Protein AF-A0A538Q862-F1 (afdb_monomer)

Sequence (382 aa):
MLGKLAQQFGRAMGKHSALRDAIGEVVAGRWRPKRPDPQALASTFEPHERGSILVAAVFDAFQAIYERRASDLYRIATSGSGVLPEGHLHPDLVNRLAAEAAKSAKHVLRMCIRALDYCPPVDVTFGDFLRAIITADVDLVRDDDLSYRVAFIEAFRRRGIYPRDVRTLSVDSLRWPDSGRGHEADRVGRLAALIDDKLKELRDDARTRKVYFERSQRLAEDLRNMIRASDFVRHELEQLIRRHVVMSSPHPEIENDRSDLPQFEVHAVRPAHRVGPDGDVVNHAVVVIAQRRKVRLDPADPASPPLTFRGGVTLIFNLATFTLQYAIGKGILDDDRLHQQRELLSTGRVGSAWNTYFGAPHLGLAAEPFAMLHRSDEELAP

Structure (mmCIF, N/CA/C/O backbone):
data_AF-A0A538Q862-F1
#
_entry.id   AF-A0A538Q862-F1
#
loop_
_atom_site.group_PDB
_atom_site.id
_atom_site.type_symbol
_atom_site.label_atom_id
_atom_site.label_alt_id
_atom_site.label_comp_id
_atom_site.label_asym_id
_atom_site.label_entity_id
_atom_site.label_seq_id
_atom_site.pdbx_PDB_ins_code
_atom_site.Cartn_x
_atom_site.Cartn_y
_atom_site.Cartn_z
_atom_site.occupancy
_atom_site.B_iso_or_equiv
_atom_site.auth_seq_id
_atom_site.auth_comp_id
_atom_site.auth_asym_id
_atom_site.auth_atom_id
_atom_site.pdbx_PDB_model_num
ATOM 1 N N . MET A 1 1 ? -22.636 5.666 16.667 1.00 45.03 1 MET A N 1
ATOM 2 C CA . MET A 1 1 ? -22.267 6.902 17.407 1.00 45.03 1 MET A CA 1
ATOM 3 C C . MET A 1 1 ? -21.090 7.659 16.782 1.00 45.03 1 MET A C 1
ATOM 5 O O . MET A 1 1 ? -21.138 8.882 16.761 1.00 45.03 1 MET A O 1
ATOM 9 N N . LEU A 1 2 ? -20.071 6.989 16.227 1.00 46.00 2 LEU A N 1
ATOM 10 C CA . LEU A 1 2 ? -18.866 7.643 15.684 1.00 46.00 2 LEU A CA 1
ATOM 11 C C . LEU A 1 2 ? -19.107 8.577 14.484 1.00 46.00 2 LEU A C 1
ATOM 13 O O . LEU A 1 2 ? -18.455 9.609 14.387 1.00 46.00 2 LEU A O 1
ATOM 17 N N . GLY A 1 3 ? -20.105 8.307 13.637 1.00 48.94 3 GLY A N 1
ATOM 18 C CA . GLY A 1 3 ? -20.510 9.244 12.578 1.00 48.94 3 GLY A CA 1
ATOM 19 C C . GLY A 1 3 ? -20.995 10.610 13.093 1.00 48.94 3 GLY A C 1
ATOM 20 O O . GLY A 1 3 ? -20.809 11.618 12.422 1.00 48.94 3 GLY A O 1
ATOM 21 N N . LYS A 1 4 ? -21.535 10.680 14.325 1.00 44.47 4 LYS A N 1
ATOM 22 C CA . LYS A 1 4 ? -21.856 11.952 15.005 1.00 44.47 4 LYS A CA 1
ATOM 23 C C . LYS A 1 4 ? -20.616 12.616 15.622 1.00 44.47 4 LYS A C 1
ATOM 25 O O . LYS A 1 4 ? -20.566 13.835 15.696 1.00 44.47 4 LYS A O 1
ATOM 30 N N . LEU A 1 5 ? -19.597 11.849 16.019 1.00 48.53 5 LEU A N 1
ATOM 31 C CA . LEU A 1 5 ? -18.295 12.386 16.446 1.00 48.53 5 LEU A CA 1
ATOM 32 C C . LEU A 1 5 ? -17.510 12.963 15.265 1.00 48.53 5 LEU A C 1
ATOM 34 O O . LEU A 1 5 ? -16.943 14.041 15.400 1.00 48.53 5 LEU A O 1
ATOM 38 N N . ALA A 1 6 ? -17.561 12.332 14.089 1.00 47.84 6 ALA A N 1
ATOM 39 C CA . ALA A 1 6 ? -17.036 12.911 12.852 1.00 47.84 6 ALA A CA 1
ATOM 40 C C . ALA A 1 6 ? -17.667 14.286 12.535 1.00 47.84 6 ALA A C 1
ATOM 42 O O . ALA A 1 6 ? -16.979 15.164 12.020 1.00 47.84 6 ALA A O 1
ATOM 43 N N . GLN A 1 7 ? -18.931 14.528 12.929 1.00 45.50 7 GLN A N 1
ATOM 44 C CA . GLN A 1 7 ? -19.550 15.864 12.842 1.00 45.50 7 GLN A CA 1
ATOM 45 C C . GLN A 1 7 ? -18.880 16.887 13.766 1.00 45.50 7 GLN A C 1
ATOM 47 O O . GLN A 1 7 ? -18.753 18.048 13.387 1.00 45.50 7 GLN A O 1
ATOM 52 N N . GLN A 1 8 ? -18.472 16.479 14.971 1.00 48.03 8 GLN A N 1
ATOM 53 C CA . GLN A 1 8 ? -17.840 17.366 15.953 1.00 48.03 8 GLN A CA 1
ATOM 54 C C . GLN A 1 8 ? -16.360 17.608 15.626 1.00 48.03 8 GLN A C 1
ATOM 56 O O . GLN A 1 8 ? -15.909 18.748 15.664 1.00 48.03 8 GLN A O 1
ATOM 61 N N . PHE A 1 9 ? -15.631 16.571 15.196 1.00 42.38 9 PHE A N 1
ATOM 62 C CA . PHE A 1 9 ? -14.250 16.690 14.713 1.00 42.38 9 PHE A CA 1
ATOM 63 C C . PHE A 1 9 ? -14.149 17.562 13.452 1.00 42.38 9 PHE A C 1
ATOM 65 O O . PHE A 1 9 ? -13.276 18.423 13.378 1.00 42.38 9 PHE A O 1
ATOM 72 N N . GLY A 1 10 ? -15.073 17.409 12.495 1.00 41.66 10 GLY A N 1
ATOM 73 C CA . GLY A 1 10 ? -15.118 18.254 11.296 1.00 41.66 10 GLY A CA 1
ATOM 74 C C . GLY A 1 10 ? -15.444 19.725 11.592 1.00 41.66 10 GLY A C 1
ATOM 75 O O . GLY A 1 10 ? -14.902 20.613 10.944 1.00 41.66 10 GLY A O 1
ATOM 76 N N . ARG A 1 11 ? -16.279 20.004 12.605 1.00 40.28 11 ARG A N 1
ATOM 77 C CA . ARG A 1 11 ? -16.581 21.377 13.055 1.00 40.28 11 ARG A CA 1
ATOM 78 C C . ARG A 1 11 ? -15.412 22.038 13.791 1.00 40.28 11 ARG A C 1
ATOM 80 O O . ARG A 1 11 ? -15.232 23.240 13.652 1.00 40.28 11 ARG A O 1
ATOM 87 N N . ALA A 1 12 ? -14.618 21.270 14.540 1.00 38.84 12 ALA A N 1
ATOM 88 C CA . ALA A 1 12 ? -13.482 21.785 15.307 1.00 38.84 12 ALA A CA 1
ATOM 89 C C . ALA A 1 12 ? -12.240 22.109 14.450 1.00 38.84 12 ALA A C 1
ATOM 91 O O . ALA A 1 12 ? -11.432 22.938 14.857 1.00 38.84 12 ALA A O 1
ATOM 92 N N . MET A 1 13 ? -12.080 21.485 13.273 1.00 37.19 13 MET A N 1
ATOM 93 C CA . MET A 1 13 ? -10.894 21.656 12.411 1.00 37.19 13 MET A CA 1
ATOM 94 C C . MET A 1 13 ? -11.044 22.698 11.286 1.00 37.19 13 MET A C 1
ATOM 96 O O . MET A 1 13 ? -10.127 22.857 10.486 1.00 37.19 13 MET A O 1
ATOM 100 N N . GLY A 1 14 ? -12.172 23.412 11.191 1.00 33.19 14 GLY A N 1
ATOM 101 C CA . GLY A 1 14 ? -12.341 24.583 10.310 1.00 33.19 14 GLY A CA 1
ATOM 102 C C . GLY A 1 14 ? -12.302 24.344 8.787 1.00 33.19 14 GLY A C 1
ATOM 103 O O . GLY A 1 14 ? -12.682 25.240 8.040 1.00 33.19 14 GLY A O 1
ATOM 104 N N . LYS A 1 15 ? -11.908 23.157 8.302 1.00 41.16 15 LYS A N 1
ATOM 105 C CA . LYS A 1 15 ? -11.822 22.813 6.871 1.00 41.16 15 LYS A CA 1
ATOM 106 C C . LYS A 1 15 ? -12.761 21.644 6.505 1.00 41.16 15 LYS A C 1
ATOM 108 O O . LYS A 1 15 ? -12.445 20.479 6.706 1.00 41.16 15 LYS A O 1
ATOM 113 N N . HIS A 1 16 ? -13.920 22.040 5.976 1.00 49.41 16 HIS A N 1
ATOM 114 C CA . HIS A 1 16 ? -14.822 21.402 4.994 1.00 49.41 16 HIS A CA 1
ATOM 115 C C . HIS A 1 16 ? -15.451 20.010 5.249 1.00 49.41 16 HIS A C 1
ATOM 117 O O . HIS A 1 16 ? -14.850 19.063 5.745 1.00 49.41 16 HIS A O 1
ATOM 123 N N . SER A 1 17 ? -16.714 19.889 4.819 1.00 52.25 17 SER A N 1
ATOM 124 C CA . SER A 1 17 ? -17.664 18.770 4.968 1.00 52.25 17 SER A CA 1
ATOM 125 C C . SER A 1 17 ? -17.244 17.402 4.392 1.00 52.25 17 SER A C 1
ATOM 127 O O . SER A 1 17 ? -18.003 16.443 4.513 1.00 52.25 17 SER A O 1
ATOM 129 N N . ALA A 1 18 ? -16.048 17.258 3.817 1.00 59.19 18 ALA A N 1
ATOM 130 C CA . ALA A 1 18 ? -15.670 16.118 2.976 1.00 59.19 18 ALA A CA 1
ATOM 131 C C . ALA A 1 18 ? -15.754 14.756 3.692 1.00 59.19 18 ALA A C 1
ATOM 133 O O . ALA A 1 18 ? -16.362 13.818 3.181 1.00 59.19 18 ALA A O 1
ATOM 134 N N . LEU A 1 19 ? -15.221 14.642 4.917 1.00 61.78 19 LEU A N 1
ATOM 135 C CA . LEU A 1 19 ? -15.312 13.386 5.674 1.00 61.78 19 LEU A CA 1
ATOM 136 C C . LEU A 1 19 ? -16.756 13.079 6.097 1.00 61.78 19 LEU A C 1
ATOM 138 O O . LEU A 1 19 ? -17.171 11.922 6.103 1.00 61.78 19 LEU A O 1
ATOM 142 N N . ARG A 1 20 ? -17.525 14.116 6.447 1.00 66.62 20 ARG A N 1
ATOM 143 C CA . ARG A 1 20 ? -18.928 13.995 6.867 1.00 66.62 20 ARG A CA 1
ATOM 144 C C . ARG A 1 20 ? -19.804 13.475 5.728 1.00 66.62 20 ARG A C 1
ATOM 146 O O . ARG A 1 20 ? -20.664 12.637 5.998 1.00 66.62 20 ARG A O 1
ATOM 153 N N . ASP A 1 21 ? -19.577 13.974 4.518 1.00 65.88 21 ASP A N 1
ATOM 154 C CA . ASP A 1 21 ? -20.352 13.637 3.323 1.00 65.88 21 ASP A CA 1
ATOM 155 C C . ASP A 1 21 ? -19.901 12.292 2.720 1.00 65.88 21 ASP A C 1
ATOM 157 O O . ASP A 1 21 ? -20.712 11.534 2.185 1.00 65.88 21 ASP A O 1
ATOM 161 N N . ALA A 1 22 ? -18.626 11.920 2.896 1.00 68.50 22 ALA A N 1
ATOM 162 C CA . ALA A 1 22 ? -18.109 10.611 2.492 1.00 68.50 22 ALA A CA 1
ATOM 163 C C . ALA A 1 22 ? -18.747 9.446 3.276 1.00 68.50 22 ALA A C 1
ATOM 165 O O . ALA A 1 22 ? -19.014 8.382 2.712 1.00 68.50 22 ALA A O 1
ATOM 166 N N . ILE A 1 23 ? -19.005 9.634 4.577 1.00 77.75 23 ILE A N 1
ATOM 167 C CA . ILE A 1 23 ? -19.484 8.566 5.477 1.00 77.75 23 ILE A CA 1
ATOM 168 C C . ILE A 1 23 ? -20.987 8.648 5.793 1.00 77.75 23 ILE A C 1
ATOM 170 O O . ILE A 1 23 ? -21.545 7.743 6.420 1.00 77.75 23 ILE A O 1
ATOM 174 N N . GLY A 1 24 ? -21.676 9.708 5.366 1.00 77.88 24 GLY A N 1
ATOM 175 C CA . GLY A 1 24 ? -23.111 9.864 5.580 1.00 77.88 24 GLY A CA 1
ATOM 176 C C . GLY A 1 24 ? -23.712 11.090 4.924 1.00 77.88 24 GLY A C 1
ATOM 177 O O . GLY A 1 24 ? -23.041 11.874 4.276 1.00 77.88 24 GLY A O 1
ATOM 178 N N . GLU A 1 25 ? -25.013 11.247 5.103 1.00 80.00 25 GLU A N 1
ATOM 179 C CA . GLU A 1 25 ? -25.808 12.286 4.456 1.00 80.00 25 GLU A CA 1
ATOM 180 C C . GLU A 1 25 ? -26.851 12.831 5.429 1.00 80.00 25 GLU A C 1
ATOM 182 O O . GLU A 1 25 ? -27.253 12.154 6.378 1.00 80.00 25 GLU A O 1
ATOM 187 N N . VAL A 1 26 ? -27.302 14.067 5.215 1.00 78.12 26 VAL A N 1
ATOM 188 C CA . VAL A 1 26 ? -28.403 14.647 5.992 1.00 78.12 26 VAL A CA 1
ATOM 189 C C . VAL A 1 26 ? -29.698 14.479 5.219 1.00 78.12 26 VAL A C 1
ATOM 191 O O . VAL A 1 26 ? -29.865 15.058 4.154 1.00 78.12 26 VAL A O 1
ATOM 194 N N . VAL A 1 27 ? -30.633 13.724 5.790 1.00 79.31 27 VAL A N 1
ATOM 195 C CA . VAL A 1 27 ? -31.965 13.507 5.223 1.00 79.31 27 VAL A CA 1
ATOM 196 C C . VAL A 1 27 ? -33.002 13.981 6.228 1.00 79.31 27 VAL A C 1
ATOM 198 O O . VAL A 1 27 ? -32.973 13.586 7.393 1.00 79.31 27 VAL A O 1
ATOM 201 N N . ALA A 1 28 ? -33.885 14.882 5.789 1.00 81.75 28 ALA A N 1
ATOM 202 C CA . ALA A 1 28 ? -34.883 15.540 6.641 1.00 81.75 28 ALA A CA 1
ATOM 203 C C . ALA A 1 28 ? -34.272 16.175 7.913 1.00 81.75 28 ALA A C 1
ATOM 205 O O . ALA A 1 28 ? -34.752 15.977 9.028 1.00 81.75 28 ALA A O 1
ATOM 206 N N . GLY A 1 29 ? -33.146 16.884 7.760 1.00 78.88 29 GLY A N 1
ATOM 207 C CA . GLY A 1 29 ? -32.446 17.551 8.867 1.00 78.88 29 GLY A CA 1
ATOM 208 C C . GLY A 1 29 ? -31.713 16.613 9.837 1.00 78.88 29 GLY A C 1
ATOM 209 O O . GLY A 1 29 ? -31.067 17.085 10.771 1.00 78.88 29 GLY A O 1
ATOM 210 N N . ARG A 1 30 ? -31.759 15.290 9.622 1.00 75.69 30 ARG A N 1
ATOM 211 C CA . ARG A 1 30 ? -31.055 14.294 10.439 1.00 75.69 30 ARG A CA 1
ATOM 212 C C . ARG A 1 30 ? -29.948 13.628 9.636 1.00 75.69 30 ARG A C 1
ATOM 214 O O . ARG A 1 30 ? -30.176 13.095 8.556 1.00 75.69 30 ARG A O 1
ATOM 221 N N . TRP A 1 31 ? -28.738 13.634 10.184 1.00 77.69 31 TRP A N 1
ATOM 222 C CA . TRP A 1 31 ? -27.631 12.891 9.591 1.00 77.69 31 TRP A CA 1
ATOM 223 C C . TRP A 1 31 ? -27.836 11.385 9.770 1.00 77.69 31 TRP A C 1
ATOM 225 O O . TRP A 1 31 ? -28.121 10.926 10.882 1.00 77.69 31 TRP A O 1
ATOM 235 N N . ARG A 1 32 ? -27.644 10.626 8.693 1.00 77.38 32 ARG A N 1
ATOM 236 C CA . ARG A 1 32 ? -27.649 9.164 8.675 1.00 77.38 32 ARG A CA 1
ATOM 237 C C . ARG A 1 32 ? -26.384 8.638 7.983 1.00 77.38 32 ARG A C 1
ATOM 239 O O . ARG A 1 32 ? -25.922 9.261 7.028 1.00 77.38 32 ARG A O 1
ATOM 246 N N . PRO A 1 33 ? -25.821 7.507 8.441 1.00 77.25 33 PRO A N 1
ATOM 247 C CA . PRO A 1 33 ? -24.679 6.891 7.776 1.00 77.25 33 PRO A CA 1
ATOM 248 C C . PRO A 1 33 ? -25.064 6.420 6.369 1.00 77.25 33 PRO A C 1
ATOM 250 O O . PRO A 1 33 ? -26.160 5.888 6.164 1.00 77.25 33 PRO A O 1
ATOM 253 N N . LYS A 1 34 ? -24.157 6.607 5.406 1.00 80.62 34 LYS A N 1
ATOM 254 C CA . LYS A 1 34 ? -24.361 6.182 4.017 1.00 80.62 34 LYS A CA 1
ATOM 255 C C . LYS A 1 34 ? -24.216 4.667 3.959 1.00 80.62 34 LYS A C 1
ATOM 257 O O . LYS A 1 34 ? -23.213 4.122 4.424 1.00 80.62 34 LYS A O 1
ATOM 262 N N . ARG A 1 35 ? -25.217 3.976 3.409 1.00 85.00 35 ARG A N 1
ATOM 263 C CA . ARG A 1 35 ? -25.136 2.521 3.240 1.00 85.00 35 ARG A CA 1
ATOM 264 C C . ARG A 1 35 ? -24.024 2.189 2.236 1.00 85.00 35 ARG A C 1
ATOM 266 O O . ARG A 1 35 ? -23.950 2.862 1.208 1.00 85.00 35 ARG A O 1
ATOM 273 N N . PRO A 1 36 ? -23.162 1.197 2.521 1.00 87.88 36 PRO A N 1
ATOM 274 C CA . PRO A 1 36 ? -22.190 0.728 1.545 1.00 87.88 36 PRO A CA 1
ATOM 275 C C . PRO A 1 36 ? -22.897 0.223 0.286 1.00 87.88 36 PRO A C 1
ATOM 277 O O . PRO A 1 36 ? -23.870 -0.526 0.383 1.00 87.88 36 PRO A O 1
ATOM 280 N N . ASP A 1 37 ? -22.398 0.642 -0.872 1.00 90.19 37 ASP A N 1
ATOM 281 C CA . ASP A 1 37 ? -22.844 0.173 -2.178 1.00 90.19 37 ASP A CA 1
ATOM 282 C C . ASP A 1 37 ? -21.658 -0.505 -2.887 1.00 90.19 37 ASP A C 1
ATOM 284 O O . ASP A 1 37 ? -20.680 0.175 -3.218 1.00 90.19 37 ASP A O 1
ATOM 288 N N . PRO A 1 38 ? -21.716 -1.831 -3.117 1.00 91.75 38 PRO A N 1
ATOM 289 C CA . PRO A 1 38 ? -20.674 -2.559 -3.830 1.00 91.75 38 PRO A CA 1
ATOM 290 C C . PRO A 1 38 ? -20.490 -2.149 -5.297 1.00 91.75 38 PRO A C 1
ATOM 292 O O . PRO A 1 38 ? -19.468 -2.495 -5.882 1.00 91.75 38 PRO A O 1
ATOM 295 N N . GLN A 1 39 ? -21.450 -1.453 -5.911 1.00 91.25 39 GLN A N 1
ATOM 296 C CA . GLN A 1 39 ? -21.355 -1.014 -7.306 1.00 91.25 39 GLN A CA 1
ATOM 297 C C . GLN A 1 39 ? -20.794 0.404 -7.454 1.00 91.25 39 GLN A C 1
ATOM 299 O O . GLN A 1 39 ? -20.309 0.747 -8.532 1.00 91.25 39 GLN A O 1
ATOM 304 N N . ALA A 1 40 ? -20.767 1.195 -6.375 1.00 88.56 40 ALA A N 1
ATOM 305 C CA . ALA A 1 40 ? -20.378 2.604 -6.418 1.00 88.56 40 ALA A CA 1
ATOM 306 C C . ALA A 1 40 ? -19.008 2.827 -7.079 1.00 88.56 40 ALA A C 1
ATOM 308 O O . ALA A 1 40 ? -18.860 3.691 -7.939 1.00 88.56 40 ALA A O 1
ATOM 309 N N . LEU A 1 41 ? -18.002 2.011 -6.746 1.00 89.62 41 LEU A N 1
ATOM 310 C CA . LEU A 1 41 ? -16.662 2.172 -7.317 1.00 89.62 41 LEU A CA 1
ATOM 311 C C . LEU A 1 41 ? -16.615 1.913 -8.830 1.00 89.62 41 LEU A C 1
ATOM 313 O O . LEU A 1 41 ? -15.764 2.479 -9.517 1.00 89.62 41 LEU A O 1
ATOM 317 N N . ALA A 1 42 ? -17.487 1.047 -9.349 1.00 87.69 42 ALA A N 1
ATOM 318 C CA . ALA A 1 42 ? -17.532 0.722 -10.770 1.00 87.69 42 ALA A CA 1
ATOM 319 C C . ALA A 1 42 ? -18.175 1.848 -11.598 1.00 87.69 42 ALA A C 1
ATOM 321 O O . ALA A 1 42 ? -17.805 2.039 -12.754 1.00 87.69 42 ALA A O 1
ATOM 322 N N . SER A 1 43 ? -19.105 2.604 -11.006 1.00 87.81 43 SER A N 1
ATOM 323 C CA . SER A 1 43 ? -19.846 3.682 -11.674 1.00 87.81 43 SER A CA 1
ATOM 324 C C . SER A 1 43 ? -19.292 5.090 -11.431 1.00 87.81 43 SER A C 1
ATOM 326 O O . SER A 1 43 ? -19.652 6.013 -12.157 1.00 87.81 43 SER A O 1
ATOM 328 N N . THR A 1 44 ? -18.446 5.287 -10.419 1.00 87.56 44 THR A N 1
ATOM 329 C CA . THR A 1 44 ? -17.886 6.603 -10.072 1.00 87.56 44 THR A CA 1
ATOM 330 C C . THR A 1 44 ? -16.533 6.817 -10.745 1.00 87.56 44 THR A C 1
ATOM 332 O O . THR A 1 44 ? -15.597 6.057 -10.507 1.00 87.56 44 THR A O 1
ATOM 335 N N . PHE A 1 45 ? -16.386 7.880 -11.535 1.00 83.12 45 PHE A N 1
ATOM 336 C CA . PHE A 1 45 ? -15.138 8.193 -12.253 1.00 83.12 45 PHE A CA 1
ATOM 337 C C . PHE A 1 45 ? -14.407 9.419 -11.697 1.00 83.12 45 PHE A C 1
ATOM 339 O O . PHE A 1 45 ? -13.192 9.522 -11.849 1.00 83.12 45 PHE A O 1
ATOM 346 N N . GLU A 1 46 ? -15.124 10.310 -11.010 1.00 81.19 46 GLU A N 1
ATOM 347 C CA . GLU A 1 46 ? -14.561 11.532 -10.439 1.00 81.19 46 GLU A CA 1
ATOM 348 C C . GLU A 1 46 ? -13.592 11.193 -9.278 1.00 81.19 46 GLU A C 1
ATOM 350 O O . GLU A 1 46 ? -13.957 10.426 -8.378 1.00 81.19 46 GLU A O 1
ATOM 355 N N . PRO A 1 47 ? -12.335 11.683 -9.300 1.00 82.12 47 PRO A N 1
ATOM 356 C CA . PRO A 1 47 ? -11.318 11.316 -8.313 1.00 82.12 47 PRO A CA 1
ATOM 357 C C . PRO A 1 47 ? -11.687 11.561 -6.842 1.00 82.12 47 PRO A C 1
ATOM 359 O O . PRO A 1 47 ? -11.379 10.706 -6.007 1.00 82.12 47 PRO A O 1
ATOM 362 N N . HIS A 1 48 ? -12.342 12.673 -6.500 1.00 80.19 48 HIS A N 1
ATOM 363 C CA . HIS A 1 48 ? -12.704 13.006 -5.115 1.00 80.19 48 HIS A CA 1
ATOM 364 C C . HIS A 1 48 ? -13.850 12.126 -4.590 1.00 80.19 48 HIS A C 1
ATOM 366 O O . HIS A 1 48 ? -13.810 11.653 -3.448 1.00 80.19 48 HIS A O 1
ATOM 372 N N . GLU A 1 49 ? -14.839 11.823 -5.428 1.00 82.00 49 GLU A N 1
ATOM 373 C CA . GLU A 1 49 ? -15.916 10.883 -5.134 1.00 82.00 49 GLU A CA 1
ATOM 374 C C . GLU A 1 49 ? -15.369 9.461 -4.973 1.00 82.00 49 GLU A C 1
ATOM 376 O O . GLU A 1 49 ? -15.709 8.769 -4.008 1.00 82.00 49 GLU A O 1
ATOM 381 N N . ARG A 1 50 ? -14.449 9.030 -5.850 1.00 87.81 50 ARG A N 1
ATOM 382 C CA . ARG A 1 50 ? -13.743 7.745 -5.693 1.00 87.81 50 ARG A CA 1
ATOM 383 C C . ARG A 1 50 ? -12.937 7.717 -4.396 1.00 87.81 50 ARG A C 1
ATOM 385 O O . ARG A 1 50 ? -12.998 6.732 -3.661 1.00 87.81 50 ARG A O 1
ATOM 392 N N . GLY A 1 51 ? -12.216 8.793 -4.086 1.00 87.56 51 GLY A N 1
ATOM 393 C CA . GLY A 1 51 ? -11.481 8.944 -2.830 1.00 87.56 51 GLY A CA 1
ATOM 394 C C . GLY A 1 51 ? -12.391 8.829 -1.605 1.00 87.56 51 GLY A C 1
ATOM 395 O O . GLY A 1 51 ? -12.051 8.139 -0.643 1.00 87.56 51 GLY A O 1
ATOM 396 N N . SER A 1 52 ? -13.594 9.402 -1.668 1.00 87.06 52 SER A N 1
ATOM 397 C CA . SER A 1 52 ? -14.603 9.291 -0.608 1.00 87.06 52 SER A CA 1
ATOM 398 C C . SER A 1 52 ? -15.037 7.842 -0.353 1.00 87.06 52 SER A C 1
ATOM 400 O O . SER A 1 52 ? -15.241 7.462 0.801 1.00 87.06 52 SER A O 1
ATOM 402 N N . ILE A 1 53 ? -15.109 6.997 -1.391 1.00 91.12 53 ILE A N 1
ATOM 403 C CA . ILE A 1 53 ? -15.396 5.557 -1.243 1.00 91.12 53 ILE A CA 1
ATOM 404 C C . ILE A 1 53 ? -14.293 4.861 -0.433 1.00 91.12 53 ILE A C 1
ATOM 406 O O . ILE A 1 53 ? -14.602 4.098 0.485 1.00 91.12 53 ILE A O 1
ATOM 410 N N . LEU A 1 54 ? -13.019 5.143 -0.735 1.00 94.50 54 LEU A N 1
ATOM 411 C CA . LEU A 1 54 ? -11.882 4.584 0.003 1.00 94.50 54 LEU A CA 1
ATOM 412 C C . LEU A 1 54 ? -11.875 5.052 1.465 1.00 94.50 54 LEU A C 1
ATOM 414 O O . LEU A 1 54 ? -11.746 4.231 2.372 1.00 94.50 54 LEU A O 1
ATOM 418 N N . VAL A 1 55 ? -12.048 6.355 1.706 1.00 92.12 55 VAL A N 1
ATOM 419 C CA . VAL A 1 55 ? -12.102 6.924 3.065 1.00 92.12 55 VAL A CA 1
ATOM 420 C C . VAL A 1 55 ? -13.216 6.274 3.878 1.00 92.12 55 VAL A C 1
ATOM 422 O O . VAL A 1 55 ? -13.006 5.893 5.030 1.00 92.12 55 VAL A O 1
ATOM 425 N N . ALA A 1 56 ? -14.387 6.086 3.272 1.00 90.81 56 ALA A N 1
ATOM 426 C CA . ALA A 1 56 ? -15.503 5.441 3.935 1.00 90.81 56 ALA A CA 1
ATOM 427 C C . ALA A 1 56 ? -15.226 3.955 4.241 1.00 90.81 56 ALA A C 1
ATOM 429 O O . ALA A 1 56 ? -15.625 3.480 5.301 1.00 90.81 56 ALA A O 1
ATOM 430 N N . ALA A 1 57 ? -14.479 3.239 3.389 1.00 95.12 57 ALA A N 1
ATOM 431 C CA . ALA A 1 57 ? -14.018 1.876 3.681 1.00 95.12 57 ALA A CA 1
ATOM 432 C C . ALA A 1 57 ? -13.072 1.844 4.894 1.00 95.12 57 ALA A C 1
ATOM 434 O O . ALA A 1 57 ? -13.253 1.051 5.815 1.00 95.12 57 ALA A O 1
ATOM 435 N N . VAL A 1 58 ? -12.087 2.743 4.943 1.00 96.38 58 VAL A N 1
ATOM 436 C CA . VAL A 1 58 ? -11.156 2.838 6.080 1.00 96.38 58 VAL A CA 1
ATOM 437 C C . VAL A 1 58 ? -11.902 3.194 7.372 1.00 96.38 58 VAL A C 1
ATOM 439 O O . VAL A 1 58 ? -11.613 2.638 8.432 1.00 96.38 58 VAL A O 1
ATOM 442 N N . PHE A 1 59 ? -12.900 4.078 7.295 1.00 93.38 59 PHE A N 1
ATOM 443 C CA . PHE A 1 59 ? -13.711 4.465 8.449 1.00 93.38 59 PHE A CA 1
ATOM 444 C C . PHE A 1 59 ? -14.628 3.334 8.944 1.00 93.38 59 PHE A C 1
ATOM 446 O O . PHE A 1 59 ? -14.809 3.177 10.153 1.00 93.38 59 PHE A O 1
ATOM 453 N N . ASP A 1 60 ? -15.180 2.521 8.042 1.00 92.44 60 ASP A N 1
ATOM 454 C CA . ASP A 1 60 ? -15.943 1.321 8.405 1.00 92.44 60 ASP A CA 1
ATOM 455 C C . ASP A 1 60 ? -15.050 0.294 9.122 1.00 92.44 60 ASP A C 1
ATOM 457 O O . ASP A 1 60 ? -15.449 -0.254 10.152 1.00 92.44 60 ASP A O 1
ATOM 461 N N . ALA A 1 61 ? -13.813 0.094 8.647 1.00 96.56 61 ALA A N 1
ATOM 462 C CA . ALA A 1 61 ? -12.840 -0.770 9.318 1.00 96.56 61 ALA A CA 1
ATOM 463 C C . ALA A 1 61 ? -12.496 -0.239 10.721 1.00 96.56 61 ALA A C 1
ATOM 465 O O . ALA A 1 61 ? -12.514 -0.989 11.697 1.00 96.56 61 ALA A O 1
ATOM 466 N N . PHE A 1 62 ? -12.251 1.070 10.842 1.00 95.94 62 PHE A N 1
ATOM 467 C CA . PHE A 1 62 ? -12.010 1.734 12.125 1.00 95.94 62 PHE A CA 1
ATOM 468 C C . PHE A 1 62 ? -13.164 1.541 13.115 1.00 95.94 62 PHE A C 1
ATOM 470 O O . PHE A 1 62 ? -12.911 1.221 14.276 1.00 95.94 62 PHE A O 1
ATOM 477 N N . GLN A 1 63 ? -14.414 1.714 12.675 1.00 92.25 63 GLN A N 1
ATOM 478 C CA . GLN A 1 63 ? -15.583 1.504 13.532 1.00 92.25 63 GLN A CA 1
ATOM 479 C C . GLN A 1 63 ? -15.648 0.063 14.042 1.00 92.25 63 GLN A C 1
ATOM 481 O O . GLN A 1 63 ? -15.770 -0.136 15.248 1.00 92.25 63 GLN A O 1
ATOM 486 N N . ALA A 1 64 ? -15.490 -0.924 13.155 1.00 94.88 64 ALA A N 1
ATOM 487 C CA . ALA A 1 64 ? -15.518 -2.335 13.535 1.00 94.88 64 ALA A CA 1
ATOM 488 C C . ALA A 1 64 ? -14.400 -2.691 14.536 1.00 94.88 64 ALA A C 1
ATOM 490 O O . ALA A 1 64 ? -14.631 -3.394 15.521 1.00 94.88 64 ALA A O 1
ATOM 491 N N . ILE A 1 65 ? -13.195 -2.153 14.326 1.00 96.50 65 ILE A N 1
ATOM 492 C CA . ILE A 1 65 ? -12.060 -2.312 15.245 1.00 96.50 65 ILE A CA 1
ATOM 493 C C . ILE A 1 65 ? -12.368 -1.683 16.607 1.00 96.50 65 ILE A C 1
ATOM 495 O O . ILE A 1 65 ? -12.150 -2.311 17.645 1.00 96.50 65 ILE A O 1
ATOM 499 N N . TYR A 1 66 ? -12.872 -0.448 16.621 1.00 95.56 66 TYR A N 1
ATOM 500 C CA . TYR A 1 66 ? -13.212 0.253 17.855 1.00 95.56 66 TYR A CA 1
ATOM 501 C C . TYR A 1 66 ? -14.284 -0.492 18.654 1.00 95.56 66 TYR A C 1
ATOM 503 O O . TYR A 1 66 ? -14.118 -0.691 19.856 1.00 95.56 66 TYR A O 1
ATOM 511 N N . GLU A 1 67 ? -15.353 -0.938 17.995 1.00 92.69 67 GLU A N 1
ATOM 512 C CA . GLU A 1 67 ? -16.435 -1.694 18.628 1.00 92.69 67 GLU A CA 1
ATOM 513 C C . GLU A 1 67 ? -15.910 -2.969 19.290 1.00 92.69 67 GLU A C 1
ATOM 515 O O . GLU A 1 67 ? -16.259 -3.261 20.435 1.00 92.69 67 GLU A O 1
ATOM 520 N N . ARG A 1 68 ? -15.000 -3.689 18.620 1.00 94.75 68 ARG A N 1
ATOM 521 C CA . ARG A 1 68 ? -14.370 -4.877 19.200 1.00 94.75 68 ARG A CA 1
ATOM 522 C C . ARG A 1 68 ? -13.515 -4.538 20.419 1.00 94.75 68 ARG A C 1
ATOM 524 O O . ARG A 1 68 ? -13.583 -5.243 21.422 1.00 94.75 68 ARG A O 1
ATOM 531 N N . ARG A 1 69 ? -12.745 -3.450 20.356 1.00 94.31 69 ARG A N 1
ATOM 532 C CA . ARG A 1 69 ? -11.838 -3.019 21.436 1.00 94.31 69 ARG A CA 1
ATOM 533 C C . ARG A 1 69 ? -12.543 -2.439 22.646 1.00 94.31 69 ARG A C 1
ATOM 535 O O . ARG A 1 69 ? -12.026 -2.564 23.742 1.00 94.31 69 ARG A O 1
ATOM 542 N N . ALA A 1 70 ? -13.702 -1.827 22.450 1.00 94.81 70 ALA A N 1
ATOM 543 C CA . ALA A 1 70 ? -14.525 -1.294 23.527 1.00 94.81 70 ALA A CA 1
ATOM 544 C C . ALA A 1 70 ? -15.511 -2.331 24.096 1.00 94.81 70 ALA A C 1
ATOM 546 O O . ALA A 1 70 ? -16.234 -2.031 25.046 1.00 94.81 70 ALA A O 1
ATOM 547 N N . SER A 1 71 ? -15.597 -3.528 23.504 1.00 93.12 71 SER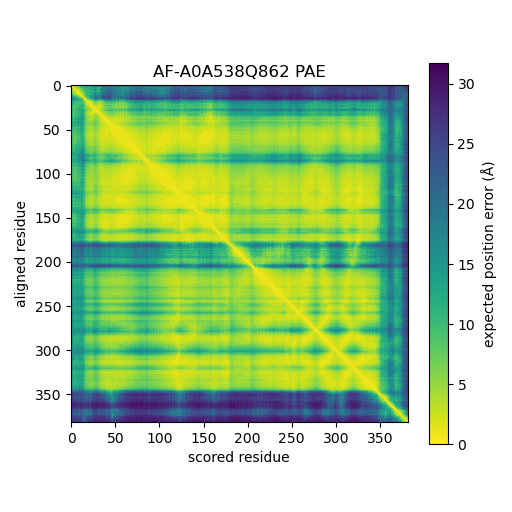 A N 1
ATOM 548 C CA . SER A 1 71 ? -16.630 -4.522 23.823 1.00 93.12 71 SER A CA 1
ATOM 549 C C . SER A 1 71 ? -16.623 -4.943 25.296 1.00 93.12 71 SER A C 1
ATOM 551 O O . SER A 1 71 ? -17.680 -5.138 25.895 1.00 93.12 71 SER A O 1
ATOM 553 N N . ASP A 1 72 ? -15.446 -5.059 25.904 1.00 94.25 72 ASP A N 1
ATOM 554 C CA . ASP A 1 72 ? -15.291 -5.345 27.329 1.00 94.25 72 ASP A CA 1
ATOM 555 C C . ASP A 1 72 ? -15.811 -4.203 28.211 1.00 94.25 72 ASP A C 1
ATOM 557 O O . ASP A 1 72 ? -16.563 -4.464 29.148 1.00 94.25 72 ASP A O 1
ATOM 561 N N . LEU A 1 73 ? -15.505 -2.948 27.874 1.00 94.06 73 LEU A N 1
ATOM 562 C CA . LEU A 1 73 ? -15.999 -1.763 28.572 1.00 94.06 73 LEU A CA 1
ATOM 563 C C . LEU A 1 73 ? -17.524 -1.693 28.529 1.00 94.06 73 LEU A C 1
ATOM 565 O O . LEU A 1 73 ? -18.148 -1.431 29.557 1.00 94.06 73 LEU A O 1
ATOM 569 N N . TYR A 1 74 ? -18.128 -1.981 27.370 1.00 92.00 74 TYR A N 1
ATOM 570 C CA . TYR A 1 74 ? -19.581 -2.088 27.257 1.00 92.00 74 TYR A CA 1
ATOM 571 C C . TYR A 1 74 ? -20.119 -3.189 28.168 1.00 92.00 74 TYR A C 1
ATOM 573 O O . TYR A 1 74 ? -21.030 -2.923 28.944 1.00 92.00 74 TYR A O 1
ATOM 581 N N . ARG A 1 75 ? -19.553 -4.402 28.150 1.00 93.62 75 ARG A N 1
ATOM 582 C CA . ARG A 1 75 ? -20.019 -5.488 29.034 1.00 93.62 75 ARG A CA 1
ATOM 583 C C . ARG A 1 75 ? -19.901 -5.123 30.513 1.00 93.62 75 ARG A C 1
ATOM 585 O O . ARG A 1 75 ? -20.846 -5.361 31.256 1.00 93.62 75 ARG A O 1
ATOM 592 N N . ILE A 1 76 ? -18.789 -4.519 30.930 1.00 93.12 76 ILE A N 1
ATOM 593 C CA . ILE A 1 76 ? -18.568 -4.090 32.319 1.00 93.12 76 ILE A CA 1
ATOM 594 C C . ILE A 1 76 ? -19.612 -3.046 32.730 1.00 93.12 76 ILE A C 1
ATOM 596 O O . ILE A 1 76 ? -20.254 -3.194 33.765 1.00 93.12 76 ILE A O 1
ATOM 600 N N . ALA A 1 77 ? -19.823 -2.021 31.902 1.00 91.69 77 ALA A N 1
ATOM 601 C CA . ALA A 1 77 ? -20.740 -0.920 32.199 1.00 91.69 77 ALA A CA 1
ATOM 602 C C . ALA A 1 77 ? -22.226 -1.311 32.183 1.00 91.69 77 ALA A C 1
ATOM 604 O O . ALA A 1 77 ? -23.063 -0.559 32.674 1.00 91.69 77 ALA A O 1
ATOM 605 N N . THR A 1 78 ? -22.559 -2.454 31.586 1.00 91.50 78 THR A N 1
ATOM 606 C CA . THR A 1 78 ? -23.944 -2.872 31.316 1.00 91.50 78 THR A CA 1
ATOM 607 C C . THR A 1 78 ? -24.311 -4.190 31.989 1.00 91.50 78 THR A C 1
ATOM 609 O O . THR A 1 78 ? -25.334 -4.790 31.658 1.00 91.50 78 THR A O 1
ATOM 612 N N . SER A 1 79 ? -23.454 -4.682 32.891 1.00 90.94 79 SER A N 1
ATOM 613 C CA . SER A 1 79 ? -23.604 -5.996 33.530 1.00 90.94 79 SER A CA 1
ATOM 614 C C . SER A 1 79 ? -23.818 -7.131 32.515 1.00 90.94 79 SER A C 1
ATOM 616 O O . SER A 1 79 ? -24.576 -8.066 32.751 1.00 90.94 79 SER A O 1
ATOM 618 N N . GLY A 1 80 ? -23.150 -7.037 31.363 1.00 88.69 80 GLY A N 1
ATOM 619 C CA . GLY A 1 80 ? -23.169 -8.040 30.300 1.00 88.69 80 GLY A CA 1
ATOM 620 C C . GLY A 1 80 ? -24.247 -7.864 29.227 1.00 88.69 80 GLY A C 1
ATOM 621 O O . GLY A 1 80 ? -24.183 -8.580 28.231 1.00 88.69 80 GLY A O 1
ATOM 622 N N . SER A 1 81 ? -25.188 -6.919 29.356 1.00 88.62 81 SER A N 1
ATOM 623 C CA . SER A 1 81 ? -26.252 -6.744 28.349 1.00 88.62 81 SER A CA 1
ATOM 624 C C . SER A 1 81 ? -25.750 -6.147 27.026 1.00 88.62 81 SER A C 1
ATOM 626 O O . SER A 1 81 ? -26.366 -6.342 25.980 1.00 88.62 81 SER A O 1
ATOM 628 N N . GLY A 1 82 ? -24.641 -5.401 27.061 1.00 83.50 82 GLY A N 1
ATOM 629 C CA . GLY A 1 82 ? -24.093 -4.668 25.917 1.00 83.50 82 GLY A CA 1
ATOM 630 C C . GLY A 1 82 ? -24.864 -3.391 25.562 1.00 83.50 82 GLY A C 1
ATOM 631 O O . GLY A 1 82 ? -24.425 -2.645 24.687 1.00 83.50 82 GLY A O 1
ATOM 632 N N . VAL A 1 83 ? -25.978 -3.105 26.244 1.00 86.12 83 VAL A N 1
ATOM 633 C CA . VAL A 1 83 ? -26.815 -1.921 26.018 1.00 86.12 83 VAL A CA 1
ATOM 634 C C . VAL A 1 83 ? -26.591 -0.929 27.150 1.00 86.12 83 VAL A C 1
ATOM 636 O O . VAL A 1 83 ? -26.858 -1.230 28.313 1.00 86.12 83 VAL A O 1
ATOM 639 N N . LEU A 1 84 ? -26.075 0.254 26.812 1.00 85.62 84 LEU A N 1
ATOM 640 C CA . LEU A 1 84 ? -25.840 1.311 27.793 1.00 85.62 84 LEU A CA 1
ATOM 641 C C . LEU A 1 84 ? -27.163 1.804 28.404 1.00 85.62 84 LEU A C 1
ATOM 643 O O . LEU A 1 84 ? -28.135 1.963 27.661 1.00 85.62 84 LEU A O 1
ATOM 647 N N . PRO A 1 85 ? -27.199 2.068 29.724 1.00 83.88 85 PRO A N 1
ATOM 648 C CA . PRO A 1 85 ? -28.383 2.608 30.377 1.00 83.88 85 PRO A CA 1
ATOM 649 C C . PRO A 1 85 ? -28.706 4.013 29.860 1.00 83.88 85 PRO A C 1
ATOM 651 O O . PRO A 1 85 ? -27.827 4.746 29.398 1.00 83.88 85 PRO A O 1
ATOM 654 N N . GLU A 1 86 ? -29.97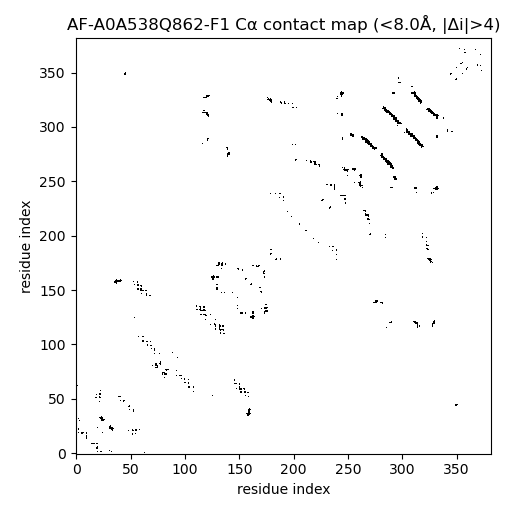7 4.395 29.963 1.00 85.00 86 GLU A N 1
ATOM 655 C CA . GLU A 1 86 ? -30.394 5.769 29.697 1.00 85.00 86 GLU A CA 1
ATOM 656 C C . GLU A 1 86 ? -29.791 6.741 30.723 1.00 85.00 86 GLU A C 1
ATOM 658 O O . GLU A 1 86 ? -29.522 6.385 31.871 1.00 85.00 86 GLU A O 1
ATOM 663 N N . GLY A 1 87 ? -29.592 7.992 30.306 1.00 87.06 87 GLY A N 1
ATOM 664 C CA . GLY A 1 87 ? -28.996 9.039 31.135 1.00 87.06 87 GLY A CA 1
ATOM 665 C C . GLY A 1 87 ? -27.501 9.248 30.885 1.00 87.06 87 GLY A C 1
ATOM 666 O O . GLY A 1 87 ? -26.953 8.883 29.842 1.00 87.06 87 GLY A O 1
ATOM 667 N N . HIS A 1 88 ? -26.842 9.926 31.825 1.00 84.94 88 HIS A N 1
ATOM 668 C CA . HIS A 1 88 ? -25.425 10.254 31.706 1.00 84.94 88 HIS A CA 1
ATOM 669 C C . HIS A 1 88 ? -24.550 9.032 31.981 1.00 84.94 88 HIS A C 1
ATOM 671 O O . HIS A 1 88 ? -24.681 8.367 33.006 1.00 84.94 88 HIS A O 1
ATOM 677 N N . LEU A 1 89 ? -23.602 8.781 31.080 1.00 89.44 89 LEU A N 1
ATOM 678 C CA . LEU A 1 89 ? -22.554 7.794 31.305 1.00 89.44 89 LEU A CA 1
ATOM 679 C C . LEU A 1 89 ? -21.555 8.319 32.337 1.00 89.44 89 LEU A C 1
ATOM 681 O O . LEU A 1 89 ? -21.225 9.506 32.340 1.00 89.44 89 LEU A O 1
ATOM 685 N N . HIS A 1 90 ? -21.035 7.419 33.173 1.00 92.56 90 HIS A N 1
ATOM 686 C CA . HIS A 1 90 ? -19.990 7.763 34.132 1.00 92.56 90 HIS A CA 1
ATOM 687 C C . HIS A 1 90 ? -18.771 8.367 33.401 1.00 92.56 90 HIS A C 1
ATOM 689 O O . HIS A 1 90 ? -18.330 7.780 32.404 1.00 92.56 90 HIS A O 1
ATOM 695 N N . PRO A 1 91 ? -18.188 9.489 33.869 1.00 93.69 91 PRO A N 1
ATOM 696 C CA . PRO A 1 91 ? -17.060 10.142 33.196 1.00 93.69 91 PRO A CA 1
ATOM 697 C C . PRO A 1 91 ? -15.886 9.198 32.905 1.00 93.69 91 PRO A C 1
ATOM 699 O O . PRO A 1 91 ? -15.320 9.235 31.816 1.00 93.69 91 PRO A O 1
ATOM 702 N N . ASP A 1 92 ? -15.575 8.280 33.823 1.00 95.62 92 ASP A N 1
ATOM 703 C CA . ASP A 1 92 ? -14.501 7.294 33.621 1.00 95.62 92 ASP A CA 1
ATOM 704 C C . ASP A 1 92 ? -14.775 6.327 32.467 1.00 95.62 92 ASP A C 1
ATOM 706 O O . ASP A 1 92 ? -13.854 5.961 31.734 1.00 95.62 92 ASP A O 1
ATOM 710 N N . LEU A 1 93 ? -16.038 5.935 32.262 1.00 93.50 93 LEU A N 1
ATOM 711 C CA . LEU A 1 93 ? -16.421 5.113 31.117 1.00 93.50 93 LEU A CA 1
ATOM 712 C C . LEU A 1 93 ? -16.231 5.901 29.821 1.00 93.50 93 LEU A C 1
ATOM 714 O O . LEU A 1 93 ? -15.651 5.380 28.872 1.00 93.50 93 LEU A O 1
ATOM 718 N N . VAL A 1 94 ? -16.661 7.165 29.796 1.00 92.81 94 VAL A N 1
ATOM 719 C CA . VAL A 1 94 ? -16.463 8.056 28.644 1.00 92.81 94 VAL A CA 1
ATOM 720 C C . VAL A 1 94 ? -14.973 8.207 28.329 1.00 92.81 94 VAL A C 1
ATOM 722 O O . VAL A 1 94 ? -14.576 8.036 27.177 1.00 92.81 94 VAL A O 1
ATOM 725 N N . ASN A 1 95 ? -14.137 8.442 29.343 1.00 95.81 95 ASN A N 1
ATOM 726 C CA . ASN A 1 95 ? -12.688 8.580 29.192 1.00 95.81 95 ASN A CA 1
ATOM 727 C C . ASN A 1 95 ? -12.037 7.295 28.660 1.00 95.81 95 ASN A C 1
ATOM 729 O O . ASN A 1 95 ? -11.217 7.352 27.743 1.00 95.81 95 ASN A O 1
ATOM 733 N N . ARG A 1 96 ? -12.430 6.125 29.179 1.00 96.56 96 ARG A N 1
ATOM 734 C CA . ARG A 1 96 ? -11.933 4.826 28.697 1.00 96.56 96 ARG A CA 1
ATOM 735 C C . ARG A 1 96 ? -12.367 4.538 27.259 1.00 96.56 96 ARG A C 1
ATOM 737 O O . ARG A 1 96 ? -11.540 4.138 26.443 1.00 96.56 96 ARG A O 1
ATOM 744 N N . LEU A 1 97 ? -13.626 4.808 26.915 1.00 93.19 97 LEU A N 1
ATOM 745 C CA . LEU A 1 97 ? -14.131 4.680 25.546 1.00 93.19 97 LEU A CA 1
ATOM 746 C C . LEU A 1 97 ? -13.410 5.635 24.581 1.00 93.19 97 LEU A C 1
ATOM 748 O O . LEU A 1 97 ? -13.096 5.245 23.457 1.00 93.19 97 LEU A O 1
ATOM 752 N N . ALA A 1 98 ? -13.120 6.866 25.007 1.00 93.69 98 ALA A N 1
ATOM 753 C CA . ALA A 1 98 ? -12.372 7.836 24.211 1.00 93.69 98 ALA A CA 1
ATOM 754 C C . ALA A 1 98 ? -10.917 7.392 23.985 1.00 93.69 98 ALA A C 1
ATOM 756 O O . ALA A 1 98 ? -10.416 7.481 22.861 1.00 93.69 98 ALA A O 1
ATOM 757 N N . ALA A 1 99 ? -10.257 6.855 25.016 1.00 96.06 99 ALA A N 1
ATOM 758 C CA . ALA A 1 99 ? -8.915 6.289 24.897 1.00 96.06 99 ALA A CA 1
ATOM 759 C C . ALA A 1 99 ? -8.879 5.117 23.902 1.00 96.06 99 ALA A C 1
ATOM 761 O O . ALA A 1 99 ? -7.984 5.049 23.054 1.00 96.06 99 ALA A O 1
ATOM 762 N N . GLU A 1 100 ? -9.887 4.241 23.935 1.00 96.06 100 GLU A N 1
ATOM 763 C CA . GLU A 1 100 ? -9.998 3.139 22.980 1.00 96.06 100 GLU A CA 1
ATOM 764 C C . GLU A 1 100 ? -10.239 3.614 21.544 1.00 96.06 100 GLU A C 1
ATOM 766 O O . GLU A 1 100 ? -9.642 3.071 20.607 1.00 96.06 100 GLU A O 1
ATOM 771 N N . ALA A 1 101 ? -11.033 4.669 21.349 1.00 92.94 101 ALA A N 1
ATOM 772 C CA . ALA A 1 101 ? -11.220 5.285 20.038 1.00 92.94 101 ALA A CA 1
ATOM 773 C C . ALA A 1 101 ? -9.905 5.876 19.503 1.00 92.94 101 ALA A C 1
ATOM 775 O O . ALA A 1 101 ? -9.506 5.573 18.377 1.00 92.94 101 ALA A O 1
ATOM 776 N N . ALA A 1 102 ? -9.189 6.654 20.322 1.00 95.50 102 ALA A N 1
ATOM 777 C CA . ALA A 1 102 ? -7.917 7.268 19.942 1.00 95.50 102 ALA A CA 1
ATOM 778 C C . ALA A 1 102 ? -6.849 6.219 19.592 1.00 95.50 102 ALA A C 1
ATOM 780 O O . ALA A 1 102 ? -6.159 6.339 18.576 1.00 95.50 102 ALA A O 1
ATOM 781 N N . LYS A 1 103 ? -6.739 5.152 20.394 1.00 94.88 103 LYS A N 1
ATOM 782 C CA . LYS A 1 103 ? -5.800 4.052 20.139 1.00 94.88 103 LYS A CA 1
ATOM 783 C C . LYS A 1 103 ? -6.144 3.299 18.850 1.00 94.88 103 LYS A C 1
ATOM 785 O O . LYS A 1 103 ? -5.254 3.058 18.037 1.00 94.88 103 LYS A O 1
ATOM 790 N N . SER A 1 104 ? -7.426 3.020 18.610 1.00 95.81 104 SER A N 1
ATOM 791 C CA . SER A 1 104 ? -7.893 2.370 17.375 1.00 95.81 104 SER A CA 1
ATOM 792 C C . SER A 1 104 ? -7.599 3.221 16.136 1.00 95.81 104 SER A C 1
ATOM 794 O O . SER A 1 104 ? -7.057 2.714 15.157 1.00 95.81 104 SER A O 1
ATOM 796 N N . ALA A 1 105 ? -7.866 4.530 16.198 1.00 94.56 105 ALA A N 1
ATOM 797 C CA . ALA A 1 105 ? -7.579 5.457 15.104 1.00 94.56 105 ALA A CA 1
ATOM 798 C C . ALA A 1 105 ? -6.074 5.528 14.800 1.00 94.56 105 ALA A C 1
ATOM 800 O O . ALA A 1 105 ? -5.665 5.469 13.640 1.00 94.56 105 ALA A O 1
ATOM 801 N N . LYS A 1 106 ? -5.232 5.579 15.842 1.00 94.56 106 LYS A N 1
ATOM 802 C CA . LYS A 1 106 ? -3.769 5.562 15.707 1.00 94.56 106 LYS A CA 1
ATOM 803 C C . LYS A 1 106 ? -3.269 4.283 15.034 1.00 94.56 106 LYS A C 1
ATOM 805 O O . LYS A 1 106 ? -2.361 4.352 14.208 1.00 94.56 106 LYS A O 1
ATOM 810 N N . HIS A 1 107 ? -3.837 3.128 15.378 1.00 94.31 107 HIS A N 1
ATOM 811 C CA . HIS A 1 107 ? -3.471 1.857 14.754 1.00 94.31 107 HIS A CA 1
ATOM 812 C C . HIS A 1 107 ? -3.892 1.810 13.280 1.00 94.31 107 HIS A C 1
ATOM 814 O O . HIS A 1 107 ? -3.050 1.542 12.428 1.00 94.31 107 HIS A O 1
ATOM 820 N N . VAL A 1 108 ? -5.144 2.162 12.967 1.00 96.38 108 VAL A N 1
ATOM 821 C CA . VAL A 1 108 ? -5.661 2.231 11.587 1.00 96.38 108 VAL A CA 1
ATOM 822 C C . VAL A 1 108 ? -4.807 3.155 10.715 1.00 96.38 108 VAL A C 1
ATOM 824 O O . VAL A 1 108 ? -4.398 2.765 9.622 1.00 96.38 108 VAL A O 1
ATOM 827 N N . LEU A 1 109 ? -4.466 4.348 11.215 1.00 95.62 109 LEU A N 1
ATOM 828 C CA . LEU A 1 109 ? -3.596 5.290 10.510 1.00 95.62 109 LEU A CA 1
ATOM 829 C C . LEU A 1 109 ? -2.213 4.685 10.232 1.00 95.62 109 LEU A C 1
ATOM 831 O O . LEU A 1 109 ? -1.717 4.768 9.111 1.00 95.62 109 LEU A O 1
ATOM 835 N N . ARG A 1 110 ? -1.593 4.052 11.234 1.00 93.88 110 ARG A N 1
ATOM 836 C CA . ARG A 1 110 ? -0.279 3.410 11.079 1.00 93.88 110 ARG A CA 1
ATOM 837 C C . ARG A 1 110 ? -0.308 2.259 10.076 1.00 93.88 110 ARG A C 1
ATOM 839 O O . ARG A 1 110 ? 0.630 2.147 9.293 1.00 93.88 110 ARG A O 1
ATOM 846 N N . MET A 1 111 ? -1.371 1.451 10.061 1.00 96.50 111 MET A N 1
ATOM 847 C CA . MET A 1 111 ? -1.557 0.405 9.049 1.00 96.50 111 MET A CA 1
ATOM 848 C C . MET A 1 111 ? -1.614 1.005 7.640 1.00 96.50 111 MET A C 1
ATOM 850 O O . MET A 1 111 ? -0.905 0.531 6.755 1.00 96.50 111 MET A O 1
ATOM 854 N N . CYS A 1 112 ? -2.386 2.081 7.448 1.00 97.56 112 CYS A N 1
ATOM 855 C CA . CYS A 1 112 ? -2.508 2.763 6.157 1.00 97.56 112 CYS A CA 1
ATOM 856 C C . CYS A 1 112 ? -1.185 3.398 5.698 1.00 97.56 112 CYS A C 1
ATOM 858 O O . CYS A 1 112 ? -0.805 3.242 4.543 1.00 97.56 112 CYS A O 1
ATOM 860 N N . ILE A 1 113 ? -0.455 4.076 6.594 1.00 94.25 113 ILE A N 1
ATOM 861 C CA . ILE A 1 113 ? 0.851 4.681 6.272 1.00 94.25 113 ILE A CA 1
ATOM 862 C C . ILE A 1 113 ? 1.853 3.598 5.867 1.00 94.25 113 ILE A C 1
ATOM 864 O O . ILE A 1 113 ? 2.530 3.726 4.851 1.00 94.25 113 ILE A O 1
ATOM 868 N N . ARG A 1 114 ? 1.933 2.511 6.641 1.00 94.19 114 ARG A N 1
ATOM 869 C CA . ARG A 1 114 ? 2.856 1.401 6.375 1.00 94.19 114 ARG A CA 1
ATOM 870 C C . ARG A 1 114 ? 2.559 0.716 5.039 1.00 94.19 114 ARG A C 1
ATOM 872 O O . ARG A 1 114 ? 3.490 0.301 4.357 1.00 94.19 114 ARG A O 1
ATOM 879 N N . ALA A 1 115 ? 1.285 0.619 4.658 1.00 96.88 115 ALA A N 1
ATOM 880 C CA . ALA A 1 115 ? 0.858 0.025 3.395 1.00 96.88 115 ALA A CA 1
ATOM 881 C C . ALA A 1 115 ? 1.417 0.749 2.159 1.00 96.88 115 ALA A C 1
ATOM 883 O O . ALA A 1 115 ? 1.592 0.119 1.122 1.00 96.88 115 ALA A O 1
ATOM 884 N N . LEU A 1 116 ? 1.754 2.040 2.250 1.00 95.25 116 LEU A N 1
ATOM 885 C CA . LEU A 1 116 ? 2.328 2.781 1.119 1.00 95.25 116 LEU A CA 1
ATOM 886 C C . LEU A 1 116 ? 3.645 2.165 0.626 1.00 95.25 116 LEU A C 1
ATOM 888 O O . LEU A 1 116 ? 3.908 2.151 -0.572 1.00 95.25 116 LEU A O 1
ATOM 892 N N . ASP A 1 117 ? 4.435 1.581 1.530 1.00 94.25 117 ASP A N 1
ATOM 893 C CA . ASP A 1 117 ? 5.674 0.880 1.178 1.00 94.25 117 ASP A CA 1
ATOM 894 C C . ASP A 1 117 ? 5.426 -0.475 0.485 1.00 94.25 117 ASP A C 1
ATOM 896 O O . ASP A 1 117 ? 6.345 -1.030 -0.105 1.00 94.25 117 ASP A O 1
ATOM 900 N N . TYR A 1 118 ? 4.204 -1.012 0.570 1.00 96.88 118 TYR A N 1
ATOM 901 C CA . TYR A 1 118 ? 3.773 -2.294 -0.012 1.00 96.88 118 TYR A CA 1
ATOM 902 C C . TYR A 1 118 ? 2.868 -2.108 -1.232 1.00 96.88 118 TYR A C 1
ATOM 904 O O . TYR A 1 118 ? 2.184 -3.042 -1.659 1.00 96.88 118 TYR A O 1
ATOM 912 N N . CYS A 1 119 ? 2.824 -0.897 -1.781 1.00 97.12 119 CYS A N 1
ATOM 913 C CA . CYS A 1 119 ? 2.125 -0.622 -3.023 1.00 97.12 119 CYS A CA 1
ATOM 914 C C . CYS A 1 119 ? 3.061 -0.828 -4.225 1.00 97.12 119 CYS A C 1
ATOM 916 O O . CYS A 1 119 ? 4.275 -0.611 -4.113 1.00 97.12 119 CYS A O 1
ATOM 918 N N . PRO A 1 120 ? 2.515 -1.198 -5.397 1.00 95.88 120 PRO A N 1
ATOM 919 C CA . PRO A 1 120 ? 3.254 -1.054 -6.643 1.00 95.88 120 PRO A CA 1
ATOM 920 C C . PRO A 1 120 ? 3.623 0.425 -6.854 1.00 95.88 120 PRO A C 1
ATOM 922 O O . PRO A 1 120 ? 2.922 1.310 -6.360 1.00 95.88 120 PRO A O 1
ATOM 925 N N . PRO A 1 121 ? 4.700 0.734 -7.589 1.00 94.75 121 PRO A N 1
ATOM 926 C CA . PRO A 1 121 ? 5.207 2.105 -7.652 1.00 94.75 121 PRO A CA 1
ATOM 927 C C . PRO A 1 121 ? 4.416 3.019 -8.591 1.00 94.75 121 PRO A C 1
ATOM 929 O O . PRO A 1 121 ? 4.635 4.227 -8.611 1.00 94.75 121 PRO A O 1
ATOM 932 N N . VAL A 1 122 ? 3.523 2.447 -9.398 1.00 92.94 122 VAL A N 1
ATOM 933 C CA . VAL A 1 122 ? 2.719 3.148 -10.399 1.00 92.94 122 VAL A CA 1
ATOM 934 C C . VAL A 1 122 ? 1.323 2.535 -10.452 1.00 92.94 122 VAL A C 1
ATOM 936 O O . VAL A 1 122 ? 1.146 1.366 -10.103 1.00 92.94 122 VAL A O 1
ATOM 939 N N . ASP A 1 123 ? 0.345 3.325 -10.895 1.00 90.19 123 ASP A N 1
ATOM 940 C CA . ASP A 1 123 ? -1.046 2.914 -11.133 1.00 90.19 123 ASP A CA 1
ATOM 941 C C . ASP A 1 123 ? -1.669 2.106 -9.980 1.00 90.19 123 ASP A C 1
ATOM 943 O O . ASP A 1 123 ? -2.319 1.077 -10.186 1.00 90.19 123 ASP A O 1
ATOM 947 N N . VAL A 1 124 ? -1.449 2.570 -8.746 1.00 93.25 124 VAL A N 1
ATOM 948 C CA . VAL A 1 124 ? -1.990 1.944 -7.534 1.00 93.25 124 VAL A CA 1
ATOM 949 C C . VAL A 1 124 ? -3.514 1.985 -7.572 1.00 93.25 124 VAL A C 1
ATOM 951 O O . VAL A 1 124 ? -4.128 3.051 -7.618 1.00 93.25 124 VAL A O 1
ATOM 954 N N . THR A 1 125 ? -4.142 0.816 -7.500 1.00 93.62 125 THR A N 1
ATOM 955 C CA . THR A 1 125 ? -5.593 0.698 -7.333 1.00 93.62 125 THR A CA 1
ATOM 956 C C . THR A 1 125 ? -5.965 0.572 -5.855 1.00 93.62 125 THR A C 1
ATOM 958 O O . THR A 1 125 ? -5.152 0.184 -5.017 1.00 93.62 125 THR A O 1
ATOM 961 N N . PHE A 1 126 ? -7.230 0.824 -5.504 1.00 96.25 126 PHE A N 1
ATOM 962 C CA . PHE A 1 126 ? -7.707 0.583 -4.133 1.00 96.25 126 PHE A CA 1
ATOM 963 C C . PHE A 1 126 ? -7.605 -0.895 -3.719 1.00 96.25 126 PHE A C 1
ATOM 965 O O . PHE A 1 126 ? -7.416 -1.189 -2.540 1.00 96.25 126 PHE A O 1
ATOM 972 N N . GLY A 1 127 ? -7.685 -1.821 -4.681 1.00 96.31 127 GLY A N 1
ATOM 973 C CA . GLY A 1 127 ? -7.431 -3.241 -4.449 1.00 96.31 127 GLY A CA 1
ATOM 974 C C . GLY A 1 127 ? -5.966 -3.520 -4.108 1.00 96.31 127 GLY A C 1
ATOM 975 O O . GLY A 1 127 ? -5.699 -4.243 -3.152 1.00 96.31 127 GLY A O 1
ATOM 976 N N . ASP A 1 128 ? -5.021 -2.892 -4.818 1.00 97.31 128 ASP A N 1
ATOM 977 C CA . ASP A 1 128 ? -3.590 -2.978 -4.484 1.00 97.31 128 ASP A CA 1
ATOM 978 C C . ASP A 1 128 ? -3.325 -2.421 -3.080 1.00 97.31 128 ASP A C 1
ATOM 980 O O . ASP A 1 128 ? -2.594 -3.027 -2.300 1.00 97.31 128 ASP A O 1
ATOM 984 N N . PHE A 1 129 ? -3.973 -1.308 -2.722 1.00 98.25 129 PHE A N 1
ATOM 985 C CA . PHE A 1 129 ? -3.845 -0.715 -1.393 1.00 98.25 129 PHE A CA 1
ATOM 986 C C . PHE A 1 129 ? -4.388 -1.630 -0.284 1.00 98.25 129 PHE A C 1
ATOM 988 O O . PHE A 1 129 ? -3.756 -1.755 0.763 1.00 98.25 129 PHE A O 1
ATOM 995 N N . LEU A 1 130 ? -5.503 -2.339 -0.512 1.00 98.31 130 LEU A N 1
ATOM 996 C CA . LEU A 1 130 ? -5.984 -3.361 0.426 1.00 98.31 130 LEU A CA 1
ATOM 997 C C . LEU A 1 130 ? -4.943 -4.466 0.625 1.00 98.31 130 LEU A C 1
ATOM 999 O O . LEU A 1 130 ? -4.603 -4.793 1.760 1.00 98.31 130 LEU A O 1
ATOM 1003 N N . ARG A 1 131 ? -4.411 -5.023 -0.469 1.00 97.94 131 ARG A N 1
ATOM 1004 C CA . ARG A 1 131 ? -3.360 -6.050 -0.403 1.00 97.94 131 ARG A CA 1
ATOM 1005 C C . ARG A 1 131 ? -2.136 -5.554 0.351 1.00 97.94 131 ARG A C 1
ATOM 1007 O O . ARG A 1 131 ? -1.584 -6.280 1.177 1.00 97.94 131 ARG A O 1
ATOM 1014 N N . ALA A 1 132 ? -1.759 -4.303 0.119 1.00 98.06 132 ALA A N 1
ATOM 1015 C CA . ALA A 1 132 ? -0.659 -3.648 0.796 1.00 98.06 132 ALA A CA 1
ATOM 1016 C C . ALA A 1 132 ? -0.904 -3.505 2.309 1.00 98.06 132 ALA A C 1
ATOM 1018 O O . ALA A 1 132 ? -0.017 -3.837 3.091 1.00 98.06 132 ALA A O 1
ATOM 1019 N N . ILE A 1 133 ? -2.109 -3.097 2.739 1.00 98.25 133 ILE A N 1
ATOM 1020 C CA . ILE A 1 133 ? -2.493 -3.028 4.163 1.00 98.25 133 ILE A CA 1
ATOM 1021 C C . ILE A 1 133 ? -2.357 -4.397 4.825 1.00 98.25 133 ILE A C 1
ATOM 1023 O O . ILE A 1 133 ? -1.722 -4.506 5.875 1.00 98.25 133 ILE A O 1
ATOM 1027 N N . ILE A 1 134 ? -2.935 -5.432 4.209 1.00 97.94 134 ILE A N 1
ATOM 1028 C CA . ILE A 1 134 ? -2.948 -6.784 4.775 1.00 97.94 134 ILE A CA 1
ATOM 1029 C C . ILE A 1 134 ? -1.535 -7.366 4.833 1.00 97.94 134 ILE A C 1
ATOM 1031 O O . ILE A 1 134 ? -1.123 -7.846 5.886 1.00 97.94 134 ILE A O 1
ATOM 1035 N N . THR A 1 135 ? -0.765 -7.263 3.747 1.00 96.75 135 THR A N 1
ATOM 1036 C CA . THR A 1 135 ? 0.619 -7.764 3.692 1.00 96.75 135 THR A CA 1
ATOM 1037 C C . THR A 1 135 ? 1.494 -7.081 4.737 1.00 96.75 135 THR A C 1
ATOM 1039 O O . THR A 1 135 ? 2.151 -7.748 5.532 1.00 96.75 135 THR A O 1
ATOM 1042 N N . ALA A 1 136 ? 1.452 -5.748 4.786 1.00 95.75 136 ALA A N 1
ATOM 1043 C CA . ALA A 1 136 ? 2.260 -4.974 5.714 1.00 95.75 136 ALA A CA 1
ATOM 1044 C C . ALA A 1 136 ? 1.924 -5.268 7.181 1.00 95.75 136 ALA A C 1
ATOM 1046 O O . ALA A 1 136 ? 2.781 -5.134 8.054 1.00 95.75 136 ALA A O 1
ATOM 1047 N N . ASP A 1 137 ? 0.663 -5.596 7.471 1.00 95.88 137 ASP A N 1
ATOM 1048 C CA . ASP A 1 137 ? 0.238 -5.951 8.818 1.00 95.88 137 ASP A CA 1
ATOM 1049 C C . ASP A 1 137 ? 0.667 -7.343 9.246 1.00 95.88 137 ASP A C 1
ATOM 1051 O O . ASP A 1 137 ? 1.182 -7.476 10.350 1.00 95.88 137 ASP A O 1
ATOM 1055 N N . VAL A 1 138 ? 0.536 -8.335 8.363 1.00 94.44 138 VAL A N 1
ATOM 1056 C CA . VAL A 1 138 ? 1.035 -9.697 8.602 1.00 94.44 138 VAL A CA 1
ATOM 1057 C C . VAL A 1 138 ? 2.533 -9.696 8.915 1.00 94.44 138 VAL A C 1
ATOM 1059 O O . VAL A 1 138 ? 2.976 -10.444 9.781 1.00 94.44 138 VAL A O 1
ATOM 1062 N N . ASP A 1 139 ? 3.313 -8.845 8.245 1.00 92.00 139 ASP A N 1
ATOM 1063 C CA . ASP A 1 139 ? 4.757 -8.768 8.479 1.00 92.00 139 ASP A CA 1
ATOM 1064 C C . ASP A 1 139 ? 5.131 -8.178 9.845 1.00 92.00 139 ASP A C 1
ATOM 1066 O O . ASP A 1 139 ? 6.161 -8.553 10.401 1.00 92.00 139 ASP A O 1
ATOM 1070 N N . LEU A 1 140 ? 4.347 -7.223 10.363 1.00 91.75 140 LEU A N 1
ATOM 1071 C CA . LEU A 1 140 ? 4.686 -6.518 11.607 1.00 91.75 140 LEU A CA 1
ATOM 1072 C C . LEU A 1 140 ? 4.022 -7.127 12.842 1.00 91.75 140 LEU A C 1
ATOM 1074 O O . LEU A 1 140 ? 4.599 -7.094 13.921 1.00 91.75 140 LEU A O 1
ATOM 1078 N N . VAL A 1 141 ? 2.792 -7.606 12.700 1.00 91.12 141 VAL A N 1
ATOM 1079 C CA . VAL A 1 141 ? 1.984 -8.147 13.790 1.00 91.12 141 VAL A CA 1
ATOM 1080 C C . VAL A 1 141 ? 1.704 -9.592 13.426 1.00 91.12 141 VAL A C 1
ATOM 1082 O O . VAL A 1 141 ? 1.096 -9.851 12.397 1.00 91.12 141 VAL A O 1
ATOM 1085 N N . ARG A 1 142 ? 2.149 -10.569 14.213 1.00 85.38 142 ARG A N 1
ATOM 1086 C CA . ARG A 1 142 ? 1.862 -11.974 13.876 1.00 85.38 142 ARG A CA 1
ATOM 1087 C C . ARG A 1 142 ? 0.418 -12.322 14.223 1.00 85.38 142 ARG A C 1
ATOM 1089 O O . ARG A 1 142 ? -0.343 -12.724 13.337 1.00 85.38 142 ARG A O 1
ATOM 1096 N N . ASP A 1 143 ? 0.038 -12.032 15.461 1.00 88.38 143 ASP A N 1
ATOM 1097 C CA . ASP A 1 143 ? -1.263 -12.375 16.024 1.00 88.38 143 ASP A CA 1
ATOM 1098 C C . ASP A 1 143 ? -2.244 -11.199 15.918 1.00 88.38 143 ASP A C 1
ATOM 1100 O O . ASP A 1 143 ? -2.057 -10.132 16.500 1.00 88.38 143 ASP A O 1
ATOM 1104 N N . ASP A 1 144 ? -3.306 -11.384 15.130 1.00 92.06 144 ASP A N 1
ATOM 1105 C CA . ASP A 1 144 ? -4.378 -10.398 14.942 1.00 92.06 144 ASP A CA 1
ATOM 1106 C C . ASP A 1 144 ? -5.602 -10.752 15.802 1.00 92.06 144 ASP A C 1
ATOM 1108 O O . ASP A 1 144 ? -6.702 -11.009 15.299 1.00 92.06 144 ASP A O 1
ATOM 1112 N N . ASP A 1 145 ? -5.411 -10.773 17.123 1.00 90.25 145 ASP A N 1
ATOM 1113 C CA . ASP A 1 145 ? -6.427 -11.177 18.112 1.00 90.25 145 ASP A CA 1
ATOM 1114 C C . ASP A 1 145 ? -7.721 -10.363 18.008 1.00 90.25 145 ASP A C 1
ATOM 1116 O O . ASP A 1 145 ? -8.834 -10.821 18.286 1.00 90.25 145 ASP A O 1
ATOM 1120 N N . LEU A 1 146 ? -7.588 -9.114 17.569 1.00 92.12 146 LEU A N 1
ATOM 1121 C CA . LEU A 1 146 ? -8.697 -8.189 17.402 1.00 92.12 146 LEU A CA 1
ATOM 1122 C C . LEU A 1 146 ? -9.225 -8.138 15.959 1.00 92.12 146 LEU A C 1
ATOM 1124 O O . LEU A 1 146 ? -10.139 -7.364 15.682 1.00 92.12 146 LEU A O 1
ATOM 1128 N N . SER A 1 147 ? -8.722 -9.002 15.077 1.00 95.50 147 SER A N 1
ATOM 1129 C CA . SER A 1 147 ? -9.172 -9.193 13.694 1.00 95.50 147 SER A CA 1
ATOM 1130 C C . SER A 1 147 ? -9.246 -7.893 12.882 1.00 95.50 147 SER A C 1
ATOM 1132 O O . SER A 1 147 ? -10.185 -7.676 12.109 1.00 95.50 147 SER A O 1
ATOM 1134 N N . TYR A 1 148 ? -8.247 -7.026 13.043 1.00 97.31 148 TYR A N 1
ATOM 1135 C CA . TYR A 1 148 ? -8.088 -5.789 12.283 1.00 97.31 148 TYR A CA 1
ATOM 1136 C C . TYR A 1 148 ? -8.056 -6.068 10.781 1.00 97.31 148 TYR A C 1
ATOM 1138 O O . TYR A 1 148 ? -8.710 -5.366 10.009 1.00 97.31 148 TYR A O 1
ATOM 1146 N N . ARG A 1 149 ? -7.346 -7.117 10.352 1.00 97.88 149 ARG A N 1
ATOM 1147 C CA . ARG A 1 149 ? -7.251 -7.504 8.937 1.00 97.88 149 ARG A CA 1
ATOM 1148 C C . ARG A 1 149 ? -8.621 -7.833 8.374 1.00 97.88 149 ARG A C 1
ATOM 1150 O O . ARG A 1 149 ? -8.988 -7.327 7.319 1.00 97.88 149 ARG A O 1
ATOM 1157 N N . VAL A 1 150 ? -9.406 -8.619 9.109 1.00 97.50 150 VAL A N 1
ATOM 1158 C CA . VAL A 1 150 ? -10.774 -8.984 8.714 1.00 97.50 150 VAL A CA 1
ATOM 1159 C C . VAL A 1 150 ? -11.667 -7.744 8.638 1.00 97.50 150 VAL A C 1
ATOM 1161 O O . VAL A 1 150 ? -12.436 -7.615 7.688 1.00 97.50 150 VAL A O 1
ATOM 1164 N N . ALA A 1 151 ? -11.527 -6.799 9.574 1.00 97.88 151 ALA A N 1
ATOM 1165 C CA . ALA A 1 151 ? -12.269 -5.540 9.539 1.00 97.88 151 ALA A CA 1
ATOM 1166 C C . ALA A 1 151 ? -11.984 -4.728 8.262 1.00 97.88 151 ALA A C 1
ATOM 1168 O O . ALA A 1 151 ? -12.923 -4.240 7.631 1.00 97.88 151 ALA A O 1
ATOM 1169 N N . PHE A 1 152 ? -10.719 -4.628 7.838 1.00 98.44 152 PHE A N 1
ATOM 1170 C CA . PHE A 1 152 ? -10.355 -3.992 6.566 1.00 98.44 152 PHE A CA 1
ATOM 1171 C C . PHE A 1 152 ? -10.923 -4.739 5.359 1.00 98.44 152 PHE A C 1
ATOM 1173 O O . PHE A 1 152 ? -11.524 -4.115 4.485 1.00 98.44 152 PHE A O 1
ATOM 1180 N N . ILE A 1 153 ? -10.774 -6.066 5.323 1.00 98.06 153 ILE A N 1
ATOM 1181 C CA . ILE A 1 153 ? -11.262 -6.903 4.219 1.00 98.06 153 ILE A CA 1
ATOM 1182 C C . ILE A 1 153 ? -12.768 -6.717 4.022 1.00 98.06 153 ILE A C 1
ATOM 1184 O O . ILE A 1 153 ? -13.219 -6.423 2.915 1.00 98.06 153 ILE A O 1
ATOM 1188 N N . GLU A 1 154 ? -13.548 -6.835 5.095 1.00 97.19 154 GLU A N 1
ATOM 1189 C CA . GLU A 1 154 ? -15.004 -6.708 5.037 1.00 97.19 154 GLU A CA 1
ATOM 1190 C C . GLU A 1 154 ? -15.449 -5.285 4.686 1.00 97.19 154 GLU A C 1
ATOM 1192 O O . GLU A 1 154 ? -16.374 -5.103 3.891 1.00 97.19 154 GLU A O 1
ATOM 1197 N N . ALA A 1 155 ? -14.777 -4.262 5.216 1.00 96.06 1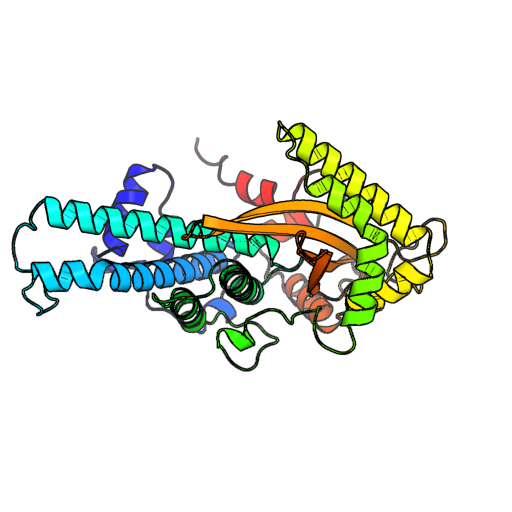55 ALA A N 1
ATOM 1198 C CA . ALA A 1 155 ? -15.096 -2.874 4.902 1.00 96.06 155 ALA A CA 1
ATOM 1199 C C . ALA A 1 155 ? -14.857 -2.529 3.423 1.00 96.06 155 ALA A C 1
ATOM 1201 O O . ALA A 1 155 ? -15.690 -1.880 2.788 1.00 96.06 155 ALA A O 1
ATOM 1202 N N . PHE A 1 156 ? -13.749 -3.006 2.853 1.00 96.94 156 PHE A N 1
ATOM 1203 C CA . PHE A 1 156 ? -13.421 -2.809 1.442 1.00 96.94 156 PHE A CA 1
ATOM 1204 C C . PHE A 1 156 ? -14.381 -3.590 0.537 1.00 96.94 156 PHE A C 1
ATOM 1206 O O . PHE A 1 156 ? -14.940 -3.029 -0.411 1.00 96.94 156 PHE A O 1
ATOM 1213 N N . ARG A 1 157 ? -14.666 -4.849 0.889 1.00 95.31 157 ARG A N 1
ATOM 1214 C CA . ARG A 1 157 ? -15.625 -5.712 0.188 1.00 95.31 157 ARG A CA 1
ATOM 1215 C C . ARG A 1 157 ? -17.014 -5.081 0.092 1.00 95.31 157 ARG A C 1
ATOM 1217 O O . ARG A 1 157 ? -17.605 -5.053 -0.987 1.00 95.31 157 ARG A O 1
ATOM 1224 N N . ARG A 1 158 ? -17.530 -4.535 1.201 1.00 94.44 158 ARG A N 1
ATOM 1225 C CA . ARG A 1 158 ? -18.852 -3.876 1.266 1.00 94.44 158 ARG A CA 1
ATOM 1226 C C . ARG A 1 158 ? -18.987 -2.682 0.318 1.00 94.44 158 ARG A C 1
ATOM 1228 O O . ARG A 1 158 ? -20.106 -2.287 0.010 1.00 94.44 158 ARG A O 1
ATOM 1235 N N . ARG A 1 159 ? -17.870 -2.115 -0.141 1.00 93.56 159 ARG A N 1
ATOM 1236 C CA . ARG A 1 159 ? -17.811 -0.956 -1.046 1.00 93.56 159 ARG A CA 1
ATOM 1237 C C . ARG A 1 159 ? -17.316 -1.301 -2.447 1.00 93.56 159 ARG A C 1
ATOM 1239 O O . ARG A 1 159 ? -16.973 -0.407 -3.214 1.00 93.56 159 ARG A O 1
ATOM 1246 N N . GLY A 1 160 ? -17.261 -2.589 -2.781 1.00 93.19 160 GLY A N 1
ATOM 1247 C CA . GLY A 1 160 ? -16.884 -3.017 -4.124 1.00 93.19 160 GLY A CA 1
ATOM 1248 C C . GLY A 1 160 ? -15.387 -2.956 -4.403 1.00 93.19 160 GLY A C 1
ATOM 1249 O O . GLY A 1 160 ? -14.981 -3.034 -5.561 1.00 93.19 160 GLY A O 1
ATOM 1250 N N . ILE A 1 161 ? -14.553 -2.782 -3.375 1.00 95.19 161 ILE A N 1
ATOM 1251 C CA . ILE A 1 161 ? -13.107 -2.706 -3.553 1.00 95.19 161 ILE A CA 1
ATOM 1252 C C . ILE A 1 161 ? -12.542 -4.127 -3.516 1.00 95.19 161 ILE A C 1
ATOM 1254 O O . ILE A 1 161 ? -12.389 -4.722 -2.450 1.00 95.19 161 ILE A O 1
ATOM 1258 N N . TYR A 1 162 ? -12.208 -4.643 -4.696 1.00 92.19 162 TYR A N 1
ATOM 1259 C CA . TYR A 1 162 ? -11.592 -5.954 -4.883 1.00 92.19 162 TYR A CA 1
ATOM 1260 C C . TYR A 1 162 ? -10.245 -5.804 -5.603 1.00 92.19 162 TYR A C 1
ATOM 1262 O O . TYR A 1 162 ? -10.160 -5.054 -6.583 1.00 92.19 162 TYR A O 1
ATOM 1270 N N . PRO A 1 163 ? -9.185 -6.507 -5.170 1.00 91.31 163 PRO A N 1
ATOM 1271 C CA . PRO A 1 163 ? -8.010 -6.701 -6.008 1.00 91.31 163 PRO A CA 1
ATOM 1272 C C . PRO A 1 163 ? -8.369 -7.585 -7.203 1.00 91.31 163 PRO A C 1
ATOM 1274 O O . PRO A 1 163 ? -9.198 -8.487 -7.098 1.00 91.31 163 PRO A O 1
ATOM 1277 N N . ARG A 1 164 ? -7.754 -7.311 -8.353 1.00 83.31 164 ARG A N 1
ATOM 1278 C CA . ARG A 1 164 ? -8.114 -7.953 -9.629 1.00 83.31 164 ARG A CA 1
ATOM 1279 C C . ARG A 1 164 ? -7.467 -9.321 -9.832 1.00 83.31 164 ARG A C 1
ATOM 1281 O O . ARG A 1 164 ? -7.920 -10.093 -10.665 1.00 83.31 164 ARG A O 1
ATOM 1288 N N . ASP A 1 165 ? -6.411 -9.606 -9.085 1.00 84.38 165 ASP A N 1
ATOM 1289 C CA . ASP A 1 165 ? -5.522 -10.751 -9.265 1.00 84.38 165 ASP A CA 1
ATOM 1290 C C . ASP A 1 165 ? -5.681 -11.822 -8.169 1.00 84.38 165 ASP A C 1
ATOM 1292 O O . ASP A 1 165 ? -4.889 -12.760 -8.091 1.00 84.38 165 ASP A O 1
ATOM 1296 N N . VAL A 1 166 ? -6.724 -11.716 -7.335 1.00 87.69 166 VAL A N 1
ATOM 1297 C CA . VAL A 1 166 ? -7.071 -12.714 -6.310 1.00 87.69 166 VAL A CA 1
ATOM 1298 C C . VAL A 1 166 ? -8.487 -13.232 -6.515 1.00 87.69 166 VAL A C 1
ATOM 1300 O O . VAL A 1 166 ? -9.396 -12.487 -6.869 1.00 87.69 166 VAL A O 1
ATOM 1303 N N . ARG A 1 167 ? -8.693 -14.527 -6.256 1.00 82.19 167 ARG A N 1
ATOM 1304 C CA . ARG A 1 167 ? -10.014 -15.170 -6.380 1.00 82.19 167 ARG A CA 1
ATOM 1305 C C . ARG A 1 167 ? -10.856 -15.059 -5.111 1.00 82.19 167 ARG A C 1
ATOM 1307 O O . ARG A 1 167 ? -12.079 -15.120 -5.176 1.00 82.19 167 ARG A O 1
ATOM 1314 N N . THR A 1 168 ? -10.204 -14.929 -3.961 1.00 88.94 168 THR A N 1
ATOM 1315 C CA . THR A 1 168 ? -10.832 -14.956 -2.638 1.00 88.94 168 THR A CA 1
ATOM 1316 C C . THR A 1 168 ? -10.305 -13.825 -1.770 1.00 88.94 168 THR A C 1
ATOM 1318 O O . THR A 1 168 ? -9.125 -13.482 -1.824 1.00 88.94 168 THR A O 1
ATOM 1321 N N . LEU A 1 169 ? -11.181 -13.257 -0.941 1.00 90.94 169 LEU A N 1
ATOM 1322 C CA . LEU A 1 169 ? -10.829 -12.234 0.041 1.00 90.94 169 LEU A CA 1
ATOM 1323 C C . LEU A 1 169 ? -10.541 -12.880 1.400 1.00 90.94 169 LEU A C 1
ATOM 1325 O O . LEU A 1 169 ? -11.364 -12.843 2.310 1.00 90.94 169 LEU A O 1
ATOM 1329 N N . SER A 1 170 ? -9.368 -13.493 1.519 1.00 93.56 170 SER A N 1
ATOM 1330 C CA . SER A 1 170 ? -8.808 -13.948 2.794 1.00 93.56 170 SER A CA 1
ATOM 1331 C C . SER A 1 170 ? -7.477 -13.249 3.055 1.00 93.56 170 SER A C 1
ATOM 1333 O O . SER A 1 170 ? -6.874 -12.691 2.136 1.00 93.56 170 SER A O 1
ATOM 1335 N N . VAL A 1 171 ? -7.008 -13.291 4.303 1.00 94.75 171 VAL A N 1
ATOM 1336 C CA . VAL A 1 171 ? -5.699 -12.733 4.675 1.00 94.75 171 VAL A CA 1
ATOM 1337 C C . VAL A 1 171 ? -4.589 -13.335 3.808 1.00 94.75 171 VAL A C 1
ATOM 1339 O O . VAL A 1 171 ? -3.809 -12.591 3.217 1.00 94.75 171 VAL A O 1
ATOM 1342 N N . ASP A 1 172 ? -4.583 -14.661 3.650 1.00 92.62 172 ASP A N 1
ATOM 1343 C CA . ASP A 1 172 ? -3.563 -15.369 2.870 1.00 92.62 172 ASP A CA 1
ATOM 1344 C C . ASP A 1 172 ? -3.620 -15.039 1.378 1.00 92.62 172 ASP A C 1
ATOM 1346 O O . ASP A 1 172 ? -2.583 -14.831 0.755 1.00 92.62 172 ASP A O 1
ATOM 1350 N N . SER A 1 173 ? -4.820 -14.956 0.792 1.00 93.38 173 SER A N 1
ATOM 1351 C CA . SER A 1 173 ? -4.969 -14.622 -0.630 1.00 93.38 173 SER A CA 1
ATOM 1352 C C . SER A 1 173 ? -4.583 -13.176 -0.937 1.00 93.38 173 SER A C 1
ATOM 1354 O O . SER A 1 173 ? -4.078 -12.896 -2.021 1.00 93.38 173 SER A O 1
ATOM 1356 N N . LEU A 1 174 ? -4.829 -12.253 -0.002 1.00 95.69 174 LEU A N 1
ATOM 1357 C CA . LEU A 1 174 ? -4.522 -10.833 -0.173 1.00 95.69 174 LEU A CA 1
ATOM 1358 C C . LEU A 1 174 ? -3.049 -10.508 0.036 1.00 95.69 174 LEU A C 1
ATOM 1360 O O . LEU A 1 174 ? -2.571 -9.512 -0.516 1.00 95.69 174 LEU A O 1
ATOM 1364 N N . ARG A 1 175 ? -2.326 -11.334 0.796 1.00 95.06 175 ARG A N 1
ATOM 1365 C CA . ARG A 1 175 ? -0.889 -11.171 0.981 1.00 95.06 175 ARG A CA 1
ATOM 1366 C C . ARG A 1 175 ? -0.182 -11.197 -0.376 1.00 95.06 175 ARG A C 1
ATOM 1368 O O . ARG A 1 175 ? -0.521 -11.995 -1.253 1.00 95.06 175 ARG A O 1
ATOM 1375 N N . TRP A 1 176 ? 0.775 -10.301 -0.589 1.00 94.69 176 TRP A N 1
ATOM 1376 C CA . TRP A 1 176 ? 1.635 -10.387 -1.767 1.00 94.69 176 TRP A CA 1
ATOM 1377 C C . TRP A 1 176 ? 2.427 -11.705 -1.747 1.00 94.69 176 TRP A C 1
ATOM 1379 O O . TRP A 1 176 ? 2.800 -12.164 -0.664 1.00 94.69 176 TRP A O 1
ATOM 1389 N N . PRO A 1 177 ? 2.674 -12.339 -2.908 1.00 89.44 177 PRO A N 1
ATOM 1390 C CA . PRO A 1 177 ? 3.471 -13.558 -2.961 1.00 89.44 177 PRO A CA 1
ATOM 1391 C C . PRO A 1 177 ? 4.867 -13.330 -2.373 1.00 89.44 177 PRO A C 1
ATOM 1393 O O . PRO A 1 177 ? 5.549 -12.378 -2.747 1.00 89.44 177 PRO A O 1
ATOM 1396 N N . ASP A 1 178 ? 5.268 -14.212 -1.460 1.00 84.12 178 ASP A N 1
ATOM 1397 C CA . ASP A 1 178 ? 6.596 -14.204 -0.846 1.00 84.12 178 ASP A CA 1
ATOM 1398 C C . ASP A 1 178 ? 7.640 -14.658 -1.879 1.00 84.12 178 ASP A C 1
ATOM 1400 O O . ASP A 1 178 ? 7.635 -15.816 -2.304 1.00 84.12 178 ASP A O 1
ATOM 1404 N N . SER A 1 179 ? 8.513 -13.737 -2.292 1.00 77.06 179 SER A N 1
ATOM 1405 C CA . SER A 1 179 ? 9.589 -13.974 -3.263 1.00 77.06 179 SER A CA 1
ATOM 1406 C C . SER A 1 179 ? 10.710 -14.861 -2.703 1.00 77.06 179 SER A C 1
ATOM 1408 O O . SER A 1 179 ? 11.524 -15.373 -3.465 1.00 77.06 179 SER A O 1
ATOM 1410 N N . GLY A 1 180 ? 10.764 -15.070 -1.383 1.00 62.97 180 GLY A N 1
ATOM 1411 C CA . GLY A 1 180 ? 11.800 -15.857 -0.712 1.00 62.97 180 GLY A CA 1
ATOM 1412 C C . GLY A 1 180 ? 11.532 -17.366 -0.640 1.00 62.97 180 GLY A C 1
ATOM 1413 O O . GLY A 1 180 ? 12.292 -18.077 0.017 1.00 62.97 180 GLY A O 1
ATOM 1414 N N . ARG A 1 181 ? 10.460 -17.885 -1.259 1.00 61.00 181 ARG A N 1
ATOM 1415 C CA . ARG A 1 181 ? 10.071 -19.309 -1.171 1.00 61.00 181 ARG A CA 1
ATOM 1416 C C . ARG A 1 181 ? 10.208 -20.040 -2.512 1.00 61.00 181 ARG A C 1
ATOM 1418 O O . ARG A 1 181 ? 9.847 -19.522 -3.561 1.00 61.00 181 ARG A O 1
ATOM 1425 N N . GLY A 1 182 ? 10.653 -21.300 -2.469 1.00 63.38 182 GLY A N 1
ATOM 1426 C CA . GLY A 1 182 ? 10.736 -22.183 -3.644 1.00 63.38 182 GLY A CA 1
ATOM 1427 C C . GLY A 1 182 ? 11.974 -21.943 -4.521 1.00 63.38 182 GLY A C 1
ATOM 1428 O O . GLY A 1 182 ? 13.001 -21.485 -4.035 1.00 63.38 182 GLY A O 1
ATOM 1429 N N . HIS A 1 183 ? 11.884 -22.252 -5.822 1.00 57.53 183 HIS A N 1
ATOM 1430 C CA . HIS A 1 183 ? 13.003 -22.153 -6.782 1.00 57.53 183 HIS A CA 1
ATOM 1431 C C . HIS A 1 183 ? 13.546 -20.722 -6.997 1.00 57.53 183 HIS A C 1
ATOM 1433 O O . HIS A 1 183 ? 14.602 -20.550 -7.605 1.00 57.53 183 HIS A O 1
ATOM 1439 N N . GLU A 1 184 ? 12.836 -19.691 -6.526 1.00 64.50 184 GLU A N 1
ATOM 1440 C CA . GLU A 1 184 ? 13.281 -18.290 -6.574 1.00 64.50 184 GLU A CA 1
ATOM 1441 C C . GLU A 1 184 ? 14.298 -17.965 -5.459 1.00 64.50 184 GLU A C 1
ATOM 1443 O O . GLU A 1 184 ? 15.097 -17.043 -5.623 1.00 64.50 184 GLU A O 1
ATOM 1448 N N . ALA A 1 185 ? 14.349 -18.759 -4.378 1.00 66.81 185 ALA A N 1
ATOM 1449 C CA . ALA A 1 185 ? 15.186 -18.499 -3.203 1.00 66.81 185 ALA A CA 1
ATOM 1450 C C . ALA A 1 185 ? 16.688 -18.418 -3.532 1.00 66.81 185 ALA A C 1
ATOM 1452 O O . ALA A 1 185 ? 17.375 -17.520 -3.047 1.00 66.81 185 ALA A O 1
ATOM 1453 N N . ASP A 1 186 ? 17.190 -19.287 -4.415 1.00 67.94 186 ASP A N 1
ATOM 1454 C CA . ASP A 1 186 ? 18.600 -19.269 -4.825 1.00 67.94 186 ASP A CA 1
ATOM 1455 C C . ASP A 1 186 ? 18.953 -18.009 -5.631 1.00 67.94 186 ASP A C 1
ATOM 1457 O O . ASP A 1 186 ? 20.046 -17.460 -5.479 1.00 67.94 186 ASP A O 1
ATOM 1461 N N . ARG A 1 187 ? 18.034 -17.512 -6.478 1.00 69.94 187 ARG A N 1
ATOM 1462 C CA . ARG A 1 187 ? 18.241 -16.246 -7.211 1.00 69.94 187 ARG A CA 1
ATOM 1463 C C . ARG A 1 187 ? 18.205 -15.061 -6.264 1.00 69.94 187 ARG A C 1
ATOM 1465 O O . ARG A 1 187 ? 19.055 -14.179 -6.355 1.00 69.94 187 ARG A O 1
ATOM 1472 N N . VAL A 1 188 ? 17.238 -15.063 -5.346 1.00 70.69 188 VAL A N 1
ATOM 1473 C CA . VAL A 1 188 ? 17.105 -14.046 -4.301 1.00 70.69 188 VAL A CA 1
ATOM 1474 C C . VAL A 1 188 ? 18.373 -13.978 -3.462 1.00 70.69 188 VAL A C 1
ATOM 1476 O O . VAL A 1 188 ? 18.882 -12.883 -3.251 1.00 70.69 188 VAL A O 1
ATOM 1479 N N . GLY A 1 189 ? 18.919 -15.123 -3.045 1.00 70.25 189 GLY A N 1
ATOM 1480 C CA . GLY A 1 189 ? 20.163 -15.191 -2.281 1.00 70.25 189 GLY A CA 1
ATOM 1481 C C . GLY A 1 189 ? 21.355 -14.610 -3.042 1.00 70.25 189 GLY A C 1
ATOM 1482 O O . GLY A 1 189 ? 22.115 -13.825 -2.480 1.00 70.25 189 GLY A O 1
ATOM 1483 N N . ARG A 1 190 ? 21.493 -14.918 -4.340 1.00 70.44 190 ARG A N 1
ATOM 1484 C CA . ARG A 1 190 ? 22.558 -14.341 -5.181 1.00 70.44 190 ARG A CA 1
ATOM 1485 C C . ARG A 1 190 ? 22.413 -12.834 -5.356 1.00 70.44 190 ARG A C 1
ATOM 1487 O O . ARG A 1 190 ? 23.391 -12.113 -5.190 1.00 70.44 190 ARG A O 1
ATOM 1494 N N . LEU A 1 191 ? 21.210 -12.356 -5.677 1.00 70.56 191 LEU A N 1
ATOM 1495 C CA . LEU A 1 191 ? 20.957 -10.926 -5.835 1.00 70.56 191 LEU A CA 1
ATOM 1496 C C . LEU A 1 191 ? 21.206 -10.185 -4.523 1.00 70.56 191 LEU A C 1
ATOM 1498 O O . LEU A 1 191 ? 21.868 -9.153 -4.527 1.00 70.56 191 LEU A O 1
ATOM 1502 N N . ALA A 1 192 ? 20.711 -10.726 -3.410 1.00 71.69 192 ALA A N 1
ATOM 1503 C CA . ALA A 1 192 ? 20.913 -10.145 -2.098 1.00 71.69 192 ALA A CA 1
ATOM 1504 C C . ALA A 1 192 ? 22.393 -10.077 -1.723 1.00 71.69 192 ALA A C 1
ATOM 1506 O O . ALA A 1 192 ? 22.828 -9.022 -1.288 1.00 71.69 192 ALA A O 1
ATOM 1507 N N . ALA A 1 193 ? 23.177 -11.134 -1.967 1.00 72.94 193 ALA A N 1
ATOM 1508 C CA . ALA A 1 193 ? 24.621 -11.133 -1.725 1.00 72.94 193 ALA A CA 1
ATOM 1509 C C . ALA A 1 193 ? 25.357 -10.037 -2.518 1.00 72.94 193 ALA A C 1
ATOM 1511 O O . ALA A 1 193 ? 26.308 -9.446 -2.018 1.00 72.94 193 ALA A O 1
ATOM 1512 N N . LEU A 1 194 ? 24.904 -9.731 -3.737 1.00 71.31 194 LEU A N 1
ATOM 1513 C CA . LEU A 1 194 ? 25.506 -8.692 -4.579 1.00 71.31 194 LEU A CA 1
ATOM 1514 C C . LEU A 1 194 ? 25.220 -7.272 -4.085 1.00 71.31 194 LEU A C 1
ATOM 1516 O O . LEU A 1 194 ? 26.033 -6.374 -4.292 1.00 71.31 194 LEU A O 1
ATOM 1520 N N . ILE A 1 195 ? 24.073 -7.068 -3.437 1.00 74.38 195 ILE A N 1
ATOM 1521 C CA . ILE A 1 195 ? 23.673 -5.768 -2.884 1.00 74.38 195 ILE A CA 1
ATOM 1522 C C . ILE A 1 195 ? 23.850 -5.700 -1.362 1.00 74.38 195 ILE A C 1
ATOM 1524 O O . ILE A 1 195 ? 23.533 -4.674 -0.769 1.00 74.38 195 ILE A O 1
ATOM 1528 N N . ASP A 1 196 ? 24.360 -6.758 -0.729 1.00 76.44 196 ASP A N 1
ATOM 1529 C CA . ASP A 1 196 ? 24.419 -6.933 0.726 1.00 76.44 196 ASP A CA 1
ATOM 1530 C C . ASP A 1 196 ? 25.196 -5.798 1.393 1.00 76.44 196 ASP A C 1
ATOM 1532 O O . ASP A 1 196 ? 24.693 -5.139 2.300 1.00 76.44 196 ASP A O 1
ATOM 1536 N N . ASP A 1 197 ? 26.379 -5.473 0.869 1.00 77.44 197 ASP A N 1
ATOM 1537 C CA . ASP A 1 197 ? 27.188 -4.372 1.396 1.00 77.44 197 ASP A CA 1
ATOM 1538 C C . ASP A 1 197 ? 26.454 -3.027 1.313 1.00 77.44 197 ASP A C 1
ATOM 1540 O O . ASP A 1 197 ? 26.504 -2.237 2.254 1.00 77.44 197 ASP A O 1
ATOM 1544 N N . LYS A 1 198 ? 25.666 -2.810 0.254 1.00 76.81 198 LYS A N 1
ATOM 1545 C CA . LYS A 1 198 ? 24.827 -1.613 0.091 1.00 76.81 198 LYS A CA 1
ATOM 1546 C C . LYS A 1 198 ? 23.625 -1.611 1.035 1.00 76.81 198 LYS A C 1
ATOM 1548 O O . LYS A 1 198 ? 23.255 -0.563 1.559 1.00 76.81 198 LYS A O 1
ATOM 1553 N N . LEU A 1 199 ? 23.027 -2.772 1.298 1.00 75.06 199 LEU A N 1
ATOM 1554 C CA . LEU A 1 199 ? 21.952 -2.921 2.279 1.00 75.06 199 LEU A CA 1
ATOM 1555 C C . LEU A 1 199 ? 22.459 -2.756 3.719 1.00 75.06 199 LEU A C 1
ATOM 1557 O O . LEU A 1 199 ? 21.736 -2.227 4.561 1.00 75.06 199 LEU A O 1
ATOM 1561 N N . LYS A 1 200 ? 23.705 -3.137 4.020 1.00 78.94 200 LYS A N 1
ATOM 1562 C CA . LYS A 1 200 ? 24.329 -2.877 5.326 1.00 78.94 200 LYS A CA 1
ATOM 1563 C C . LYS A 1 200 ? 24.495 -1.381 5.586 1.00 78.94 200 LYS A C 1
ATOM 1565 O O . LYS A 1 200 ? 24.221 -0.950 6.702 1.00 78.94 200 LYS A O 1
ATOM 1570 N N . GLU A 1 201 ? 24.821 -0.577 4.568 1.00 77.00 201 GLU A N 1
ATOM 1571 C CA . GLU A 1 201 ? 24.881 0.895 4.687 1.00 77.00 201 GLU A CA 1
ATOM 1572 C C . GLU A 1 201 ? 23.530 1.522 5.110 1.00 77.00 201 GLU A C 1
ATOM 1574 O O . GLU A 1 201 ? 23.479 2.647 5.625 1.00 77.00 201 GLU A O 1
ATOM 1579 N N . LEU A 1 202 ? 22.416 0.806 4.913 1.00 74.56 202 LEU A N 1
ATOM 1580 C CA . LEU A 1 202 ? 21.076 1.229 5.331 1.00 74.56 202 LEU A CA 1
ATOM 1581 C C . LEU A 1 202 ? 20.747 0.900 6.790 1.00 74.56 202 LEU A C 1
ATOM 1583 O O . LEU A 1 202 ? 19.756 1.418 7.298 1.00 74.56 202 LEU A O 1
ATOM 1587 N N . ARG A 1 203 ? 21.543 0.062 7.467 1.00 70.56 203 ARG A N 1
ATOM 1588 C CA . ARG A 1 203 ? 21.341 -0.245 8.893 1.00 70.56 203 ARG A CA 1
ATOM 1589 C C . ARG A 1 203 ? 21.788 0.888 9.814 1.00 70.56 203 ARG A C 1
ATOM 1591 O O . ARG A 1 203 ? 21.327 0.939 10.948 1.00 70.56 203 ARG A O 1
ATOM 1598 N N . ASP A 1 204 ? 22.671 1.763 9.344 1.00 68.50 204 ASP A N 1
ATOM 1599 C CA . ASP A 1 204 ? 23.221 2.841 10.160 1.00 68.50 204 ASP A CA 1
ATOM 1600 C C . ASP A 1 204 ? 22.236 4.001 10.310 1.00 68.50 204 ASP A C 1
ATOM 1602 O O . ASP A 1 204 ? 21.881 4.656 9.324 1.00 68.50 204 ASP A O 1
ATOM 1606 N N . ASP A 1 205 ? 21.889 4.327 11.555 1.00 63.88 205 ASP A N 1
ATOM 1607 C CA . ASP A 1 205 ? 21.016 5.449 11.888 1.00 63.88 205 ASP A CA 1
ATOM 1608 C C . ASP A 1 205 ? 21.626 6.783 11.430 1.00 63.88 205 ASP A C 1
ATOM 1610 O O . ASP A 1 205 ? 22.589 7.312 11.999 1.00 63.88 205 ASP A O 1
ATOM 1614 N N . ALA A 1 206 ? 21.044 7.378 10.387 1.00 65.56 206 ALA A N 1
ATOM 1615 C CA . ALA A 1 206 ? 21.387 8.735 9.995 1.00 65.56 206 ALA A CA 1
ATOM 1616 C C . ALA A 1 206 ? 20.738 9.743 10.959 1.00 65.56 206 ALA A C 1
ATOM 1618 O O . ALA A 1 206 ? 19.560 9.660 11.300 1.00 65.56 206 ALA A O 1
ATOM 1619 N N . ARG A 1 207 ? 21.508 10.750 11.388 1.00 68.06 207 ARG A N 1
ATOM 1620 C CA . ARG A 1 207 ? 21.075 11.707 12.425 1.00 68.06 207 ARG A CA 1
ATOM 1621 C C . ARG A 1 207 ? 20.036 12.730 11.951 1.00 68.06 207 ARG A C 1
ATOM 1623 O O . ARG A 1 207 ? 19.413 13.385 12.780 1.00 68.06 207 ARG A O 1
ATOM 1630 N N . THR A 1 208 ? 19.864 12.916 10.638 1.00 80.50 208 THR A N 1
ATOM 1631 C CA . THR A 1 208 ? 18.942 13.917 10.075 1.00 80.50 208 THR A CA 1
ATOM 1632 C C . THR A 1 208 ? 18.249 13.423 8.805 1.00 80.50 208 THR A C 1
ATOM 1634 O O . THR A 1 208 ? 18.789 12.610 8.052 1.00 80.50 208 THR A O 1
ATOM 1637 N N . ARG A 1 209 ? 17.064 13.981 8.515 1.00 79.06 209 ARG A N 1
ATOM 1638 C CA . ARG A 1 209 ? 16.295 13.694 7.289 1.00 79.06 209 ARG A CA 1
ATOM 1639 C C . ARG A 1 209 ? 17.083 13.984 6.005 1.00 79.06 209 ARG A C 1
ATOM 1641 O O . ARG A 1 209 ? 16.951 13.240 5.040 1.00 79.06 209 ARG A O 1
ATOM 1648 N N . LYS A 1 210 ? 17.903 15.043 5.995 1.00 83.56 210 LYS A N 1
ATOM 1649 C CA . LYS A 1 210 ? 18.738 15.407 4.839 1.00 83.56 210 LYS A CA 1
ATOM 1650 C C . LYS A 1 210 ? 19.754 14.306 4.523 1.00 83.56 210 LYS A C 1
ATOM 1652 O O . LYS A 1 210 ? 19.837 13.875 3.380 1.00 83.56 210 LYS A O 1
ATOM 1657 N N . VAL A 1 211 ? 20.439 13.792 5.546 1.00 82.56 211 VAL A N 1
ATOM 1658 C CA . VAL A 1 211 ? 21.419 12.706 5.382 1.00 82.56 211 VAL A CA 1
ATOM 1659 C C . VAL A 1 211 ? 20.747 11.428 4.872 1.00 82.56 211 VAL A C 1
ATOM 1661 O O . VAL A 1 211 ? 21.296 10.772 3.990 1.00 82.56 211 VAL A O 1
ATOM 1664 N N . TYR A 1 212 ? 19.543 11.097 5.359 1.00 80.44 212 TYR A N 1
ATOM 1665 C CA . TYR A 1 212 ? 18.763 9.973 4.823 1.00 80.44 212 TYR A CA 1
ATOM 1666 C C . TYR A 1 212 ? 18.445 10.139 3.335 1.00 80.44 212 TYR A C 1
ATOM 1668 O O . TYR A 1 212 ? 18.617 9.199 2.562 1.00 80.44 212 TYR A O 1
ATOM 1676 N N . PHE A 1 213 ? 17.993 11.327 2.928 1.00 82.19 213 PHE A N 1
ATOM 1677 C CA . PHE A 1 213 ? 17.654 11.607 1.535 1.00 82.19 213 PHE A CA 1
ATOM 1678 C C . PHE A 1 213 ? 18.878 11.503 0.613 1.00 82.19 213 PHE A C 1
ATOM 1680 O O . PHE A 1 213 ? 18.832 10.803 -0.395 1.00 82.19 213 PHE A O 1
ATOM 1687 N N . GLU A 1 214 ? 19.996 12.128 0.988 1.00 85.56 214 GLU A N 1
ATOM 1688 C CA . GLU A 1 214 ? 21.245 12.083 0.216 1.00 85.56 214 GLU A CA 1
ATOM 1689 C C . GLU A 1 214 ? 21.837 10.668 0.148 1.00 85.56 214 GLU A C 1
ATOM 1691 O O . GLU A 1 214 ? 22.367 10.263 -0.886 1.00 85.56 214 GLU A O 1
ATOM 1696 N N . ARG A 1 215 ? 21.743 9.884 1.233 1.00 84.12 215 ARG A N 1
ATOM 1697 C CA . ARG A 1 215 ? 22.158 8.473 1.231 1.00 84.12 215 ARG A CA 1
ATOM 1698 C C . ARG A 1 215 ? 21.270 7.635 0.308 1.00 84.12 215 ARG A C 1
ATOM 1700 O O . ARG A 1 215 ? 21.805 6.872 -0.485 1.00 84.12 215 ARG A O 1
ATOM 1707 N N . SER A 1 216 ? 19.950 7.819 0.372 1.00 83.19 216 SER A N 1
ATOM 1708 C CA . SER A 1 216 ? 18.990 7.141 -0.511 1.00 83.19 216 SER A CA 1
ATOM 1709 C C . SER A 1 216 ? 19.295 7.402 -1.989 1.00 83.19 216 SER A C 1
ATOM 1711 O O . SER A 1 216 ? 19.348 6.461 -2.777 1.00 83.19 216 SER A O 1
ATOM 1713 N N . GLN A 1 217 ? 19.582 8.655 -2.365 1.00 86.38 217 GLN A N 1
ATOM 1714 C CA . GLN A 1 217 ? 19.939 8.987 -3.749 1.00 86.38 217 GLN A CA 1
ATOM 1715 C C . GLN A 1 217 ? 21.254 8.345 -4.200 1.00 86.38 217 GLN A C 1
ATOM 1717 O O . GLN A 1 217 ? 21.319 7.802 -5.301 1.00 86.38 217 GLN A O 1
ATOM 1722 N N . ARG A 1 218 ? 22.290 8.358 -3.350 1.00 88.69 218 ARG A N 1
ATOM 1723 C CA . ARG A 1 218 ? 23.562 7.688 -3.665 1.00 88.69 218 ARG A CA 1
ATOM 1724 C C . ARG A 1 218 ? 23.382 6.185 -3.853 1.00 88.69 218 ARG A C 1
ATOM 1726 O O . ARG A 1 218 ? 23.850 5.645 -4.845 1.00 88.69 218 ARG A O 1
ATOM 1733 N N . LEU A 1 219 ? 22.657 5.525 -2.951 1.00 87.50 219 LEU A N 1
ATOM 1734 C CA . LEU A 1 219 ? 22.394 4.087 -3.051 1.00 87.50 219 LEU A CA 1
ATOM 1735 C C . LEU A 1 219 ? 21.550 3.729 -4.278 1.00 87.50 219 LEU A C 1
ATOM 1737 O O . LEU A 1 219 ? 21.774 2.684 -4.884 1.00 87.50 219 LEU A O 1
ATOM 1741 N N . ALA A 1 220 ? 20.604 4.587 -4.661 1.00 89.62 220 ALA A N 1
ATOM 1742 C CA . ALA A 1 220 ? 19.833 4.407 -5.883 1.00 89.62 220 ALA A CA 1
ATOM 1743 C C . ALA A 1 220 ? 20.724 4.454 -7.135 1.00 89.62 220 ALA A C 1
ATOM 1745 O O . ALA A 1 220 ? 20.609 3.585 -8.001 1.00 89.62 220 ALA A O 1
ATOM 1746 N N . GLU A 1 221 ? 21.647 5.416 -7.209 1.00 90.44 221 GLU A N 1
ATOM 1747 C CA . GLU A 1 221 ? 22.598 5.531 -8.319 1.00 90.44 221 GLU A CA 1
ATOM 1748 C C . GLU A 1 221 ? 23.614 4.374 -8.328 1.00 90.44 221 GLU A C 1
ATOM 1750 O O . GLU A 1 221 ? 23.865 3.786 -9.380 1.00 90.44 221 GLU A O 1
ATOM 1755 N N . ASP A 1 222 ? 24.131 3.972 -7.165 1.00 89.06 222 ASP A N 1
ATOM 1756 C CA . ASP A 1 222 ? 25.018 2.810 -7.025 1.00 89.06 222 ASP A CA 1
ATOM 1757 C C . ASP A 1 222 ? 24.336 1.527 -7.516 1.00 89.06 222 ASP A C 1
ATOM 1759 O O . ASP A 1 222 ? 24.898 0.788 -8.328 1.00 89.06 222 ASP A O 1
ATOM 1763 N N . LEU A 1 223 ? 23.103 1.274 -7.064 1.00 89.19 223 LEU A N 1
ATOM 1764 C CA . LEU A 1 223 ? 22.327 0.108 -7.478 1.00 89.19 223 LEU A CA 1
ATOM 1765 C C . LEU A 1 223 ? 22.043 0.138 -8.982 1.00 89.19 223 LEU A C 1
ATOM 1767 O O . LEU A 1 223 ? 22.185 -0.875 -9.666 1.00 89.19 223 LEU A O 1
ATOM 1771 N N . ARG A 1 224 ? 21.686 1.306 -9.523 1.00 91.00 224 ARG A N 1
ATOM 1772 C CA . ARG A 1 224 ? 21.473 1.489 -10.961 1.00 91.00 224 ARG A CA 1
ATOM 1773 C C . ARG A 1 224 ? 22.732 1.155 -11.761 1.00 91.00 224 ARG A C 1
ATOM 1775 O O . ARG A 1 224 ? 22.642 0.436 -12.757 1.00 91.00 224 ARG A O 1
ATOM 1782 N N . ASN A 1 225 ? 23.891 1.650 -11.333 1.00 90.62 225 ASN A N 1
ATOM 1783 C CA . ASN A 1 225 ? 25.167 1.399 -11.999 1.00 90.62 225 ASN A CA 1
ATOM 1784 C C . ASN A 1 225 ? 25.588 -0.067 -11.889 1.00 90.62 225 ASN A C 1
ATOM 1786 O O . ASN A 1 225 ? 26.039 -0.638 -12.878 1.00 90.62 225 ASN A O 1
ATOM 1790 N N . MET A 1 226 ? 25.352 -0.709 -10.745 1.00 89.19 226 MET A N 1
ATOM 1791 C CA . MET A 1 226 ? 25.583 -2.143 -10.564 1.00 89.19 226 MET A CA 1
ATOM 1792 C C . MET A 1 226 ? 24.735 -2.983 -11.527 1.00 89.19 226 MET A C 1
ATOM 1794 O O . MET A 1 226 ? 25.269 -3.854 -12.216 1.00 89.19 226 MET A O 1
ATOM 1798 N N . ILE A 1 227 ? 23.432 -2.693 -11.625 1.00 90.44 227 ILE A N 1
ATOM 1799 C CA . ILE A 1 227 ? 22.536 -3.369 -12.572 1.00 90.44 227 ILE A CA 1
ATOM 1800 C C . ILE A 1 227 ? 23.037 -3.131 -14.006 1.00 90.44 227 ILE A C 1
ATOM 1802 O O . ILE A 1 227 ? 23.143 -4.062 -14.794 1.00 90.44 227 ILE A O 1
ATOM 1806 N N . ARG A 1 228 ? 23.437 -1.910 -14.367 1.00 89.62 228 ARG A N 1
ATOM 1807 C CA . ARG A 1 228 ? 23.962 -1.599 -15.712 1.00 89.62 228 ARG A CA 1
ATOM 1808 C C . ARG A 1 228 ? 25.330 -2.199 -16.028 1.00 89.62 228 ARG A C 1
ATOM 1810 O O . ARG A 1 228 ? 25.624 -2.437 -17.197 1.00 89.62 228 ARG A O 1
ATOM 1817 N N . ALA A 1 229 ? 26.157 -2.474 -15.032 1.00 89.50 229 ALA A N 1
ATOM 1818 C CA . ALA A 1 229 ? 27.492 -3.016 -15.251 1.00 89.50 229 ALA A CA 1
ATOM 1819 C C . ALA A 1 229 ? 27.501 -4.537 -15.483 1.00 89.50 229 ALA A C 1
ATOM 1821 O O . ALA A 1 229 ? 28.460 -5.047 -16.053 1.00 89.50 229 ALA A O 1
ATOM 1822 N N . SER A 1 230 ? 26.458 -5.266 -15.065 1.00 89.62 230 SER A N 1
ATOM 1823 C CA . SER A 1 230 ? 26.457 -6.734 -15.083 1.00 89.62 230 SER A CA 1
ATOM 1824 C C . SER A 1 230 ? 25.244 -7.331 -15.800 1.00 89.62 230 SER A C 1
ATOM 1826 O O . SER A 1 230 ? 24.112 -7.212 -15.328 1.00 89.62 230 SER A O 1
ATOM 1828 N N . ASP A 1 231 ? 25.492 -8.039 -16.909 1.00 89.62 231 ASP A N 1
ATOM 1829 C CA . ASP A 1 231 ? 24.473 -8.823 -17.629 1.00 89.62 231 ASP A CA 1
ATOM 1830 C C . ASP A 1 231 ? 23.795 -9.849 -16.722 1.00 89.62 231 ASP A C 1
ATOM 1832 O O . ASP A 1 231 ? 22.575 -10.003 -16.748 1.00 89.62 231 ASP A O 1
ATOM 1836 N N . PHE A 1 232 ? 24.588 -10.512 -15.876 1.00 86.75 232 PHE A N 1
ATOM 1837 C CA . PHE A 1 232 ? 24.086 -11.489 -14.920 1.00 86.75 232 PHE A CA 1
ATOM 1838 C C . PHE A 1 232 ? 23.075 -10.858 -13.954 1.00 86.75 232 PHE A C 1
ATOM 1840 O O . PHE A 1 232 ? 21.986 -11.397 -13.769 1.00 86.75 232 PHE A O 1
ATOM 1847 N N . VAL A 1 233 ? 23.400 -9.691 -13.381 1.00 87.00 233 VAL A N 1
ATOM 1848 C CA . VAL A 1 233 ? 22.505 -8.996 -12.440 1.00 87.00 233 VAL A CA 1
ATOM 1849 C C . VAL A 1 233 ? 21.232 -8.526 -13.126 1.00 87.00 233 VAL A C 1
ATOM 1851 O O . VAL A 1 233 ? 20.154 -8.733 -12.572 1.00 87.00 233 VAL A O 1
ATOM 1854 N N . ARG A 1 234 ? 21.324 -7.944 -14.332 1.00 90.06 234 ARG A N 1
ATOM 1855 C CA . ARG A 1 234 ? 20.131 -7.552 -15.106 1.00 90.06 234 ARG A CA 1
ATOM 1856 C C . AR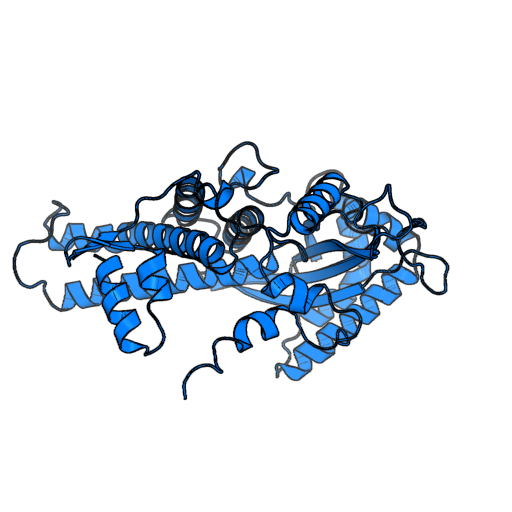G A 1 234 ? 19.212 -8.727 -15.353 1.00 90.06 234 ARG A C 1
ATOM 1858 O O . ARG A 1 234 ? 18.023 -8.623 -15.071 1.00 90.06 234 ARG A O 1
ATOM 1865 N N . HIS A 1 235 ? 19.762 -9.822 -15.868 1.00 88.31 235 HIS A N 1
ATOM 1866 C CA . HIS A 1 235 ? 18.965 -10.971 -16.260 1.00 88.31 235 HIS A CA 1
ATOM 1867 C C . HIS A 1 235 ? 18.292 -11.616 -15.047 1.00 88.31 235 HIS A C 1
ATOM 1869 O O . HIS A 1 235 ? 17.085 -11.846 -15.061 1.00 88.31 235 HIS A O 1
ATOM 1875 N N . GLU A 1 236 ? 19.043 -11.853 -13.969 1.00 85.81 236 GLU A N 1
ATOM 1876 C CA . GLU A 1 236 ? 18.493 -12.443 -12.747 1.00 85.81 236 GLU A CA 1
ATOM 1877 C C . GLU A 1 236 ? 17.443 -11.535 -12.097 1.00 85.81 236 GLU A C 1
ATOM 1879 O O . GLU A 1 236 ? 16.390 -12.026 -11.685 1.00 85.81 236 GLU A O 1
ATOM 1884 N N . LEU A 1 237 ? 17.683 -10.218 -12.054 1.00 88.19 237 LEU A N 1
ATOM 1885 C CA . LEU A 1 237 ? 16.715 -9.259 -11.529 1.00 88.19 237 LEU A CA 1
ATOM 1886 C C . LEU A 1 237 ? 15.452 -9.207 -12.394 1.00 88.19 237 LEU A C 1
ATOM 1888 O O . LEU A 1 237 ? 14.359 -9.287 -11.845 1.00 88.19 237 LEU A O 1
ATOM 1892 N N . GLU A 1 238 ? 15.576 -9.117 -13.722 1.00 90.69 238 GLU A N 1
ATOM 1893 C CA . GLU A 1 238 ? 14.439 -9.095 -14.654 1.00 90.69 238 GLU A CA 1
ATOM 1894 C C . GLU A 1 238 ? 13.551 -10.343 -14.502 1.00 90.69 238 GLU A C 1
ATOM 1896 O O . GLU A 1 238 ? 12.320 -10.227 -14.476 1.00 90.69 238 GLU A O 1
ATOM 1901 N N . GLN A 1 239 ? 14.155 -11.527 -14.344 1.00 85.56 239 GLN A N 1
ATOM 1902 C CA . GLN A 1 239 ? 13.420 -12.771 -14.090 1.00 85.56 239 GLN A CA 1
ATOM 1903 C C . GLN A 1 239 ? 12.728 -12.752 -12.723 1.00 85.56 239 GLN A C 1
ATOM 1905 O O . GLN A 1 239 ? 11.544 -13.075 -12.625 1.00 85.56 239 GLN A O 1
ATOM 1910 N N . LEU A 1 240 ? 13.441 -12.331 -11.675 1.00 84.88 240 LEU A N 1
ATOM 1911 C CA . LEU A 1 240 ? 12.921 -12.275 -10.308 1.00 84.88 240 LEU A CA 1
ATOM 1912 C C . LEU A 1 240 ? 11.719 -11.334 -10.184 1.00 84.88 240 LEU A C 1
ATOM 1914 O O . LEU A 1 240 ? 10.726 -11.653 -9.535 1.00 84.88 240 LEU A O 1
ATOM 1918 N N . ILE A 1 241 ? 11.777 -10.188 -10.859 1.00 87.56 241 ILE A N 1
ATOM 1919 C CA . ILE A 1 241 ? 10.678 -9.224 -10.890 1.00 87.56 241 ILE A CA 1
ATOM 1920 C C . ILE A 1 241 ? 9.643 -9.573 -11.956 1.00 87.56 241 ILE A C 1
ATOM 1922 O O . ILE A 1 241 ? 8.832 -8.716 -12.282 1.00 87.56 241 ILE A O 1
ATOM 1926 N N . ARG A 1 242 ? 9.650 -10.787 -12.523 1.00 85.62 242 ARG A N 1
ATOM 1927 C CA . ARG A 1 242 ? 8.644 -11.272 -13.486 1.00 85.62 242 ARG A CA 1
ATOM 1928 C C . ARG A 1 242 ? 8.444 -10.319 -14.666 1.00 85.62 242 ARG A C 1
ATOM 1930 O O . ARG A 1 242 ? 7.325 -10.124 -15.134 1.00 85.62 242 ARG A O 1
ATOM 1937 N N . ARG A 1 243 ? 9.536 -9.690 -15.115 1.00 83.94 243 ARG A N 1
ATOM 1938 C CA . ARG A 1 243 ? 9.559 -8.712 -16.215 1.00 83.94 243 ARG A CA 1
ATOM 1939 C C . ARG A 1 243 ? 8.626 -7.516 -15.997 1.00 83.94 243 ARG A C 1
ATOM 1941 O O . ARG A 1 243 ? 8.183 -6.888 -16.959 1.00 83.94 243 ARG A O 1
ATOM 1948 N N . HIS A 1 244 ? 8.361 -7.145 -14.736 1.00 90.38 244 HIS A N 1
ATOM 1949 C CA . HIS A 1 244 ? 7.679 -5.883 -14.434 1.00 90.38 244 HIS A CA 1
ATOM 1950 C C . HIS A 1 244 ? 8.431 -4.675 -15.028 1.00 90.38 244 HIS A C 1
ATOM 1952 O O . HIS A 1 244 ? 7.810 -3.678 -15.401 1.00 90.38 244 HIS A O 1
ATOM 1958 N N . VAL A 1 245 ? 9.756 -4.808 -15.152 1.00 93.81 245 VAL A N 1
ATOM 1959 C CA . VAL A 1 245 ? 10.680 -3.915 -15.857 1.00 93.81 245 VAL A CA 1
ATOM 1960 C C . VAL A 1 245 ? 11.505 -4.766 -16.825 1.00 93.81 245 VAL A C 1
ATOM 1962 O O . VAL A 1 245 ? 11.958 -5.847 -16.451 1.00 93.81 245 VAL A O 1
ATOM 1965 N N . VAL A 1 246 ? 11.702 -4.284 -18.051 1.00 94.44 246 VAL A N 1
ATOM 1966 C CA . VAL A 1 246 ? 12.537 -4.927 -19.077 1.00 94.44 246 VAL A CA 1
ATOM 1967 C C . VAL A 1 246 ? 13.918 -4.286 -19.030 1.00 94.44 246 VAL A C 1
ATOM 1969 O O . VAL A 1 246 ? 14.022 -3.068 -19.145 1.00 94.44 246 VAL A O 1
ATOM 1972 N N . MET A 1 247 ? 14.974 -5.077 -18.836 1.00 93.12 247 MET A N 1
ATOM 1973 C CA . MET A 1 247 ? 16.340 -4.568 -18.631 1.00 93.12 247 MET A CA 1
ATOM 1974 C C . MET A 1 247 ? 17.353 -5.165 -19.609 1.00 93.12 247 MET A C 1
ATOM 1976 O O . MET A 1 247 ? 18.380 -4.549 -19.881 1.00 93.12 247 MET A O 1
ATOM 1980 N N . SER A 1 248 ? 17.086 -6.371 -20.108 1.00 90.19 248 SER A N 1
ATOM 1981 C CA . SER A 1 248 ? 18.087 -7.208 -20.776 1.00 90.19 248 SER A CA 1
ATOM 1982 C C . SER A 1 248 ? 17.962 -7.215 -22.297 1.00 90.19 248 SER A C 1
ATOM 1984 O O . SER A 1 248 ? 18.886 -7.642 -22.981 1.00 90.19 248 SER A O 1
ATOM 1986 N N . SER A 1 249 ? 16.819 -6.799 -22.846 1.00 89.44 249 SER A N 1
ATOM 1987 C CA . SER A 1 249 ? 16.560 -6.858 -24.288 1.00 89.44 249 SER A CA 1
ATOM 1988 C C . SER A 1 249 ? 15.864 -5.586 -24.766 1.00 89.44 249 SER A C 1
ATOM 1990 O O . SER A 1 249 ? 14.841 -5.226 -24.176 1.00 89.44 249 SER A O 1
ATOM 1992 N N . PRO A 1 250 ? 16.376 -4.921 -25.820 1.00 90.12 250 PRO A N 1
ATOM 1993 C CA . PRO A 1 250 ? 15.732 -3.760 -26.423 1.00 90.12 250 PRO A CA 1
ATOM 1994 C C . PRO A 1 250 ? 14.260 -4.006 -26.749 1.00 90.12 250 PRO A C 1
ATOM 1996 O O . PRO A 1 250 ? 13.878 -5.086 -27.203 1.00 90.12 250 PRO A O 1
ATOM 1999 N N . HIS A 1 251 ? 13.440 -2.977 -26.556 1.00 91.81 251 HIS A N 1
ATOM 2000 C CA . HIS A 1 251 ? 12.034 -2.980 -26.937 1.00 91.81 251 HIS A CA 1
ATOM 2001 C C . HIS A 1 251 ? 11.743 -1.694 -27.721 1.00 91.81 251 HIS A C 1
ATOM 2003 O O . HIS A 1 251 ? 12.084 -0.623 -27.230 1.00 91.81 251 HIS A O 1
ATOM 2009 N N . PRO A 1 252 ? 11.092 -1.747 -28.898 1.00 90.31 252 PRO A N 1
ATOM 2010 C CA . PRO A 1 252 ? 10.956 -0.590 -29.794 1.00 90.31 252 PRO A CA 1
ATOM 2011 C C . PRO A 1 252 ? 10.224 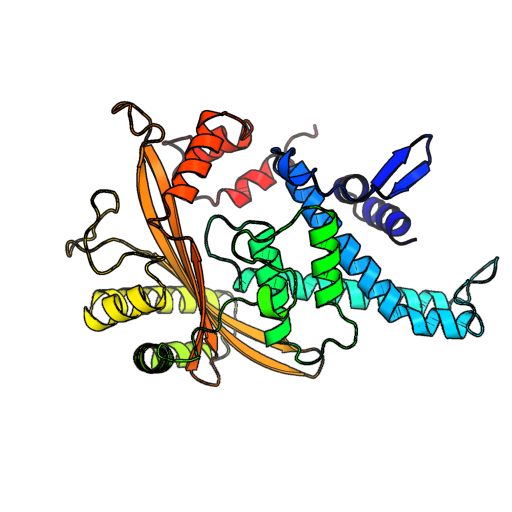0.614 -29.179 1.00 90.31 252 PRO A C 1
ATOM 2013 O O . PRO A 1 252 ? 10.411 1.746 -29.609 1.00 90.31 252 PRO A O 1
ATOM 2016 N N . GLU A 1 253 ? 9.397 0.378 -28.164 1.00 93.12 253 GLU A N 1
ATOM 2017 C CA . GLU A 1 253 ? 8.640 1.420 -27.458 1.00 93.12 253 GLU A CA 1
ATOM 2018 C C . GLU A 1 253 ? 9.268 1.822 -26.111 1.00 93.12 253 GLU A C 1
ATOM 2020 O O . GLU A 1 253 ? 8.675 2.591 -25.358 1.00 93.12 253 GLU A O 1
ATOM 2025 N N . ILE A 1 254 ? 10.442 1.290 -25.767 1.00 94.44 254 ILE A N 1
ATOM 2026 C CA . ILE A 1 254 ? 11.204 1.673 -24.574 1.00 94.44 254 ILE A CA 1
ATOM 2027 C C . ILE A 1 254 ? 12.490 2.338 -25.054 1.00 94.44 254 ILE A C 1
ATOM 2029 O O . ILE A 1 254 ? 13.198 1.804 -25.899 1.00 94.44 254 ILE A O 1
ATOM 2033 N N . GLU A 1 255 ? 12.784 3.524 -24.532 1.00 93.25 255 GLU A N 1
ATOM 2034 C CA . GLU A 1 255 ? 14.016 4.222 -24.894 1.00 93.25 255 GLU A CA 1
ATOM 2035 C C . GLU A 1 255 ? 15.224 3.447 -24.376 1.00 93.25 255 GLU A C 1
ATOM 2037 O O . GLU A 1 255 ? 15.233 3.014 -23.223 1.00 93.25 255 GLU A O 1
ATOM 2042 N N . ASN A 1 256 ? 16.243 3.293 -25.217 1.00 92.94 256 ASN A N 1
ATOM 2043 C CA . ASN A 1 256 ? 17.510 2.711 -24.804 1.00 92.94 256 ASN A CA 1
ATOM 2044 C C . ASN A 1 256 ? 18.444 3.788 -24.240 1.00 92.94 256 ASN A C 1
ATOM 2046 O O . ASN A 1 256 ? 18.366 4.968 -24.591 1.00 92.94 256 ASN A O 1
ATOM 2050 N N . ASP A 1 257 ? 19.349 3.377 -23.359 1.00 88.44 257 ASP A N 1
ATOM 2051 C CA . ASP A 1 257 ? 20.459 4.206 -22.919 1.00 88.44 257 ASP A CA 1
ATOM 2052 C C . ASP A 1 257 ? 21.651 4.148 -23.891 1.00 88.44 257 ASP A C 1
ATOM 2054 O O . ASP A 1 257 ? 21.578 3.599 -24.989 1.00 88.44 257 ASP A O 1
ATOM 2058 N N . ARG A 1 258 ? 22.773 4.767 -23.501 1.00 87.44 258 ARG A N 1
ATOM 2059 C CA . ARG A 1 258 ? 23.977 4.873 -24.343 1.00 87.44 258 ARG A CA 1
ATOM 2060 C C . ARG A 1 258 ? 24.624 3.523 -24.670 1.00 87.44 258 ARG A C 1
ATOM 2062 O O . ARG A 1 258 ? 25.447 3.480 -25.577 1.00 87.44 258 ARG A O 1
ATOM 2069 N N . SER A 1 259 ? 24.277 2.469 -23.937 1.00 85.56 259 SER A N 1
ATOM 2070 C CA . SER A 1 259 ? 24.772 1.109 -24.148 1.00 85.56 259 SER A CA 1
ATOM 2071 C C . SER A 1 259 ? 23.796 0.254 -24.964 1.00 85.56 259 SER A C 1
ATOM 2073 O O . SER A 1 259 ? 23.945 -0.962 -24.988 1.00 85.56 259 SER A O 1
ATOM 2075 N N . ASP A 1 260 ? 22.796 0.875 -25.600 1.00 89.56 260 ASP A N 1
ATOM 2076 C CA . ASP A 1 260 ? 21.728 0.214 -26.362 1.00 89.56 260 ASP A CA 1
ATOM 2077 C C . ASP A 1 260 ? 20.883 -0.772 -25.529 1.00 89.56 260 ASP A C 1
ATOM 2079 O O . ASP A 1 260 ? 20.327 -1.743 -26.035 1.00 89.56 260 ASP A O 1
ATOM 2083 N N . LEU A 1 261 ? 20.771 -0.516 -24.220 1.00 91.94 261 LEU A N 1
ATOM 2084 C CA . LEU A 1 261 ? 19.939 -1.291 -23.299 1.00 91.94 261 LEU A CA 1
ATOM 2085 C C . LEU A 1 261 ? 18.712 -0.488 -22.853 1.00 91.94 261 LEU A C 1
ATOM 2087 O O . LEU A 1 261 ? 18.821 0.730 -22.698 1.00 91.94 261 LEU A O 1
ATOM 2091 N N . PRO A 1 262 ? 17.569 -1.140 -22.568 1.00 94.69 262 PRO A N 1
ATOM 2092 C CA . PRO A 1 262 ? 16.366 -0.464 -22.091 1.00 94.69 262 PRO A CA 1
ATOM 2093 C C . PRO A 1 262 ? 16.617 0.435 -20.877 1.00 94.69 262 PRO A C 1
ATOM 2095 O O . PRO A 1 262 ? 17.140 0.010 -19.843 1.00 94.69 262 PRO A O 1
ATOM 2098 N N . GLN A 1 263 ? 16.183 1.688 -20.969 1.00 93.81 263 GLN A N 1
ATOM 2099 C CA . GLN A 1 263 ? 16.318 2.648 -19.889 1.00 93.81 263 GLN A CA 1
ATOM 2100 C C . GLN A 1 263 ? 15.342 2.324 -18.751 1.00 93.81 263 GLN A C 1
ATOM 2102 O O . GLN A 1 263 ? 14.150 2.093 -18.961 1.00 93.81 263 GLN A O 1
ATOM 2107 N N . PHE A 1 264 ? 15.842 2.379 -17.519 1.00 94.62 264 PHE A N 1
ATOM 2108 C CA . PHE A 1 264 ? 15.054 2.311 -16.290 1.00 94.62 264 PHE A CA 1
ATOM 2109 C C . PHE A 1 264 ? 15.606 3.297 -15.251 1.00 94.62 264 PHE A C 1
ATOM 2111 O O . PHE A 1 264 ? 16.723 3.818 -15.376 1.00 94.62 264 PHE A O 1
ATOM 2118 N N . GLU A 1 265 ? 14.808 3.551 -14.220 1.00 93.25 265 GLU A N 1
ATOM 2119 C CA . GLU A 1 265 ? 15.134 4.421 -13.095 1.00 93.25 265 GLU A CA 1
ATOM 2120 C C . GLU A 1 265 ? 15.049 3.617 -11.795 1.00 93.25 265 GLU A C 1
ATOM 2122 O O . GLU A 1 265 ? 14.016 3.015 -11.508 1.00 93.25 265 GLU A O 1
ATOM 2127 N N . VAL A 1 266 ? 16.117 3.624 -10.994 1.00 93.00 266 VAL A N 1
ATOM 2128 C CA . VAL A 1 266 ? 16.025 3.258 -9.575 1.00 93.00 266 VAL A CA 1
ATOM 2129 C C . VAL A 1 266 ? 15.585 4.524 -8.849 1.00 93.00 266 VAL A C 1
ATOM 2131 O O . VAL A 1 266 ? 16.388 5.418 -8.607 1.00 93.00 266 VAL A O 1
ATOM 2134 N N . HIS A 1 267 ? 14.289 4.639 -8.588 1.00 88.00 267 HIS A N 1
ATOM 2135 C CA . HIS A 1 267 ? 13.673 5.868 -8.096 1.00 88.00 267 HIS A CA 1
ATOM 2136 C C . HIS A 1 267 ? 13.976 6.122 -6.614 1.00 88.00 267 HIS A C 1
ATOM 2138 O O . HIS A 1 267 ? 14.157 7.260 -6.186 1.00 88.00 267 HIS A O 1
ATOM 2144 N N . ALA A 1 268 ? 14.028 5.058 -5.811 1.00 85.75 268 ALA A N 1
ATOM 2145 C CA . ALA A 1 268 ? 14.296 5.165 -4.383 1.00 85.75 268 ALA A CA 1
ATOM 2146 C C . ALA A 1 268 ? 14.961 3.902 -3.837 1.00 85.75 268 ALA A C 1
ATOM 2148 O O . ALA A 1 268 ? 14.593 2.793 -4.222 1.00 85.75 268 ALA A O 1
ATOM 2149 N N . VAL A 1 269 ? 15.880 4.082 -2.886 1.00 89.56 269 VAL A N 1
ATOM 2150 C CA . VAL A 1 269 ? 16.439 3.020 -2.040 1.00 89.56 269 VAL A CA 1
ATOM 2151 C C . VAL A 1 269 ? 16.442 3.539 -0.609 1.00 89.56 269 VAL A C 1
ATOM 2153 O O . VAL A 1 269 ? 17.285 4.351 -0.237 1.00 89.56 269 VAL A O 1
ATOM 2156 N N . ARG A 1 270 ? 15.472 3.117 0.205 1.00 86.94 270 ARG A N 1
ATOM 2157 C CA . ARG A 1 270 ? 15.303 3.663 1.560 1.00 86.94 270 ARG A CA 1
ATOM 2158 C C . ARG A 1 270 ? 15.125 2.585 2.621 1.00 86.94 270 ARG A C 1
ATOM 2160 O O . ARG A 1 270 ? 14.469 1.579 2.349 1.00 86.94 270 ARG A O 1
ATOM 2167 N N . PRO A 1 271 ? 15.639 2.803 3.842 1.00 86.19 271 PRO A N 1
ATOM 2168 C CA . PRO A 1 271 ? 15.319 1.937 4.957 1.00 86.19 271 PRO A CA 1
ATOM 2169 C C . PRO A 1 271 ? 13.903 2.236 5.466 1.00 86.19 271 PRO A C 1
ATOM 2171 O O . PRO A 1 271 ? 13.413 3.367 5.400 1.00 86.19 271 PRO A O 1
ATOM 2174 N N . ALA A 1 272 ? 13.250 1.212 5.996 1.00 87.19 272 ALA A N 1
ATOM 2175 C CA . ALA A 1 272 ? 11.968 1.287 6.671 1.00 87.19 272 ALA A CA 1
ATOM 2176 C C . ALA A 1 272 ? 12.077 0.536 8.003 1.00 87.19 272 ALA A C 1
ATOM 2178 O O . ALA A 1 272 ? 12.039 -0.694 8.044 1.00 87.19 272 ALA A O 1
ATOM 2179 N N . HIS A 1 273 ? 12.213 1.297 9.088 1.00 85.62 273 HIS A N 1
ATOM 2180 C CA . HIS A 1 273 ? 12.264 0.787 10.456 1.00 85.62 273 HIS A CA 1
ATOM 2181 C C . HIS A 1 273 ? 10.872 0.850 11.072 1.00 85.62 273 HIS A C 1
ATOM 2183 O O . HIS A 1 273 ? 10.246 1.914 11.114 1.00 85.62 273 HIS A O 1
ATOM 2189 N N . ARG A 1 274 ? 10.360 -0.293 11.523 1.00 86.31 274 ARG A N 1
ATOM 2190 C CA . ARG A 1 274 ? 8.990 -0.408 12.025 1.00 86.31 274 ARG A CA 1
ATOM 2191 C C . ARG A 1 274 ? 9.001 -1.103 13.369 1.00 86.31 274 ARG A C 1
ATOM 2193 O O . ARG A 1 274 ? 9.644 -2.131 13.518 1.00 86.31 274 ARG A O 1
ATOM 2200 N N . VAL A 1 275 ? 8.259 -0.541 14.316 1.00 85.12 275 VAL A N 1
ATOM 2201 C CA . VAL A 1 275 ? 8.098 -1.105 15.658 1.00 85.12 275 VAL A CA 1
ATOM 2202 C C . VAL A 1 275 ? 6.660 -1.582 15.805 1.00 85.12 275 VAL A C 1
ATOM 2204 O O . VAL A 1 275 ? 5.720 -0.800 15.616 1.00 85.12 275 VAL A O 1
ATOM 2207 N N . GLY A 1 276 ? 6.501 -2.872 16.081 1.00 82.56 276 GLY A N 1
ATOM 2208 C CA . GLY A 1 276 ? 5.229 -3.524 16.336 1.00 82.56 276 GLY A CA 1
ATOM 2209 C C . GLY A 1 276 ? 4.636 -3.126 17.691 1.00 82.56 276 GLY A C 1
ATOM 2210 O O . GLY A 1 276 ? 5.306 -2.489 18.507 1.00 82.56 276 GLY A O 1
ATOM 2211 N N . PRO A 1 277 ? 3.364 -3.473 17.944 1.00 75.50 277 PRO A N 1
ATOM 2212 C CA . PRO A 1 277 ? 2.696 -3.198 19.215 1.00 75.50 277 PRO A CA 1
ATOM 2213 C C . PRO A 1 277 ? 3.436 -3.769 20.432 1.00 75.50 277 PRO A C 1
ATOM 2215 O O . PRO A 1 277 ? 3.473 -3.105 21.466 1.00 75.50 277 PRO A O 1
ATOM 2218 N N . ASP A 1 278 ? 4.068 -4.934 20.270 1.00 77.06 278 ASP A N 1
ATOM 2219 C CA . ASP A 1 278 ? 4.775 -5.662 21.333 1.00 77.06 278 ASP A CA 1
ATOM 2220 C C . ASP A 1 278 ? 6.272 -5.316 21.418 1.00 77.06 278 ASP A C 1
ATOM 2222 O O . ASP A 1 278 ? 7.021 -5.915 22.182 1.00 77.06 278 ASP A O 1
ATOM 2226 N N . GLY A 1 279 ? 6.721 -4.317 20.649 1.00 79.25 279 GLY A N 1
ATOM 2227 C CA . GLY A 1 279 ? 8.116 -3.872 20.620 1.00 79.25 279 GLY A CA 1
ATOM 2228 C C . GLY A 1 279 ? 8.992 -4.578 19.583 1.00 79.25 279 GLY A C 1
ATOM 2229 O O . GLY A 1 279 ? 10.140 -4.173 19.406 1.00 79.25 279 GLY A O 1
ATOM 2230 N N . ASP A 1 280 ? 8.455 -5.562 18.856 1.00 79.56 280 ASP A N 1
ATOM 2231 C CA . ASP A 1 280 ? 9.155 -6.214 17.748 1.00 79.56 280 ASP A CA 1
ATOM 2232 C C . ASP A 1 280 ? 9.600 -5.197 16.696 1.00 79.56 280 ASP A C 1
ATOM 2234 O O . ASP A 1 280 ? 8.822 -4.346 16.259 1.00 79.56 280 ASP A O 1
ATOM 2238 N N . VAL A 1 281 ? 10.855 -5.292 16.261 1.00 84.50 281 VAL A N 1
ATOM 2239 C CA . VAL A 1 281 ? 11.415 -4.390 15.254 1.00 84.50 281 VAL A CA 1
ATOM 2240 C C . VAL A 1 281 ? 11.561 -5.122 13.930 1.00 84.50 281 VAL A C 1
ATOM 2242 O O . VAL A 1 281 ? 12.285 -6.110 13.820 1.00 84.50 281 VAL A O 1
ATOM 2245 N N . VAL A 1 282 ? 10.909 -4.5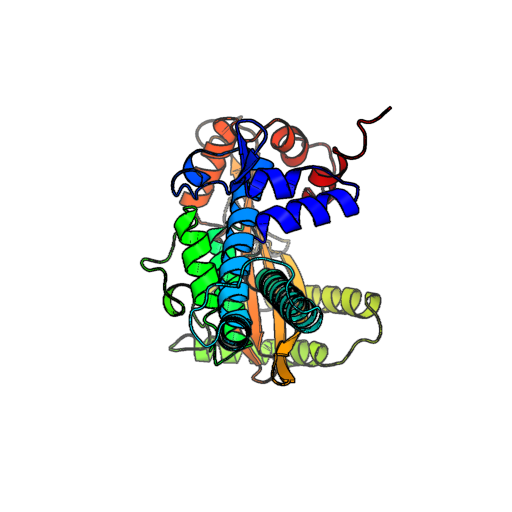92 12.899 1.00 86.19 282 VAL A N 1
ATOM 2246 C CA . VAL A 1 282 ? 11.028 -5.055 11.518 1.00 86.19 282 VAL A CA 1
ATOM 2247 C C . VAL A 1 282 ? 11.764 -3.989 10.716 1.00 86.19 282 VAL A C 1
ATOM 2249 O O . VAL A 1 282 ? 11.270 -2.874 10.535 1.00 86.19 282 VAL A O 1
ATOM 2252 N N . ASN A 1 283 ? 12.957 -4.345 10.242 1.00 88.12 283 ASN A N 1
ATOM 2253 C CA . ASN A 1 283 ? 13.819 -3.476 9.449 1.00 88.12 283 ASN A CA 1
ATOM 2254 C C . ASN A 1 283 ? 13.823 -3.953 8.005 1.00 88.12 283 ASN A C 1
ATOM 2256 O O . ASN A 1 283 ? 14.346 -5.029 7.715 1.00 88.12 283 ASN A O 1
ATOM 2260 N N . HIS A 1 284 ? 13.261 -3.153 7.108 1.00 90.69 284 HIS A N 1
ATOM 2261 C CA . HIS A 1 284 ? 13.244 -3.441 5.680 1.00 90.69 284 HIS A CA 1
ATOM 2262 C C . HIS A 1 284 ? 14.049 -2.411 4.889 1.00 90.69 284 HIS A C 1
ATOM 2264 O O . HIS A 1 284 ? 14.206 -1.273 5.322 1.00 90.69 284 HIS A O 1
ATOM 2270 N N . ALA A 1 285 ? 14.512 -2.794 3.705 1.00 89.69 285 ALA A N 1
ATOM 2271 C CA . ALA A 1 285 ? 14.880 -1.854 2.657 1.00 89.69 285 ALA A CA 1
ATOM 2272 C C . ALA A 1 285 ? 13.820 -1.899 1.561 1.00 89.69 285 ALA A C 1
ATOM 2274 O O . ALA A 1 285 ? 13.444 -2.972 1.089 1.00 89.69 285 ALA A O 1
ATOM 2275 N N . VAL A 1 286 ? 13.339 -0.723 1.176 1.00 92.31 286 VAL A N 1
ATOM 2276 C CA . VAL A 1 286 ? 12.370 -0.534 0.101 1.00 92.31 286 VAL A CA 1
ATOM 2277 C C . VAL A 1 286 ? 13.115 0.036 -1.095 1.00 92.31 286 VAL A C 1
ATOM 2279 O O . VAL A 1 286 ? 13.669 1.137 -1.019 1.00 92.31 286 VAL A O 1
ATOM 2282 N N . VAL A 1 287 ? 13.124 -0.718 -2.189 1.00 92.69 287 VAL A N 1
ATOM 2283 C CA . VAL A 1 287 ? 13.726 -0.317 -3.462 1.00 92.69 287 VAL A CA 1
ATOM 2284 C C . VAL A 1 287 ? 12.620 -0.146 -4.488 1.00 92.69 287 VAL A C 1
ATOM 2286 O O . VAL A 1 287 ? 11.799 -1.038 -4.666 1.00 92.69 287 VAL A O 1
ATOM 2289 N N . VAL A 1 288 ? 12.595 0.987 -5.178 1.00 94.88 288 VAL A N 1
ATOM 2290 C CA . VAL A 1 288 ? 11.607 1.269 -6.221 1.00 94.88 288 VAL A CA 1
ATOM 2291 C C . VAL A 1 288 ? 12.311 1.395 -7.558 1.00 94.88 288 VAL A C 1
ATOM 2293 O O . VAL A 1 288 ? 13.193 2.238 -7.713 1.00 94.88 288 VAL A O 1
ATOM 2296 N N . ILE A 1 289 ? 11.894 0.584 -8.528 1.00 95.62 289 ILE A N 1
ATOM 2297 C CA . ILE A 1 289 ? 12.370 0.646 -9.909 1.00 95.62 289 ILE A CA 1
ATOM 2298 C C . ILE A 1 289 ? 11.187 0.979 -10.813 1.00 95.62 289 ILE A C 1
ATOM 2300 O O . ILE A 1 289 ? 10.150 0.321 -10.746 1.00 95.62 289 ILE A O 1
ATOM 2304 N N . ALA A 1 290 ? 11.343 1.986 -11.666 1.00 96.00 290 ALA A N 1
ATOM 2305 C CA . ALA A 1 290 ? 10.321 2.432 -12.602 1.00 96.00 290 ALA A CA 1
ATOM 2306 C C . ALA A 1 290 ? 10.857 2.466 -14.036 1.00 96.00 290 ALA A C 1
ATOM 2308 O O . ALA A 1 290 ? 12.047 2.677 -14.282 1.00 96.00 290 ALA A O 1
ATOM 2309 N N . GLN A 1 291 ? 9.956 2.278 -14.995 1.00 95.31 291 GLN A N 1
ATOM 2310 C CA . GLN A 1 291 ? 10.259 2.310 -16.419 1.00 95.31 291 GLN A CA 1
ATOM 2311 C C . GLN A 1 291 ? 9.142 2.997 -17.200 1.00 95.31 291 GLN A C 1
ATOM 2313 O O . GLN A 1 291 ? 7.977 3.003 -16.791 1.00 95.31 291 GLN A O 1
ATOM 2318 N N . ARG A 1 292 ? 9.513 3.599 -18.330 1.00 95.25 292 ARG A N 1
ATOM 2319 C CA . ARG A 1 292 ? 8.605 4.306 -19.232 1.00 95.25 292 ARG A CA 1
ATOM 2320 C C . ARG A 1 292 ? 8.609 3.620 -20.592 1.00 95.25 292 ARG A C 1
ATOM 2322 O O . ARG A 1 292 ? 9.667 3.263 -21.098 1.00 95.25 292 ARG A O 1
ATOM 2329 N N . ARG A 1 293 ? 7.421 3.479 -21.170 1.00 94.06 293 ARG A N 1
ATOM 2330 C CA . ARG A 1 293 ? 7.174 2.967 -22.518 1.00 94.06 293 ARG A CA 1
ATOM 2331 C C . ARG A 1 293 ? 6.392 4.042 -23.273 1.00 94.06 293 ARG A C 1
ATOM 2333 O O . ARG A 1 293 ? 5.357 4.506 -22.793 1.00 94.06 293 ARG A O 1
ATOM 2340 N N . LYS A 1 294 ? 6.919 4.499 -24.406 1.00 93.56 294 LYS A N 1
ATOM 2341 C CA . LYS A 1 294 ? 6.300 5.512 -25.266 1.00 93.56 294 LYS A CA 1
A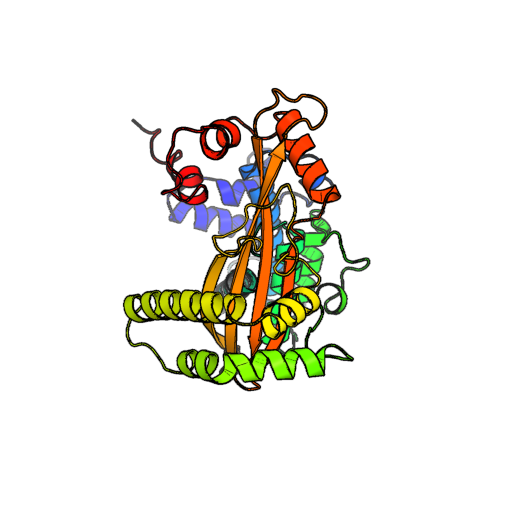TOM 2342 C C . LYS A 1 294 ? 5.455 4.808 -26.316 1.00 93.56 294 LYS A C 1
ATOM 2344 O O . LYS A 1 294 ? 5.983 4.137 -27.192 1.00 93.56 294 LYS A O 1
ATOM 2349 N N . VAL A 1 295 ? 4.145 4.982 -26.221 1.00 93.06 295 VAL A N 1
ATOM 2350 C CA . VAL A 1 295 ? 3.163 4.387 -27.136 1.00 93.06 295 VAL A CA 1
ATOM 2351 C C . VAL A 1 295 ? 2.290 5.484 -27.737 1.00 93.06 295 VAL A C 1
ATOM 2353 O O . VAL A 1 295 ? 2.377 6.639 -27.328 1.00 93.06 295 VAL A O 1
ATOM 2356 N N . ARG A 1 296 ? 1.429 5.153 -28.700 1.00 90.19 296 ARG A N 1
ATOM 2357 C CA . ARG A 1 296 ? 0.376 6.075 -29.164 1.00 90.19 296 ARG A CA 1
ATOM 2358 C C . ARG A 1 296 ? -0.911 5.900 -28.365 1.00 90.19 296 ARG A C 1
ATOM 2360 O O . ARG A 1 296 ? -1.205 4.781 -27.929 1.00 90.19 296 ARG A O 1
ATOM 2367 N N . LEU A 1 297 ? -1.664 6.987 -28.182 1.00 87.69 297 LEU A N 1
ATOM 2368 C CA . LEU A 1 297 ? -3.004 6.935 -27.590 1.00 87.69 297 LEU A CA 1
ATOM 2369 C C . LEU A 1 297 ? -3.943 6.070 -28.446 1.00 87.69 297 LEU A C 1
ATOM 2371 O O . LEU A 1 297 ? -4.485 5.095 -27.934 1.00 87.69 297 LEU A O 1
ATOM 2375 N N . ASP A 1 298 ? -4.037 6.354 -29.742 1.00 89.00 298 ASP A N 1
ATOM 2376 C CA . ASP A 1 298 ? -4.641 5.485 -30.748 1.00 89.00 298 ASP A CA 1
ATOM 2377 C C . ASP A 1 298 ? -3.528 4.811 -31.578 1.00 89.00 298 ASP A C 1
ATOM 2379 O O . ASP A 1 298 ? -2.763 5.498 -32.260 1.00 89.00 298 ASP A O 1
ATOM 2383 N N . PRO A 1 299 ? -3.366 3.477 -31.506 1.00 87.69 299 PRO A N 1
ATOM 2384 C CA . PRO A 1 299 ? -2.363 2.771 -32.296 1.00 87.69 299 PRO A CA 1
ATOM 2385 C C . PRO A 1 299 ? -2.673 2.743 -33.802 1.00 87.69 299 PRO A C 1
ATOM 2387 O O . PRO A 1 299 ? -1.747 2.526 -34.584 1.00 87.69 299 PRO A O 1
ATOM 2390 N N . ALA A 1 300 ? -3.931 2.946 -34.212 1.00 89.69 300 ALA A N 1
ATOM 2391 C CA . ALA A 1 300 ? -4.345 2.929 -35.614 1.00 89.69 300 ALA A CA 1
ATOM 2392 C C . ALA A 1 300 ? -4.081 4.262 -36.334 1.00 89.69 300 ALA A C 1
ATOM 2394 O O . ALA A 1 300 ? -3.953 4.271 -37.558 1.00 89.69 300 ALA A O 1
ATOM 2395 N N . ASP A 1 301 ? -3.957 5.366 -35.591 1.00 88.69 301 ASP A N 1
ATOM 2396 C CA . ASP A 1 301 ? -3.674 6.695 -36.132 1.00 88.69 301 ASP A CA 1
ATOM 2397 C C . ASP A 1 301 ? -2.206 7.105 -35.880 1.00 88.69 301 ASP A C 1
ATOM 2399 O O . ASP A 1 301 ? -1.821 7.410 -34.746 1.00 88.69 301 ASP A O 1
ATOM 2403 N N . PRO A 1 302 ? -1.351 7.176 -36.920 1.00 84.56 302 PRO A N 1
ATOM 2404 C CA . PRO A 1 302 ? 0.026 7.640 -36.780 1.00 84.56 302 PRO A CA 1
ATOM 2405 C C . PRO A 1 302 ? 0.164 9.069 -36.237 1.00 84.56 302 PRO A C 1
ATOM 2407 O O . PRO A 1 302 ? 1.209 9.373 -35.649 1.00 84.56 302 PRO A O 1
ATOM 2410 N N . ALA A 1 303 ? -0.855 9.916 -36.433 1.00 87.31 303 ALA A N 1
ATOM 2411 C CA . ALA A 1 303 ? -0.912 11.298 -35.960 1.00 87.31 303 ALA A CA 1
ATOM 2412 C C . ALA A 1 303 ? -1.435 11.424 -34.519 1.00 87.31 303 ALA A C 1
ATOM 2414 O O . ALA A 1 303 ? -1.367 12.511 -33.940 1.00 87.31 303 ALA A O 1
ATOM 2415 N N . SER A 1 304 ? -1.903 10.325 -33.918 1.00 85.38 304 SER A N 1
ATOM 2416 C CA . SER A 1 304 ? -2.351 10.301 -32.529 1.00 85.38 304 SER A CA 1
ATOM 2417 C C . SER A 1 304 ? -1.257 10.812 -31.581 1.00 85.38 304 SER A C 1
ATOM 2419 O O . SER A 1 304 ? -0.085 10.442 -31.732 1.00 85.38 304 SER A O 1
ATOM 2421 N N . PRO A 1 305 ? -1.621 11.571 -30.527 1.00 85.75 305 PRO A N 1
ATOM 2422 C CA . PRO A 1 305 ? -0.658 12.038 -29.540 1.00 85.75 305 PRO A CA 1
ATOM 2423 C C . PRO A 1 305 ? 0.075 10.868 -28.855 1.00 85.75 305 PRO A C 1
ATOM 2425 O O . PRO A 1 305 ? -0.501 9.781 -28.679 1.00 85.75 305 PRO A O 1
ATOM 2428 N N . PRO A 1 306 ? 1.342 11.078 -28.446 1.00 86.75 306 PRO A N 1
ATOM 2429 C CA . PRO A 1 306 ? 2.086 10.093 -27.681 1.00 86.75 306 PRO A CA 1
ATOM 2430 C C . PRO A 1 306 ? 1.510 9.958 -26.268 1.00 86.75 306 PRO A C 1
ATOM 2432 O O . PRO A 1 306 ? 1.115 10.930 -25.628 1.00 86.75 306 PRO A O 1
ATOM 2435 N N . LEU A 1 307 ? 1.533 8.736 -25.755 1.00 88.06 307 LEU A N 1
ATOM 2436 C CA . LEU A 1 307 ? 1.147 8.360 -24.406 1.00 88.06 307 LEU A CA 1
ATOM 2437 C C . LEU A 1 307 ? 2.368 7.770 -23.693 1.00 88.06 307 LEU A C 1
ATOM 2439 O O . LEU A 1 307 ? 3.032 6.865 -24.200 1.00 88.06 307 LEU A O 1
ATOM 2443 N N . THR A 1 308 ? 2.662 8.271 -22.493 1.00 91.31 308 THR A N 1
ATOM 2444 C CA . THR A 1 308 ? 3.681 7.666 -21.625 1.00 91.31 308 THR A CA 1
ATOM 2445 C C . THR A 1 308 ? 3.031 6.613 -20.737 1.00 91.31 308 THR A C 1
ATOM 2447 O O . THR A 1 308 ? 2.367 6.949 -19.753 1.00 91.31 308 THR A O 1
ATOM 2450 N N . PHE A 1 309 ? 3.262 5.346 -21.063 1.00 94.19 309 PHE A N 1
ATOM 2451 C CA . PHE A 1 309 ? 2.902 4.207 -20.228 1.00 94.19 309 PHE A CA 1
ATOM 2452 C C . PHE A 1 309 ? 4.003 3.948 -19.195 1.00 94.19 309 PHE A C 1
ATOM 2454 O O . PHE A 1 309 ? 5.192 4.085 -19.495 1.00 94.19 309 PHE A O 1
ATOM 2461 N N . ARG A 1 310 ? 3.627 3.607 -17.960 1.00 95.12 310 ARG A N 1
ATOM 2462 C CA . ARG A 1 310 ? 4.579 3.422 -16.856 1.00 95.12 310 ARG A CA 1
ATOM 2463 C C . ARG A 1 310 ? 4.456 2.033 -16.268 1.00 95.12 310 ARG A C 1
ATOM 2465 O O . ARG A 1 310 ? 3.360 1.570 -15.986 1.00 95.12 310 ARG A O 1
ATOM 2472 N N . GLY A 1 311 ? 5.580 1.384 -16.031 1.00 95.75 311 GLY A N 1
ATOM 2473 C CA . GLY A 1 311 ? 5.684 0.119 -15.311 1.00 95.75 311 GLY A CA 1
ATOM 2474 C C . GLY A 1 311 ? 6.717 0.243 -14.206 1.00 95.75 311 GLY A C 1
ATOM 2475 O O . GLY A 1 311 ? 7.441 1.239 -14.125 1.00 95.75 311 GLY A O 1
ATOM 2476 N N . GLY A 1 312 ? 6.781 -0.755 -13.342 1.00 96.38 312 GLY A N 1
ATOM 2477 C CA . GLY A 1 312 ? 7.746 -0.739 -12.258 1.00 96.38 312 GLY A CA 1
ATOM 2478 C C . GLY A 1 312 ? 7.489 -1.796 -11.209 1.00 96.38 312 GLY A C 1
ATOM 2479 O O . GLY A 1 312 ? 6.474 -2.493 -11.230 1.00 96.38 312 GLY A O 1
ATOM 2480 N N . VAL A 1 313 ? 8.421 -1.880 -10.272 1.00 96.62 313 VAL A N 1
ATOM 2481 C CA . VAL A 1 313 ? 8.383 -2.800 -9.144 1.00 96.62 313 VAL A CA 1
ATOM 2482 C C . VAL A 1 313 ? 8.887 -2.120 -7.871 1.00 96.62 313 VAL A C 1
ATOM 2484 O O . VAL A 1 313 ? 9.881 -1.393 -7.882 1.00 96.62 313 VAL A O 1
ATOM 2487 N N . THR A 1 314 ? 8.190 -2.380 -6.773 1.00 96.50 314 THR A N 1
ATOM 2488 C CA . THR A 1 314 ? 8.633 -2.124 -5.407 1.00 96.50 314 THR A CA 1
ATOM 2489 C C . THR A 1 314 ? 9.178 -3.432 -4.846 1.00 96.50 314 THR A C 1
ATOM 2491 O O . THR A 1 314 ? 8.460 -4.430 -4.767 1.00 96.50 314 THR A O 1
ATOM 2494 N N . LEU A 1 315 ? 10.452 -3.438 -4.474 1.00 93.75 315 LEU A N 1
ATOM 2495 C CA . LEU A 1 315 ? 11.134 -4.558 -3.842 1.00 93.75 315 LEU A CA 1
ATOM 2496 C C . LEU A 1 315 ? 11.260 -4.288 -2.346 1.00 93.75 315 LEU A C 1
ATOM 2498 O O . LEU A 1 315 ? 11.669 -3.198 -1.941 1.00 93.75 315 LEU A O 1
ATOM 2502 N N . ILE A 1 316 ? 10.936 -5.287 -1.533 1.00 93.00 316 ILE A N 1
ATOM 2503 C CA . ILE A 1 316 ? 11.044 -5.208 -0.076 1.00 93.00 316 ILE A CA 1
ATOM 2504 C C . ILE A 1 316 ? 12.022 -6.275 0.389 1.00 93.00 316 ILE A C 1
ATOM 2506 O O . ILE A 1 316 ? 11.734 -7.469 0.311 1.00 93.00 316 ILE A O 1
ATOM 2510 N N . PHE A 1 317 ? 13.170 -5.832 0.887 1.00 89.19 317 PHE A N 1
ATOM 2511 C CA . PHE A 1 317 ? 14.191 -6.694 1.467 1.00 89.19 317 PHE A CA 1
ATOM 2512 C C . PHE A 1 317 ? 14.096 -6.678 2.986 1.00 89.19 317 PHE A C 1
ATOM 2514 O O . PHE A 1 317 ? 13.963 -5.613 3.586 1.00 89.19 317 PHE A O 1
ATOM 2521 N N . ASN A 1 318 ? 14.235 -7.838 3.616 1.00 87.94 318 ASN A N 1
ATOM 2522 C CA . ASN A 1 318 ? 14.439 -7.934 5.052 1.00 87.94 318 ASN A CA 1
ATOM 2523 C C . ASN A 1 318 ? 15.908 -7.642 5.384 1.00 87.94 318 ASN A C 1
ATOM 2525 O O . ASN A 1 318 ? 16.785 -8.359 4.916 1.00 87.94 318 ASN A O 1
ATOM 2529 N N . LEU A 1 319 ? 16.190 -6.617 6.194 1.00 85.44 319 LEU A N 1
ATOM 2530 C CA . LEU A 1 319 ? 17.563 -6.216 6.543 1.00 85.44 319 LEU A CA 1
ATOM 2531 C C . LEU A 1 319 ? 18.202 -7.064 7.653 1.00 85.44 319 LEU A C 1
ATOM 2533 O O . LEU A 1 319 ? 19.382 -6.888 7.944 1.00 85.44 319 LEU A O 1
ATOM 2537 N N . ALA A 1 320 ? 17.443 -7.951 8.302 1.00 81.75 320 ALA A N 1
ATOM 2538 C CA . ALA A 1 320 ? 17.990 -8.900 9.269 1.00 81.75 320 ALA A CA 1
ATOM 2539 C C . ALA A 1 320 ? 18.494 -10.172 8.576 1.00 81.75 320 ALA A C 1
ATOM 2541 O O . ALA A 1 320 ? 19.536 -10.702 8.948 1.00 81.75 320 ALA A O 1
ATOM 2542 N N . THR A 1 321 ? 17.761 -10.652 7.569 1.00 81.50 321 THR A N 1
ATOM 2543 C CA . THR A 1 321 ? 18.107 -11.875 6.825 1.00 81.50 321 THR A CA 1
ATOM 2544 C C . THR A 1 321 ? 18.733 -11.607 5.461 1.00 81.50 321 THR A C 1
ATOM 2546 O O . THR A 1 321 ? 19.195 -12.549 4.829 1.00 81.50 321 THR A O 1
ATOM 2549 N N . PHE A 1 322 ? 18.735 -10.352 5.001 1.00 78.12 322 PHE A N 1
ATOM 2550 C CA . PHE A 1 322 ? 19.144 -9.944 3.654 1.00 78.12 322 PHE A CA 1
ATOM 2551 C C . PHE A 1 322 ? 18.450 -10.776 2.572 1.00 78.12 322 PHE A C 1
ATOM 2553 O O . PHE A 1 322 ? 19.073 -11.301 1.664 1.00 78.12 322 PHE A O 1
ATOM 2560 N N . THR A 1 323 ? 17.131 -10.929 2.674 1.00 82.00 323 THR A N 1
ATOM 2561 C CA . THR A 1 323 ? 16.336 -11.671 1.682 1.00 82.00 323 THR A CA 1
ATOM 2562 C C . THR A 1 323 ? 15.280 -10.771 1.063 1.00 82.00 323 THR A C 1
ATOM 2564 O O . THR A 1 323 ? 14.697 -9.929 1.750 1.00 82.00 323 THR A O 1
ATOM 2567 N N . LEU A 1 324 ? 15.026 -10.938 -0.237 1.00 87.12 324 LEU A N 1
ATOM 2568 C CA . LEU A 1 324 ? 13.883 -10.312 -0.896 1.00 87.12 324 LEU A CA 1
ATOM 2569 C C . LEU A 1 324 ? 12.608 -11.016 -0.429 1.00 87.12 324 LEU A C 1
ATOM 2571 O O . LEU A 1 324 ? 12.411 -12.192 -0.720 1.00 87.12 324 LEU A O 1
ATOM 2575 N N . GLN A 1 325 ? 11.743 -10.287 0.266 1.00 89.00 325 GLN A N 1
ATOM 2576 C CA . GLN A 1 325 ? 10.448 -10.801 0.701 1.00 89.00 325 GLN A CA 1
ATOM 2577 C C . GLN A 1 325 ? 9.374 -10.594 -0.363 1.00 89.00 325 GLN A C 1
ATOM 2579 O O . GLN A 1 325 ? 8.553 -11.477 -0.575 1.00 89.00 325 GLN A O 1
ATOM 2584 N N . TYR A 1 326 ? 9.369 -9.441 -1.037 1.00 92.56 326 TYR A N 1
ATOM 2585 C CA . TYR A 1 326 ? 8.314 -9.109 -1.994 1.00 92.56 326 TYR A CA 1
ATOM 2586 C C . TYR A 1 326 ? 8.852 -8.365 -3.210 1.00 92.56 326 TYR A C 1
ATOM 2588 O O . TYR A 1 326 ? 9.630 -7.423 -3.064 1.00 92.56 326 TYR A O 1
ATOM 2596 N N . ALA A 1 327 ? 8.349 -8.734 -4.388 1.00 93.12 327 ALA A N 1
ATOM 2597 C CA . ALA A 1 327 ? 8.438 -7.968 -5.625 1.00 93.12 327 ALA A CA 1
ATOM 2598 C C . ALA A 1 327 ? 7.027 -7.586 -6.097 1.00 93.12 327 ALA A C 1
ATOM 2600 O O . ALA A 1 327 ? 6.298 -8.401 -6.662 1.00 93.12 327 ALA A O 1
ATOM 2601 N N . ILE A 1 328 ? 6.631 -6.341 -5.835 1.00 95.25 328 ILE A N 1
ATOM 2602 C CA . ILE A 1 328 ? 5.263 -5.843 -6.021 1.00 95.25 328 ILE A CA 1
ATOM 2603 C C . ILE A 1 328 ? 5.265 -4.875 -7.198 1.00 95.25 328 ILE A C 1
ATOM 2605 O O . ILE A 1 328 ? 5.802 -3.774 -7.087 1.00 95.25 328 ILE A O 1
ATOM 2609 N N . GLY A 1 329 ? 4.701 -5.264 -8.339 1.00 95.19 329 GLY A N 1
ATOM 2610 C CA . GLY A 1 329 ? 4.862 -4.491 -9.567 1.00 95.19 329 GLY A CA 1
ATOM 2611 C C . GLY A 1 329 ? 3.630 -4.392 -10.451 1.00 95.19 329 GLY A C 1
ATOM 2612 O O . GLY A 1 329 ? 2.607 -5.037 -10.233 1.00 95.19 329 GLY A O 1
ATOM 2613 N N . LYS A 1 330 ? 3.762 -3.541 -11.470 1.00 94.88 330 LYS A N 1
ATOM 2614 C CA . LYS A 1 330 ? 2.861 -3.440 -12.621 1.00 94.88 330 LYS A CA 1
ATOM 2615 C C . LYS A 1 330 ? 3.700 -3.517 -13.889 1.00 94.88 330 LYS A C 1
ATOM 2617 O O . LYS A 1 330 ? 4.682 -2.785 -14.029 1.00 94.88 330 LYS A O 1
ATOM 2622 N N . GLY A 1 331 ? 3.337 -4.430 -14.786 1.00 95.25 331 GLY A N 1
ATOM 2623 C CA . GLY A 1 331 ? 4.176 -4.795 -15.922 1.00 95.25 331 GLY A CA 1
ATOM 2624 C C . GLY A 1 331 ? 4.290 -3.685 -16.952 1.00 95.25 331 GLY A C 1
ATOM 2625 O O . GLY A 1 331 ? 3.278 -3.178 -17.429 1.00 95.25 331 GLY A O 1
ATOM 2626 N N . ILE A 1 332 ? 5.511 -3.314 -17.341 1.00 95.94 332 ILE A N 1
ATOM 2627 C CA . ILE A 1 332 ? 5.732 -2.348 -18.430 1.00 95.94 332 ILE A CA 1
ATOM 2628 C C . ILE A 1 332 ? 5.198 -2.845 -19.789 1.00 95.94 332 ILE A C 1
ATOM 2630 O O . ILE A 1 332 ? 4.858 -2.037 -20.653 1.00 95.94 332 ILE A O 1
ATOM 2634 N N . LEU A 1 333 ? 5.075 -4.165 -19.955 1.00 95.25 333 LEU A N 1
ATOM 2635 C CA . LEU A 1 333 ? 4.512 -4.826 -21.138 1.00 95.25 333 LEU A CA 1
ATOM 2636 C C . LEU A 1 333 ? 3.067 -5.320 -20.926 1.00 95.25 333 LEU A C 1
ATOM 2638 O O . LEU A 1 333 ? 2.596 -6.174 -21.665 1.00 95.25 333 LEU A O 1
ATOM 2642 N N . ASP A 1 334 ? 2.371 -4.832 -19.897 1.00 94.62 334 ASP A N 1
ATOM 2643 C CA . ASP A 1 334 ? 0.974 -5.194 -19.630 1.00 94.62 334 ASP A CA 1
ATOM 2644 C C . ASP A 1 334 ? 0.036 -4.461 -20.605 1.00 94.62 334 ASP A C 1
ATOM 2646 O O . ASP A 1 334 ? -0.346 -3.306 -20.379 1.00 94.62 334 ASP A O 1
ATOM 2650 N N . ASP A 1 335 ? -0.289 -5.126 -21.714 1.00 93.00 335 ASP A N 1
ATOM 2651 C CA . ASP A 1 335 ? -1.115 -4.555 -22.778 1.00 93.00 335 ASP A CA 1
ATOM 2652 C C . ASP A 1 335 ? -2.594 -4.405 -22.375 1.00 93.00 335 ASP A C 1
ATOM 2654 O O . ASP A 1 335 ? -3.250 -3.469 -22.837 1.00 93.00 335 ASP A O 1
ATOM 2658 N N . ASP A 1 336 ? -3.105 -5.227 -21.451 1.00 93.06 336 ASP A N 1
ATOM 2659 C CA . ASP A 1 336 ? -4.462 -5.078 -20.903 1.00 93.06 336 ASP A CA 1
ATOM 2660 C C . ASP A 1 336 ? -4.575 -3.785 -20.085 1.00 93.06 336 ASP A C 1
ATOM 2662 O O . ASP A 1 336 ? -5.539 -3.020 -20.214 1.00 93.06 336 ASP A O 1
ATOM 2666 N N . ARG A 1 337 ? -3.565 -3.492 -19.256 1.00 93.12 337 ARG A N 1
ATOM 2667 C CA . ARG A 1 337 ? -3.492 -2.227 -18.513 1.00 93.12 337 ARG A CA 1
ATOM 2668 C C . ARG A 1 337 ? -3.318 -1.040 -19.454 1.00 93.12 337 ARG A C 1
ATOM 2670 O O . ARG A 1 337 ? -3.945 -0.001 -19.240 1.00 93.12 337 ARG A O 1
ATOM 2677 N N . LEU A 1 338 ? -2.506 -1.187 -20.500 1.00 93.69 338 LEU A N 1
ATOM 2678 C CA . LEU A 1 338 ? -2.362 -0.152 -21.518 1.00 93.69 338 LEU A CA 1
ATOM 2679 C C . LEU A 1 338 ? -3.694 0.122 -22.234 1.00 93.69 338 LEU A C 1
ATOM 2681 O O . LEU A 1 338 ? -4.053 1.284 -22.416 1.00 93.69 338 LEU A O 1
ATOM 2685 N N . HIS A 1 339 ? -4.450 -0.918 -22.594 1.00 92.38 339 HIS A N 1
ATOM 2686 C CA . HIS A 1 339 ? -5.775 -0.779 -23.198 1.00 92.38 339 HIS A CA 1
ATOM 2687 C C . HIS A 1 339 ? -6.732 -0.007 -22.284 1.00 92.38 339 HIS A C 1
ATOM 2689 O O . HIS A 1 339 ? -7.341 0.970 -22.710 1.00 92.38 339 HIS A O 1
ATOM 2695 N N . GLN A 1 340 ? -6.801 -0.372 -21.003 1.00 88.25 340 GLN A N 1
ATOM 2696 C CA . GLN A 1 340 ? -7.645 0.326 -20.028 1.00 88.25 340 GLN A CA 1
ATOM 2697 C C . GLN A 1 340 ? -7.248 1.795 -19.853 1.00 88.25 340 GLN A C 1
ATOM 2699 O O . GLN A 1 340 ? -8.115 2.659 -19.720 1.00 88.25 340 GLN A O 1
ATOM 2704 N N . GLN A 1 341 ? -5.946 2.098 -19.864 1.00 88.88 341 GLN A N 1
ATOM 2705 C CA . GLN A 1 341 ? -5.481 3.480 -19.824 1.00 88.88 341 GLN A CA 1
ATOM 2706 C C . GLN A 1 341 ? -5.906 4.231 -21.090 1.00 88.88 341 GLN A C 1
ATOM 2708 O O . GLN A 1 341 ? -6.412 5.343 -20.981 1.00 88.88 341 GLN A O 1
ATOM 2713 N N . ARG A 1 342 ? -5.771 3.632 -22.278 1.00 88.94 342 ARG A N 1
ATOM 2714 C CA . ARG A 1 342 ? -6.241 4.241 -23.533 1.00 88.94 342 ARG A CA 1
ATOM 2715 C C . ARG A 1 342 ? -7.741 4.518 -23.508 1.00 88.94 342 ARG A C 1
ATOM 2717 O O . ARG A 1 342 ? -8.127 5.634 -23.829 1.00 88.94 342 ARG A O 1
ATOM 2724 N N . GLU A 1 343 ? -8.566 3.563 -23.079 1.00 86.19 343 GLU A N 1
ATOM 2725 C CA . GLU A 1 343 ? -10.021 3.745 -22.954 1.00 86.19 343 GLU A CA 1
ATOM 2726 C C . GLU A 1 343 ? -10.391 4.869 -21.983 1.00 86.19 343 GLU A C 1
ATOM 2728 O O . GLU A 1 343 ? -11.265 5.695 -22.259 1.00 86.19 343 GLU A O 1
ATOM 2733 N N . LEU A 1 344 ? -9.718 4.931 -20.834 1.00 81.31 344 LEU A N 1
ATOM 2734 C CA . LEU A 1 344 ? -9.957 5.976 -19.844 1.00 81.31 344 LEU A CA 1
ATOM 2735 C C . LEU A 1 344 ? -9.684 7.373 -20.427 1.00 81.31 344 LEU A C 1
ATOM 2737 O O . LEU A 1 344 ? -10.437 8.311 -20.162 1.00 81.31 344 LEU A O 1
ATOM 2741 N N . LEU A 1 345 ? -8.634 7.498 -21.241 1.00 81.44 345 LEU A N 1
ATOM 2742 C CA . LEU A 1 345 ? -8.226 8.759 -21.859 1.00 81.44 345 LEU A CA 1
ATOM 2743 C C . LEU A 1 345 ? -9.038 9.126 -23.095 1.00 81.44 345 LEU A C 1
ATOM 2745 O O . LEU A 1 345 ? -9.375 10.296 -23.266 1.00 81.44 345 LEU A O 1
ATOM 2749 N N . SER A 1 346 ? -9.402 8.152 -23.925 1.00 77.31 346 SER A N 1
ATOM 2750 C CA . SER A 1 346 ? -10.198 8.389 -25.130 1.00 77.31 346 SER A CA 1
ATOM 2751 C C . SER A 1 346 ? -11.648 8.752 -24.805 1.00 77.31 346 SER A C 1
ATOM 2753 O O . SER A 1 346 ? -12.259 9.548 -25.512 1.00 77.31 346 SER A O 1
ATOM 2755 N N . THR A 1 347 ? -12.199 8.230 -23.704 1.00 70.75 347 THR A N 1
ATOM 2756 C CA . THR A 1 347 ? -13.579 8.521 -23.281 1.00 70.75 347 THR A CA 1
ATOM 2757 C C . THR A 1 347 ? -13.757 9.882 -22.605 1.00 70.75 347 THR A C 1
ATOM 2759 O O . THR A 1 347 ? -14.889 10.242 -22.282 1.00 70.75 347 THR A O 1
ATOM 2762 N N . GLY A 1 348 ? -12.678 10.636 -22.343 1.00 61.06 348 GLY A N 1
ATOM 2763 C CA . GLY A 1 348 ? -12.747 11.936 -21.658 1.00 61.06 348 GLY A CA 1
ATOM 2764 C C . GLY A 1 348 ? -13.343 11.869 -20.244 1.00 61.06 348 GLY A C 1
ATOM 2765 O O . GLY A 1 348 ? -13.698 12.895 -19.670 1.00 61.06 348 GLY A O 1
ATOM 2766 N N . ARG A 1 349 ? -13.471 10.660 -19.671 1.00 56.19 349 ARG A N 1
ATOM 2767 C CA . ARG A 1 349 ? -14.036 10.410 -18.330 1.00 56.19 349 ARG A CA 1
ATOM 2768 C C . ARG A 1 349 ? -13.120 10.863 -17.204 1.00 56.19 349 ARG A C 1
ATOM 2770 O O . ARG A 1 349 ? -13.524 10.887 -16.044 1.00 56.19 349 ARG A O 1
ATOM 2777 N N . VAL A 1 350 ? -11.890 11.218 -17.546 1.00 52.03 350 VAL A N 1
ATOM 2778 C CA . VAL A 1 350 ? -10.986 11.921 -16.654 1.00 52.03 350 VAL A CA 1
ATOM 2779 C C . VAL A 1 350 ? -11.273 13.404 -16.817 1.00 52.03 350 VAL A C 1
ATOM 2781 O O . VAL A 1 350 ? -11.054 13.963 -17.887 1.00 52.03 350 VAL A O 1
ATOM 2784 N N . GLY A 1 351 ? -11.846 14.013 -15.776 1.00 48.34 351 GLY A N 1
ATOM 2785 C CA . GLY A 1 351 ? -12.277 15.412 -15.798 1.00 48.34 351 GLY A CA 1
ATOM 2786 C C . GLY A 1 351 ? -11.165 16.395 -16.192 1.00 48.34 351 GLY A C 1
ATOM 2787 O O . GLY A 1 351 ? -9.992 16.033 -16.300 1.00 48.34 351 GLY A O 1
ATOM 2788 N N . SER A 1 352 ? -11.527 17.670 -16.359 1.00 45.19 352 SER A N 1
ATOM 2789 C CA . SER A 1 352 ? -10.641 18.777 -16.775 1.00 45.19 352 SER A CA 1
ATOM 2790 C C . SER A 1 352 ? -9.299 18.854 -16.027 1.00 45.19 352 SER A C 1
ATOM 2792 O O . SER A 1 352 ? -8.306 19.304 -16.602 1.00 45.19 352 SER A O 1
ATOM 2794 N N . ALA A 1 353 ? -9.230 18.346 -14.793 1.00 43.00 353 ALA A N 1
ATOM 2795 C CA . ALA A 1 353 ? -7.999 18.214 -14.019 1.00 43.00 353 ALA A CA 1
ATOM 2796 C C . ALA A 1 353 ? -6.955 17.299 -14.693 1.00 43.00 353 ALA A C 1
ATOM 2798 O O . ALA A 1 353 ? -5.775 17.627 -14.727 1.00 43.00 353 ALA A O 1
ATOM 2799 N N . TRP A 1 354 ? -7.342 16.175 -15.298 1.00 41.44 354 TRP A N 1
ATOM 2800 C CA . TRP A 1 354 ? -6.364 15.250 -15.883 1.00 41.44 354 TRP A CA 1
ATOM 2801 C C . TRP A 1 354 ? -5.737 15.802 -17.171 1.00 41.44 354 TRP A C 1
ATOM 2803 O O . TRP A 1 354 ? -4.521 15.736 -17.344 1.00 41.44 354 TRP A O 1
ATOM 2813 N N . ASN A 1 355 ? -6.545 16.424 -18.037 1.00 41.88 355 ASN A N 1
ATOM 2814 C CA . ASN A 1 355 ? -6.066 17.057 -19.273 1.00 41.88 355 ASN A CA 1
ATOM 2815 C C . ASN A 1 355 ? -5.171 18.278 -19.009 1.00 41.88 355 ASN A C 1
ATOM 2817 O O . ASN A 1 355 ? -4.186 18.469 -19.719 1.00 41.88 355 ASN A O 1
ATOM 2821 N N . THR A 1 356 ? -5.461 19.067 -17.971 1.00 41.72 356 THR A N 1
ATOM 2822 C CA . THR A 1 356 ? -4.659 20.252 -17.613 1.00 41.72 356 THR A CA 1
ATOM 2823 C C . THR A 1 356 ? -3.252 19.886 -17.117 1.00 41.72 356 THR A C 1
ATOM 2825 O O . THR A 1 356 ? -2.305 20.624 -17.380 1.00 41.72 356 THR A O 1
ATOM 2828 N N . TYR A 1 357 ? -3.084 18.739 -16.445 1.00 44.88 357 TYR A N 1
ATOM 2829 C CA . TYR A 1 357 ? -1.832 18.415 -15.739 1.00 44.88 357 TYR A CA 1
ATOM 2830 C C . TYR A 1 357 ? -1.042 17.235 -16.323 1.00 44.88 357 TYR A C 1
ATOM 2832 O O . TYR A 1 357 ? 0.174 17.183 -16.154 1.00 44.88 357 TYR A O 1
ATOM 2840 N N . PHE A 1 358 ? -1.692 16.315 -17.043 1.00 44.03 358 PHE A N 1
ATOM 2841 C CA . PHE A 1 358 ? -1.026 15.189 -17.713 1.00 44.03 358 PHE A CA 1
ATOM 2842 C C . PHE A 1 358 ? -1.008 15.310 -19.247 1.00 44.03 358 PHE A C 1
ATOM 2844 O O . PHE A 1 358 ? -0.307 14.535 -19.897 1.00 44.03 358 PHE A O 1
ATOM 2851 N N . GLY A 1 359 ? -1.750 16.268 -19.825 1.00 38.62 359 GLY A N 1
ATOM 2852 C CA . GLY A 1 359 ? -1.889 16.465 -21.275 1.00 38.62 359 GLY A CA 1
ATOM 2853 C C . GLY A 1 359 ? -1.079 17.619 -21.885 1.00 38.62 359 GLY A C 1
ATOM 2854 O O . GLY A 1 359 ? -1.035 17.727 -23.107 1.00 38.62 359 GLY A O 1
ATOM 2855 N N . ALA A 1 360 ? -0.433 18.480 -21.088 1.00 34.44 360 ALA A N 1
ATOM 2856 C CA . ALA A 1 360 ? 0.315 19.636 -21.596 1.00 34.44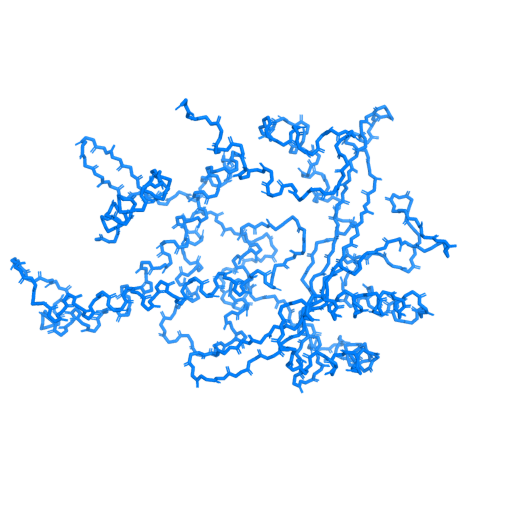 360 ALA A CA 1
ATOM 2857 C C . ALA A 1 360 ? 1.797 19.288 -21.877 1.00 34.44 360 ALA A C 1
ATOM 2859 O O . ALA A 1 360 ? 2.546 19.045 -20.930 1.00 34.44 360 ALA A O 1
ATOM 2860 N N . PRO A 1 361 ? 2.282 19.340 -23.137 1.00 36.72 361 PRO A N 1
ATOM 2861 C CA . PRO A 1 361 ? 3.688 19.068 -23.474 1.00 36.72 361 PRO A CA 1
ATOM 2862 C C . PRO A 1 361 ? 4.676 20.125 -22.944 1.00 36.72 361 PRO A C 1
ATOM 2864 O O . PRO A 1 361 ? 5.883 19.901 -22.963 1.00 36.72 361 PRO A O 1
ATOM 2867 N N . HIS A 1 362 ? 4.176 21.289 -22.507 1.00 32.12 362 HIS A N 1
ATOM 2868 C CA . HIS A 1 362 ? 4.978 22.489 -22.237 1.00 32.12 362 HIS A CA 1
ATOM 2869 C C . HIS A 1 362 ? 5.218 22.805 -20.755 1.00 32.12 362 HIS A C 1
ATOM 2871 O O . HIS A 1 362 ? 6.021 23.687 -20.454 1.00 32.12 362 HIS A O 1
ATOM 2877 N N . LEU A 1 363 ? 4.581 22.097 -19.820 1.00 33.56 363 LEU A N 1
ATOM 2878 C CA . LEU A 1 363 ? 4.904 22.234 -18.400 1.00 33.56 363 LEU A CA 1
ATOM 2879 C C . LEU A 1 363 ? 5.972 21.200 -18.058 1.00 33.56 363 LEU A C 1
ATOM 2881 O O . LEU A 1 363 ? 5.696 20.009 -17.937 1.00 33.56 363 LEU A O 1
ATOM 2885 N N . GLY A 1 364 ? 7.218 21.666 -17.965 1.00 32.88 364 GLY A N 1
ATOM 2886 C CA . GLY A 1 364 ? 8.353 20.846 -17.565 1.00 32.88 364 GLY A CA 1
ATOM 2887 C C . GLY A 1 364 ? 8.018 20.011 -16.328 1.00 32.88 364 GLY A C 1
ATOM 2888 O O . GLY A 1 364 ? 7.548 20.532 -15.320 1.00 32.88 364 GLY A O 1
ATOM 2889 N N . LEU A 1 365 ? 8.291 18.711 -16.435 1.00 38.94 365 LEU A N 1
ATOM 2890 C CA . LEU A 1 365 ? 8.106 17.626 -15.459 1.00 38.94 365 LEU A CA 1
ATOM 2891 C C . LEU A 1 365 ? 8.902 17.798 -14.140 1.00 38.94 365 LEU A C 1
ATOM 2893 O O . LEU A 1 365 ? 9.311 16.815 -13.528 1.00 38.94 365 LEU A O 1
ATOM 2897 N N . ALA A 1 366 ? 9.161 19.029 -13.700 1.00 35.16 366 ALA A N 1
ATOM 2898 C CA . ALA A 1 366 ? 9.850 19.338 -12.451 1.00 35.16 366 ALA A CA 1
ATOM 2899 C C . ALA A 1 366 ? 8.902 19.408 -11.235 1.00 35.16 366 ALA A C 1
ATOM 2901 O O . ALA A 1 366 ? 9.381 19.493 -10.107 1.00 35.16 366 ALA A O 1
ATOM 2902 N N . ALA A 1 367 ? 7.577 19.366 -11.434 1.00 35.66 367 ALA A N 1
ATOM 2903 C CA . ALA A 1 367 ? 6.585 19.411 -10.358 1.00 35.66 367 ALA A CA 1
ATOM 2904 C C . ALA A 1 367 ? 5.757 18.116 -10.294 1.00 35.66 367 ALA A C 1
ATOM 2906 O O . ALA A 1 367 ? 5.267 17.629 -11.313 1.00 35.66 367 ALA A O 1
ATOM 2907 N N . GLU A 1 368 ? 5.602 17.557 -9.089 1.00 44.53 368 GLU A N 1
ATOM 2908 C CA . GLU A 1 368 ? 4.817 16.343 -8.852 1.00 44.53 368 GLU A CA 1
ATOM 2909 C C . GLU A 1 368 ? 3.318 16.589 -9.127 1.00 44.53 368 GLU A C 1
ATOM 2911 O O . GLU A 1 368 ? 2.715 17.447 -8.475 1.00 44.53 368 GLU A O 1
ATOM 2916 N N . PRO A 1 369 ? 2.674 15.816 -10.024 1.00 44.25 369 PRO A N 1
ATOM 2917 C CA . PRO A 1 369 ? 1.263 15.999 -10.386 1.00 44.25 369 PRO A CA 1
ATOM 2918 C C . PRO A 1 369 ? 0.295 15.945 -9.193 1.00 44.25 369 PRO A C 1
ATOM 2920 O O . PRO A 1 369 ? -0.733 16.618 -9.186 1.00 44.25 369 PRO A O 1
ATOM 2923 N N . PHE A 1 370 ? 0.649 15.187 -8.149 1.00 41.91 370 PHE A N 1
ATOM 2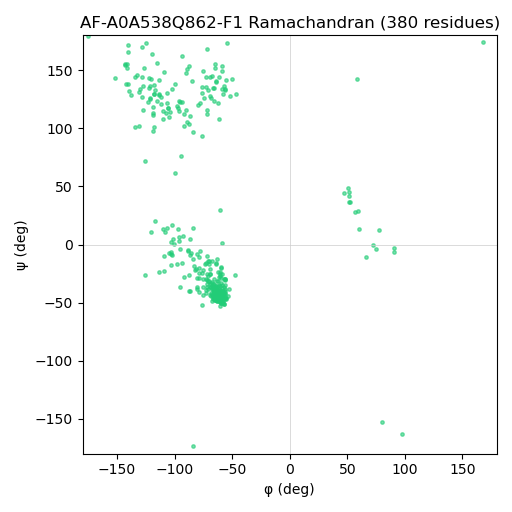924 C CA . PHE A 1 370 ? -0.112 15.087 -6.902 1.00 41.91 370 PHE A CA 1
ATOM 2925 C C . PHE A 1 370 ? -0.147 16.410 -6.116 1.00 41.91 370 PHE A C 1
ATOM 2927 O O . PHE A 1 370 ? -1.192 16.799 -5.603 1.00 41.91 370 PHE A O 1
ATOM 2934 N N . ALA A 1 371 ? 0.969 17.146 -6.061 1.00 33.53 371 ALA A N 1
ATOM 2935 C CA . ALA A 1 371 ? 1.047 18.426 -5.354 1.00 33.53 371 ALA A CA 1
ATOM 2936 C C . ALA A 1 371 ? 0.234 19.534 -6.047 1.00 33.53 371 ALA A C 1
ATOM 2938 O O . ALA A 1 371 ? -0.203 20.481 -5.395 1.00 33.53 371 ALA A O 1
ATOM 2939 N N . MET A 1 372 ? 0.011 19.415 -7.359 1.00 37.97 372 MET A N 1
ATOM 2940 C CA . MET A 1 372 ? -0.810 20.356 -8.124 1.00 37.97 372 MET A CA 1
ATOM 2941 C C . MET A 1 372 ? -2.313 20.084 -7.975 1.00 37.97 372 MET A C 1
ATOM 2943 O O . MET A 1 372 ? -3.072 21.040 -7.849 1.00 37.97 372 MET A O 1
ATOM 2947 N N . LEU A 1 373 ? -2.729 18.811 -7.885 1.00 40.53 373 LEU A N 1
ATOM 2948 C CA . LEU A 1 373 ? -4.128 18.415 -7.638 1.00 40.53 373 LEU A CA 1
ATOM 2949 C C . LEU A 1 373 ? -4.691 18.957 -6.313 1.00 40.53 373 LEU A C 1
ATOM 2951 O O . LEU A 1 373 ? -5.887 19.190 -6.209 1.00 40.53 373 LEU A O 1
ATOM 2955 N N . HIS A 1 374 ? -3.834 19.171 -5.313 1.00 40.25 374 HIS A N 1
ATOM 2956 C CA . HIS A 1 374 ? -4.232 19.660 -3.989 1.00 40.25 374 HIS A CA 1
ATOM 2957 C C . HIS A 1 374 ? -3.990 21.162 -3.771 1.00 40.25 374 HIS A C 1
ATOM 2959 O O . HIS A 1 374 ? -4.280 21.667 -2.690 1.00 40.25 374 HIS A O 1
ATOM 2965 N N . ARG A 1 375 ? -3.463 21.881 -4.774 1.00 36.84 375 ARG A N 1
ATOM 2966 C CA . ARG A 1 375 ? -3.230 23.336 -4.706 1.00 36.84 375 ARG A CA 1
ATOM 2967 C C . ARG A 1 375 ? -4.402 24.162 -5.238 1.00 36.84 375 ARG A C 1
ATOM 2969 O O . ARG A 1 375 ? -4.589 25.285 -4.790 1.00 36.84 375 ARG A O 1
ATOM 2976 N N . SER A 1 376 ? -5.190 23.624 -6.170 1.00 38.38 376 SER A N 1
ATOM 2977 C CA . SER A 1 376 ? -6.279 24.357 -6.835 1.00 38.38 376 SER A CA 1
ATOM 2978 C C . SER A 1 376 ? -7.493 24.650 -5.945 1.00 38.38 376 SER A C 1
ATOM 2980 O O . SER A 1 376 ? -8.291 25.511 -6.297 1.00 38.38 376 SER A O 1
ATOM 2982 N N . ASP A 1 377 ? -7.610 23.995 -4.787 1.00 37.59 377 ASP A N 1
ATOM 2983 C CA . ASP A 1 377 ? -8.695 24.243 -3.826 1.00 37.59 377 ASP A CA 1
ATOM 2984 C C . ASP A 1 377 ? -8.370 25.356 -2.808 1.00 37.59 377 ASP A C 1
ATOM 2986 O O . ASP A 1 377 ? -9.235 25.723 -2.014 1.00 37.59 377 ASP A O 1
ATOM 2990 N N . GLU A 1 378 ? -7.152 25.921 -2.807 1.00 35.16 378 GLU A N 1
ATOM 2991 C CA . GLU A 1 378 ? -6.772 27.003 -1.876 1.00 35.16 378 GLU A CA 1
ATOM 2992 C C . GLU A 1 378 ? -6.932 28.427 -2.447 1.00 35.16 378 GLU A C 1
ATOM 2994 O O . GLU A 1 378 ? -6.770 29.384 -1.696 1.00 35.16 378 GLU A O 1
ATOM 2999 N N . GLU A 1 379 ? -7.319 28.601 -3.719 1.00 32.84 379 GLU A N 1
ATOM 3000 C CA . GLU A 1 379 ? -7.368 29.927 -4.378 1.00 32.84 379 GLU A CA 1
ATOM 3001 C C . GLU A 1 379 ? -8.757 30.414 -4.831 1.00 32.84 379 GLU A C 1
ATOM 3003 O O . GLU A 1 379 ? -8.869 31.338 -5.634 1.00 32.84 379 GLU A O 1
ATOM 3008 N N . LEU A 1 380 ? -9.844 29.873 -4.274 1.00 33.59 380 LEU A N 1
ATOM 3009 C CA . LEU A 1 380 ? -11.178 30.466 -4.444 1.00 33.59 380 LEU A CA 1
ATOM 3010 C C . LEU A 1 380 ? -11.859 30.735 -3.101 1.00 33.59 380 LEU A C 1
ATOM 3012 O O . LEU A 1 380 ? -12.852 30.110 -2.734 1.00 33.59 380 LEU A O 1
ATOM 3016 N N . ALA A 1 381 ? -11.349 31.741 -2.398 1.00 26.06 381 ALA A N 1
ATOM 3017 C CA . ALA A 1 381 ? -12.167 32.605 -1.557 1.00 26.06 381 ALA A CA 1
ATOM 3018 C C . ALA A 1 381 ? -11.665 34.054 -1.727 1.00 26.06 381 ALA A C 1
ATOM 3020 O O . ALA A 1 381 ? -10.449 34.247 -1.716 1.00 26.06 381 ALA A O 1
ATOM 3021 N N . PRO A 1 382 ? -12.558 35.038 -1.951 1.00 35.53 382 PRO A N 1
ATOM 3022 C CA . PRO A 1 382 ? -12.180 36.448 -2.048 1.00 35.53 382 PRO A CA 1
ATOM 3023 C C . PRO A 1 382 ? -11.607 37.009 -0.744 1.00 35.53 382 PRO A C 1
ATOM 3025 O O . PRO A 1 382 ? -11.988 36.509 0.343 1.00 35.53 382 PRO A O 1
#

Secondary structure (DSSP, 8-state):
-HHHHHHHHHHHT-S-THHHHHHEEEETTEEEEPPP-TTHHHH--SHHHHHHHHHHHHHHHHHHHHHHHHHHHHHHHTTTS--PPSSPPPHHHHHHHHHHHHHHHHHHHHHHHHHGGGS-SSS--HHHHHHHHHHHHHHH-S--TT-HHHHHHHHHHTTT---TT-SS-SHHHHSPP-TTSGGGHHHHHHHHHHHHHHHHTTSS--SSHHHHHHHHHHHHHHHHHHHHH-HHHHHHHHHHTTTSS--SS--TTS-B-TTSSB--EEEEEEEEEEE-TTS-EEEEEEEEEEEEEEEESSSS-TTSPEEEEEEEEEEEEETTTTEEEEEEEE-TT-HHHHHHHHHHHHTT-S-HHHHHHHS-TTS-TTS-HHHHHTTTTSS---

Radius of gyration: 23.71 Å; Cα contacts (8 Å, |Δi|>4): 536; chains: 1; bounding box: 62×59×71 Å

pLDDT: mean 81.7, std 17.99, range [26.06, 98.44]

Solvent-accessible surface area (backbone atoms only — not comparable to full-atom values): 21313 Å² total; per-residue (Å²): 114,64,76,62,46,45,51,51,54,44,65,74,65,79,66,68,66,60,69,50,57,42,45,16,49,72,56,93,91,40,77,43,74,55,78,73,44,48,60,51,59,80,75,48,65,54,68,68,63,44,47,27,53,52,53,32,21,56,50,47,15,45,50,52,38,28,53,62,70,37,43,61,60,38,24,67,75,30,81,62,70,61,57,76,72,89,76,85,75,56,66,68,58,54,52,52,50,49,51,43,45,54,53,39,51,52,49,53,51,50,43,56,61,53,11,61,78,50,29,36,74,53,90,71,43,73,21,46,46,50,25,6,31,47,31,50,42,56,76,55,42,83,79,60,90,74,41,55,63,58,28,42,52,53,25,28,48,45,36,43,48,59,47,89,89,49,96,53,97,44,76,76,58,37,30,68,70,60,43,56,56,70,90,42,28,66,56,34,48,52,54,29,63,75,44,37,73,65,56,54,66,54,69,58,85,63,93,43,74,64,56,46,52,55,49,20,53,51,49,15,52,52,51,45,49,53,39,72,73,30,71,67,52,26,47,53,49,26,58,72,48,69,44,11,46,67,48,77,60,71,44,98,45,34,58,56,44,99,83,64,32,28,46,70,42,50,76,38,34,43,66,44,81,43,71,26,96,89,65,50,74,48,47,30,36,41,35,33,37,39,32,57,32,59,44,50,56,42,82,90,42,90,84,40,58,79,32,84,44,70,15,9,30,22,35,35,28,34,65,85,77,52,37,42,42,34,66,34,55,36,44,57,80,41,59,69,61,50,49,53,52,35,51,46,61,73,66,57,59,54,52,74,69,48,53,67,72,76,61,53,93,81,66,73,88,84,63,62,70,70,66,55,72,70,48,71,79,75,76,81,72,137

Foldseek 3Di:
DVLVVVVVVCVVVPDDCLLNVLQWDQDPNDIDGDQADLCQCVPDLAPSNNVSLLSNLLVQLLVLLLCLQCQVLQCVQPVHPSDHDPDDDDVVSVVVSVVSSVVSVVVSVVLQVQLVLQAAPPDGASQSSLLSSLQSCCQQPVDPVSPSNVSSLVSCNSNNNHDPPFPDSDSVRSHFAFCCDDPSVVLQVVLLVLCVVVLVVQVDDDPDPVVQVVSFVVSQVVVVVSCVVDLSNVVSVCVSLVQLDAWNDDDPQFDADPVRTGDKGFPTWHWDWDAHPVRDIWIKIKIKIKGWGWDFLDNVDPPGDIDIQMKIWIWIAGSVVSGTGHTHIHHSPPVVVVVVVSVCVVVCSHDPLCCVQVVDPPPPPPDDSVVVVVPVVPPPDD

Nearest PDB structures (foldseek):
  3gzb-assembly4_H  TM=3.513E-01  e=1.030E+00  Shewanella putrefaciens CN-32
  5had-assembly1_A  TM=2.129E-01  e=2.682E-01  Arabidopsis thaliana
  2gey-assembly3_C-2  TM=2.518E-01  e=5.664E-01  Streptomyces galilaeus
  2r5r-assembly1_A  TM=2.541E-01  e=4.828E+00  Nitrosomonas europaea ATCC 19718

Mean predicted aligned error: 9.37 Å